Protein AF-A0A9E2W2B1-F1 (afdb_monomer_lite)

Structure (mmCIF, N/CA/C/O backbone):
data_AF-A0A9E2W2B1-F1
#
_entry.id   AF-A0A9E2W2B1-F1
#
loop_
_atom_site.group_PDB
_atom_site.id
_atom_site.type_symbol
_atom_site.label_atom_id
_atom_site.label_alt_id
_atom_site.label_comp_id
_atom_site.label_asym_id
_atom_site.label_entity_id
_atom_site.label_seq_id
_atom_site.pdbx_PDB_ins_code
_atom_site.Cartn_x
_atom_site.Cartn_y
_atom_site.Cartn_z
_atom_site.occupancy
_atom_site.B_iso_or_equiv
_atom_site.auth_seq_id
_atom_site.auth_comp_id
_atom_site.auth_asym_id
_atom_site.auth_atom_id
_atom_site.pdbx_PDB_model_num
ATOM 1 N N . MET A 1 1 ? -20.238 -26.672 33.230 1.00 35.75 1 MET A N 1
ATOM 2 C CA . MET A 1 1 ? -20.089 -25.219 33.442 1.00 35.75 1 MET A CA 1
ATOM 3 C C . MET A 1 1 ? -20.152 -24.580 32.075 1.00 35.75 1 MET A C 1
ATOM 5 O O . MET A 1 1 ? -19.245 -24.768 31.279 1.00 35.75 1 MET A O 1
ATOM 9 N N . SER A 1 2 ? -21.314 -24.024 31.767 1.00 28.23 2 SER A N 1
ATOM 10 C CA . SER A 1 2 ? -21.749 -23.564 30.452 1.00 28.23 2 SER A CA 1
ATOM 11 C C . SER A 1 2 ? -21.007 -22.297 30.030 1.00 28.23 2 SER A C 1
ATOM 13 O O . SER A 1 2 ? -21.083 -21.275 30.707 1.00 28.23 2 SER A O 1
ATOM 15 N N . GLU A 1 3 ? -20.291 -22.391 28.911 1.00 35.22 3 GLU A N 1
ATOM 16 C CA . GLU A 1 3 ? -19.751 -21.266 28.149 1.00 35.22 3 GLU A CA 1
ATOM 17 C C . GLU A 1 3 ? -20.912 -20.461 27.548 1.00 35.22 3 GLU A C 1
ATOM 19 O O . GLU A 1 3 ? -21.408 -20.770 26.466 1.00 35.22 3 GLU A O 1
ATOM 24 N N . GLU A 1 4 ? -21.373 -19.428 28.247 1.00 33.09 4 GLU A N 1
ATOM 25 C CA . GLU A 1 4 ? -22.260 -18.436 27.643 1.00 33.09 4 GLU A CA 1
ATOM 26 C C . GLU A 1 4 ? -21.419 -17.467 26.809 1.00 33.09 4 GLU A C 1
ATOM 28 O O . GLU A 1 4 ? -20.791 -16.528 27.303 1.00 33.09 4 GLU A O 1
ATOM 33 N N . ALA A 1 5 ? -21.359 -17.758 25.510 1.00 37.34 5 ALA A N 1
ATOM 34 C CA . ALA A 1 5 ? -20.878 -16.832 24.506 1.00 37.34 5 ALA A CA 1
ATOM 35 C C . ALA A 1 5 ? -21.736 -15.559 24.544 1.00 37.34 5 ALA A C 1
ATOM 37 O O . ALA A 1 5 ? -22.960 -15.631 24.450 1.00 37.34 5 ALA A O 1
ATOM 38 N N . VAL A 1 6 ? -21.091 -14.393 24.631 1.00 36.50 6 VAL A N 1
ATOM 39 C CA . VAL A 1 6 ? -21.743 -13.111 24.335 1.00 36.50 6 VAL A CA 1
ATOM 40 C C . VAL A 1 6 ? -22.386 -13.240 22.947 1.00 36.50 6 VAL A C 1
ATOM 42 O O . VAL A 1 6 ? -21.673 -13.593 21.999 1.00 36.50 6 VAL A O 1
ATOM 45 N N . PRO A 1 7 ? -23.707 -13.028 22.806 1.00 29.92 7 PRO A N 1
ATOM 46 C CA . PRO A 1 7 ? -24.401 -13.281 21.556 1.00 29.92 7 PRO A CA 1
ATOM 47 C C . PRO A 1 7 ? -23.921 -12.278 20.509 1.00 29.92 7 PRO A C 1
ATOM 49 O O . PRO A 1 7 ? -24.239 -11.093 20.551 1.00 29.92 7 PRO A O 1
ATOM 52 N N . LEU A 1 8 ? -23.126 -12.769 19.562 1.00 38.91 8 LEU A N 1
ATOM 53 C CA . LEU A 1 8 ? -22.884 -12.066 18.313 1.00 38.91 8 LEU A CA 1
ATOM 54 C C . LEU A 1 8 ? -24.197 -12.093 17.517 1.00 38.91 8 LEU A C 1
ATOM 56 O O . LEU A 1 8 ? -24.818 -13.159 17.434 1.00 38.91 8 LEU A O 1
ATOM 60 N N . PRO A 1 9 ? -24.637 -10.968 16.928 1.00 32.75 9 PRO A N 1
ATOM 61 C CA . PRO A 1 9 ? -25.801 -10.975 16.056 1.00 32.75 9 PRO A CA 1
ATOM 62 C C . PRO A 1 9 ? -25.586 -11.998 14.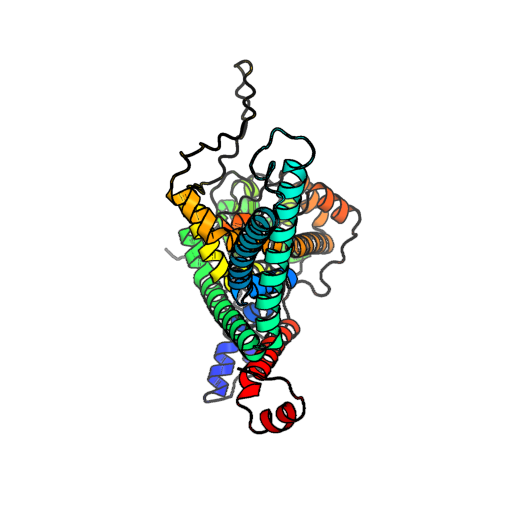927 1.00 32.75 9 PRO A C 1
ATOM 64 O O . PRO A 1 9 ? -24.454 -12.152 14.450 1.00 32.75 9 PRO A O 1
ATOM 67 N N . PRO A 1 10 ? -26.635 -12.736 14.515 1.00 35.75 10 PRO A N 1
ATOM 68 C CA . PRO A 1 10 ? -26.519 -13.754 13.480 1.00 35.75 10 PRO A CA 1
ATOM 69 C C . PRO A 1 10 ? -25.896 -13.136 12.229 1.00 35.75 10 PRO A C 1
ATOM 71 O O . PRO A 1 10 ? -26.332 -12.082 11.770 1.00 35.75 10 PRO A O 1
ATOM 74 N N . GLY A 1 11 ? -24.844 -13.781 11.714 1.00 41.69 11 GLY A N 1
ATOM 75 C CA . GLY A 1 11 ? -24.121 -13.326 10.533 1.00 41.69 11 GLY A CA 1
ATOM 76 C C . GLY A 1 11 ? -25.095 -13.094 9.387 1.00 41.69 11 GLY A C 1
ATOM 77 O O . GLY A 1 11 ? -25.670 -14.041 8.853 1.00 41.69 11 GLY A O 1
ATOM 78 N N . ASP A 1 12 ? -25.307 -11.824 9.052 1.00 43.00 12 ASP A N 1
ATOM 79 C CA . ASP A 1 12 ? -26.303 -11.429 8.072 1.00 43.00 12 ASP A CA 1
ATOM 80 C C . ASP A 1 12 ? -25.860 -11.951 6.699 1.00 43.00 12 ASP A C 1
ATOM 82 O O . ASP A 1 12 ? -24.862 -11.506 6.110 1.00 43.00 12 ASP A O 1
ATOM 86 N N . VAL A 1 13 ? -26.558 -12.986 6.228 1.00 42.00 13 VAL A N 1
ATOM 87 C CA . VAL A 1 13 ? -26.356 -13.552 4.897 1.00 42.00 13 VAL A CA 1
ATOM 88 C C . VAL A 1 13 ? -26.690 -12.438 3.915 1.00 42.00 13 VAL A C 1
ATOM 90 O O . VAL A 1 13 ? -27.790 -11.881 3.980 1.00 42.00 13 VAL A O 1
ATOM 93 N N . SER A 1 14 ? -25.747 -12.079 3.036 1.00 42.47 14 SER A N 1
ATOM 94 C CA . SER A 1 14 ? -25.924 -10.903 2.181 1.00 42.47 14 SER A CA 1
ATOM 95 C C . SER A 1 14 ? -27.257 -10.990 1.412 1.00 42.47 14 SER A C 1
ATOM 97 O O . SER A 1 14 ? -27.675 -12.091 1.033 1.00 42.47 14 SER A O 1
ATOM 99 N N . PRO A 1 15 ? -27.935 -9.862 1.131 1.00 42.53 15 PRO A N 1
ATOM 100 C CA . PRO A 1 15 ? -29.196 -9.848 0.378 1.00 42.53 15 PRO A CA 1
ATOM 101 C C . PRO A 1 15 ? -29.120 -10.594 -0.971 1.00 42.53 15 PRO A C 1
ATOM 103 O O . PRO A 1 15 ? -30.126 -11.065 -1.496 1.00 42.53 15 PRO A O 1
ATOM 106 N N . VAL A 1 16 ? -27.909 -10.756 -1.512 1.00 45.28 16 VAL A N 1
ATOM 107 C CA . VAL A 1 16 ? -27.595 -11.457 -2.765 1.00 45.28 16 VAL A CA 1
ATOM 108 C C . VAL A 1 16 ? -27.707 -12.977 -2.622 1.00 45.28 16 VAL A C 1
ATOM 110 O O . VAL A 1 16 ? -28.116 -13.652 -3.566 1.00 45.28 16 VAL A O 1
ATOM 113 N N . ALA A 1 17 ? -27.412 -13.530 -1.441 1.00 44.53 17 ALA A N 1
ATOM 114 C CA . ALA A 1 17 ? -27.594 -14.955 -1.175 1.00 44.53 17 ALA A CA 1
ATOM 115 C C . ALA A 1 17 ? -29.078 -15.359 -1.220 1.00 44.53 17 ALA A C 1
ATOM 117 O O . ALA A 1 17 ? -29.389 -16.492 -1.582 1.00 44.53 17 ALA A O 1
ATOM 118 N N . ARG A 1 18 ? -29.996 -14.426 -0.917 1.00 45.34 18 ARG A N 1
ATOM 119 C CA . ARG A 1 18 ? -31.445 -14.662 -1.007 1.00 45.34 18 ARG A CA 1
ATOM 120 C C . ARG A 1 18 ? -31.979 -14.587 -2.441 1.00 45.34 18 ARG A C 1
ATOM 122 O O . ARG A 1 18 ? -32.894 -15.333 -2.763 1.00 45.34 18 ARG A O 1
ATOM 129 N N . SER A 1 19 ? -31.413 -13.754 -3.322 1.00 47.94 19 SER A N 1
ATOM 130 C CA . SER A 1 19 ? -31.942 -13.562 -4.689 1.00 47.94 19 SER A CA 1
ATOM 131 C C . SER A 1 19 ? -31.425 -14.553 -5.742 1.00 47.94 19 SER A C 1
ATOM 133 O O . SER A 1 19 ? -31.954 -14.588 -6.852 1.00 47.94 19 SER A O 1
ATOM 135 N N . ARG A 1 20 ? -30.411 -15.372 -5.421 1.00 52.09 20 ARG A N 1
ATOM 136 C CA . ARG A 1 20 ? -29.806 -16.356 -6.348 1.00 52.09 20 ARG A CA 1
ATOM 137 C C . ARG A 1 20 ? -29.980 -17.821 -5.933 1.00 52.09 20 ARG A C 1
ATOM 139 O O . ARG A 1 20 ? -29.445 -18.720 -6.585 1.00 52.09 20 ARG A O 1
ATOM 146 N N . GLN A 1 21 ? -30.745 -18.081 -4.871 1.00 46.91 21 GLN A N 1
ATOM 147 C CA . GLN A 1 21 ? -31.128 -19.438 -4.478 1.00 46.91 21 GLN A CA 1
ATOM 148 C C . GLN A 1 21 ? -31.963 -20.089 -5.592 1.00 46.91 21 GLN A C 1
ATOM 150 O O . GLN A 1 21 ? -33.108 -19.718 -5.817 1.00 46.91 21 GLN A O 1
ATOM 155 N N . GLY A 1 22 ? -31.383 -21.060 -6.305 1.00 55.88 22 GLY A N 1
ATOM 156 C CA . GLY A 1 22 ? -32.126 -21.879 -7.273 1.00 55.88 22 GLY A CA 1
ATOM 157 C C . GLY A 1 22 ? -31.326 -22.410 -8.463 1.00 55.88 22 GLY A C 1
ATOM 158 O O . GLY A 1 22 ? -31.750 -23.379 -9.091 1.00 55.88 22 GLY A O 1
ATOM 159 N N . ARG A 1 23 ? -30.152 -21.844 -8.778 1.00 60.41 23 ARG A N 1
ATOM 160 C CA . ARG A 1 23 ? -29.320 -22.333 -9.894 1.00 60.41 23 ARG A CA 1
ATOM 161 C C . ARG A 1 23 ? -28.541 -23.594 -9.499 1.00 60.41 23 ARG A C 1
ATOM 163 O O . ARG A 1 23 ? -27.817 -23.607 -8.506 1.00 60.41 23 ARG A O 1
ATOM 170 N N . ARG A 1 24 ? -28.693 -24.675 -10.275 1.00 69.19 24 ARG A N 1
ATOM 171 C CA . ARG A 1 24 ? -27.954 -25.946 -10.117 1.00 69.19 24 ARG A CA 1
ATOM 172 C C . ARG A 1 24 ? -26.723 -25.981 -11.040 1.00 69.19 24 ARG A C 1
ATOM 174 O O . ARG A 1 24 ? -26.631 -25.210 -11.990 1.00 69.19 24 ARG A O 1
ATOM 181 N N . GLY A 1 25 ? -25.769 -26.870 -10.757 1.00 76.81 25 GLY A N 1
ATOM 182 C CA . GLY A 1 25 ? -24.554 -27.049 -11.567 1.00 76.81 25 GLY A CA 1
ATOM 183 C C . GLY A 1 25 ? -23.467 -25.990 -11.326 1.00 76.81 25 GLY A C 1
ATOM 184 O O . GLY A 1 25 ? -23.364 -25.436 -10.230 1.00 76.81 25 GLY A O 1
ATOM 185 N N . VAL A 1 26 ? -22.648 -25.719 -12.349 1.00 74.31 26 VAL A N 1
ATOM 186 C CA . VAL A 1 26 ? -21.478 -24.813 -12.290 1.00 74.31 26 VAL A CA 1
ATOM 187 C C . VAL A 1 26 ? -21.871 -23.386 -11.901 1.00 74.31 26 VAL A C 1
ATOM 189 O O . VAL A 1 26 ? -21.205 -22.770 -11.075 1.00 74.31 26 VAL A O 1
ATOM 192 N N . LEU A 1 27 ? -22.999 -22.889 -12.414 1.00 71.06 27 LEU A N 1
ATOM 193 C CA . LEU A 1 27 ? -23.531 -21.568 -12.061 1.00 71.06 27 LEU A CA 1
ATOM 194 C C . LEU A 1 27 ? -23.911 -21.483 -10.575 1.00 71.06 27 LEU A C 1
ATOM 196 O O . LEU A 1 27 ? -23.633 -20.482 -9.925 1.00 71.06 27 LEU A O 1
ATOM 200 N N . GLY A 1 28 ? -24.463 -22.561 -10.011 1.00 73.62 28 GLY A N 1
ATOM 201 C CA . GLY A 1 28 ? -24.752 -22.642 -8.578 1.00 73.62 28 GLY A CA 1
ATOM 202 C C . GLY A 1 28 ? -23.496 -22.721 -7.707 1.00 73.62 28 GLY A C 1
ATOM 203 O O . GLY A 1 28 ? -23.488 -22.207 -6.592 1.00 73.62 28 GLY A O 1
ATOM 204 N N . LEU A 1 29 ? -22.420 -23.350 -8.195 1.00 74.94 29 LEU A N 1
ATOM 205 C CA . LEU A 1 29 ? -21.121 -23.336 -7.513 1.00 74.94 29 LEU A CA 1
ATOM 206 C C . LEU A 1 29 ? -20.499 -21.935 -7.540 1.00 74.94 29 LEU A C 1
ATOM 208 O O . LEU A 1 29 ? -20.046 -21.464 -6.503 1.00 74.94 29 LEU A O 1
ATOM 212 N N . TYR A 1 30 ? -20.533 -21.264 -8.690 1.00 74.56 30 TYR A N 1
ATOM 213 C CA . TYR A 1 30 ? -20.069 -19.886 -8.850 1.00 74.56 30 TYR A CA 1
ATOM 214 C C . TYR A 1 30 ? -20.799 -18.922 -7.905 1.00 74.56 30 TYR A C 1
ATOM 216 O O . TYR A 1 30 ? -20.152 -18.167 -7.181 1.00 74.56 30 TYR A O 1
ATOM 224 N N . ASP A 1 31 ? -22.131 -19.011 -7.830 1.00 75.25 31 ASP A N 1
ATOM 225 C CA . ASP A 1 31 ? -22.925 -18.185 -6.916 1.00 75.25 31 ASP A CA 1
ATOM 226 C C . ASP A 1 31 ? -22.579 -18.460 -5.443 1.00 75.25 31 ASP A C 1
ATOM 228 O O . ASP A 1 31 ? -22.482 -17.523 -4.654 1.00 75.25 31 ASP A O 1
ATOM 232 N N . ARG A 1 32 ? -22.311 -19.719 -5.064 1.00 77.75 32 ARG A N 1
ATOM 233 C CA . ARG A 1 32 ? -21.840 -20.056 -3.706 1.00 77.75 32 ARG A CA 1
ATOM 234 C C . ARG A 1 32 ? -20.450 -19.499 -3.406 1.00 77.75 32 ARG A C 1
ATOM 236 O O . ARG A 1 32 ? -20.221 -19.038 -2.293 1.00 77.75 32 ARG A O 1
ATOM 243 N N . VAL A 1 33 ? -19.535 -19.543 -4.371 1.00 80.75 33 VAL A N 1
ATOM 244 C CA . VAL A 1 33 ? -18.164 -19.031 -4.221 1.00 80.75 33 VAL A CA 1
ATOM 245 C C . VAL A 1 33 ? -18.158 -17.507 -4.091 1.00 80.75 33 VAL A C 1
ATOM 247 O O . VAL A 1 33 ? -17.459 -16.976 -3.233 1.00 80.75 33 VAL A O 1
ATOM 250 N N . LEU A 1 34 ? -18.974 -16.801 -4.876 1.00 76.69 34 LEU A N 1
ATOM 251 C CA . LEU A 1 34 ? -19.137 -15.352 -4.735 1.00 76.69 34 LEU A CA 1
ATOM 252 C C . LEU A 1 34 ? -19.867 -14.959 -3.449 1.00 76.69 34 LEU A C 1
ATOM 254 O O . LEU A 1 34 ? -19.530 -13.946 -2.848 1.00 76.69 34 LEU A O 1
ATOM 258 N N . ALA A 1 35 ? -20.854 -15.746 -3.015 1.00 76.50 35 ALA A N 1
ATOM 259 C CA . ALA A 1 35 ? -21.586 -15.486 -1.776 1.00 76.50 35 ALA A CA 1
ATOM 260 C C . ALA A 1 35 ? -20.786 -15.846 -0.513 1.00 76.50 35 ALA A C 1
ATOM 262 O O . ALA A 1 35 ? -21.180 -15.461 0.590 1.00 76.50 35 ALA A O 1
ATOM 263 N N . TRP A 1 36 ? -19.682 -16.586 -0.649 1.00 87.19 36 TRP A N 1
ATOM 264 C CA . TRP A 1 36 ? -18.842 -16.953 0.481 1.00 87.19 36 TRP A CA 1
ATOM 265 C C . TRP A 1 36 ? -18.201 -15.714 1.107 1.00 87.19 36 TRP A C 1
ATOM 267 O O . TRP A 1 36 ? -17.579 -14.890 0.432 1.00 87.19 36 TRP A O 1
ATOM 277 N N . ARG A 1 37 ? -18.350 -15.595 2.428 1.00 86.38 37 ARG A N 1
ATOM 278 C CA . ARG A 1 37 ? -17.914 -14.437 3.202 1.00 86.38 37 ARG A CA 1
ATOM 279 C C . ARG A 1 37 ? -17.232 -14.887 4.483 1.00 86.38 37 ARG A C 1
ATOM 281 O O . ARG A 1 37 ? -17.755 -15.720 5.217 1.00 86.38 37 ARG A O 1
ATOM 288 N N . CYS A 1 38 ? -16.059 -14.327 4.748 1.00 86.75 38 CYS A N 1
ATOM 289 C CA . CYS A 1 38 ? -15.371 -14.501 6.017 1.00 86.75 38 CYS A CA 1
ATOM 290 C C . CYS A 1 38 ? -15.977 -13.591 7.092 1.00 86.75 38 CYS A C 1
ATOM 292 O O . CYS A 1 38 ? -16.236 -12.413 6.843 1.00 86.75 38 CYS A O 1
ATOM 294 N N . ASP A 1 39 ? -16.112 -14.110 8.312 1.00 85.56 39 ASP A N 1
ATOM 295 C CA . ASP A 1 39 ? -16.551 -13.320 9.464 1.00 85.56 39 ASP A CA 1
ATOM 296 C C . ASP A 1 39 ? -15.636 -12.117 9.717 1.00 85.56 39 ASP A C 1
ATOM 298 O O . ASP A 1 39 ? -14.403 -12.255 9.692 1.00 85.56 39 ASP A O 1
ATOM 302 N N . GLY A 1 40 ? -16.243 -10.985 10.075 1.00 84.12 40 GLY A N 1
ATOM 303 C CA . GLY A 1 40 ? -15.552 -9.733 10.396 1.00 84.12 40 GLY A CA 1
ATOM 304 C C . GLY A 1 40 ? -15.283 -8.832 9.189 1.00 84.12 40 GLY A C 1
ATOM 305 O O . GLY A 1 40 ? -14.736 -7.753 9.369 1.00 84.12 40 GLY A O 1
ATOM 306 N N . LEU A 1 41 ? -15.657 -9.238 7.970 1.00 87.69 41 LEU A N 1
ATOM 307 C CA . LEU A 1 41 ? -15.665 -8.339 6.808 1.00 87.69 41 LEU A CA 1
ATOM 308 C C . LEU A 1 41 ? -16.857 -7.369 6.869 1.00 87.69 41 LEU A C 1
ATOM 310 O O . LEU A 1 41 ? -17.911 -7.771 7.374 1.00 87.69 41 LEU A O 1
ATOM 314 N N . PRO A 1 42 ? -16.760 -6.157 6.294 1.00 84.81 42 PRO A N 1
ATOM 315 C CA . PRO A 1 42 ? -17.906 -5.262 6.137 1.00 84.81 42 PRO A CA 1
ATOM 316 C C . PRO A 1 42 ? -19.074 -5.917 5.375 1.00 84.81 42 PRO A C 1
ATOM 318 O O . PRO A 1 42 ? -18.869 -6.868 4.607 1.00 84.81 42 PRO A O 1
ATOM 321 N N . PRO A 1 43 ? -20.328 -5.497 5.624 1.00 80.88 43 PRO A N 1
ATOM 322 C CA . PRO A 1 43 ? -21.493 -6.019 4.914 1.00 80.88 43 PRO A CA 1
ATOM 323 C C . PRO A 1 43 ? -21.509 -5.570 3.447 1.00 80.88 43 PRO A C 1
ATOM 325 O O . PRO A 1 43 ? -20.985 -4.520 3.107 1.00 80.88 43 PRO A O 1
ATOM 328 N N . GLY A 1 44 ? -22.142 -6.361 2.576 1.00 79.06 44 GLY A N 1
ATOM 329 C CA . GLY A 1 44 ? -22.381 -6.005 1.169 1.00 79.06 44 GLY A CA 1
ATOM 330 C C . GLY A 1 44 ? -21.731 -6.951 0.159 1.00 79.06 44 GLY A C 1
ATOM 331 O O . GLY A 1 44 ? -22.438 -7.492 -0.692 1.00 79.06 44 GLY A O 1
ATOM 332 N N . LEU A 1 45 ? -20.424 -7.199 0.280 1.00 83.50 45 LEU A N 1
ATOM 333 C CA . LEU A 1 45 ? -19.639 -8.010 -0.665 1.00 83.50 45 LEU A CA 1
ATOM 334 C C . LEU A 1 45 ? -19.222 -9.372 -0.078 1.00 83.50 45 LEU A C 1
ATOM 336 O O . LEU A 1 45 ? -19.041 -9.518 1.134 1.00 83.50 45 LEU A O 1
ATOM 340 N N . GLY A 1 46 ? -19.052 -10.375 -0.946 1.00 87.25 46 GLY A N 1
ATOM 341 C CA . GLY A 1 46 ? -18.368 -11.628 -0.590 1.00 87.25 46 GLY A CA 1
ATOM 342 C C . GLY A 1 46 ? -16.854 -11.442 -0.422 1.00 87.25 46 GLY A C 1
ATOM 343 O O . GLY A 1 46 ? -16.308 -10.410 -0.801 1.00 87.25 46 GLY A O 1
ATOM 344 N N . THR A 1 47 ? -16.134 -12.441 0.101 1.00 89.94 47 THR A N 1
ATOM 345 C CA . THR A 1 47 ? -14.679 -12.335 0.362 1.00 89.94 47 THR A CA 1
ATOM 346 C C . THR A 1 47 ? -13.877 -12.032 -0.905 1.00 89.94 47 THR A C 1
ATOM 348 O O . THR A 1 47 ? -12.961 -11.212 -0.882 1.00 89.94 47 THR A O 1
ATOM 351 N N . ILE A 1 48 ? -14.213 -12.691 -2.018 1.00 91.12 48 ILE A N 1
ATOM 352 C CA . ILE A 1 48 ? -13.505 -12.505 -3.293 1.00 91.12 48 ILE A CA 1
ATOM 353 C C . ILE A 1 48 ? -13.819 -11.125 -3.869 1.00 91.12 48 ILE A C 1
ATOM 355 O O . ILE A 1 48 ? -12.907 -10.415 -4.279 1.00 91.12 48 ILE A O 1
ATOM 359 N N . GLU A 1 49 ? -15.093 -10.724 -3.860 1.00 90.06 49 GLU A N 1
ATOM 360 C CA . GLU A 1 49 ? -15.515 -9.387 -4.290 1.00 90.06 49 GLU A CA 1
ATOM 361 C C . GLU A 1 49 ? -14.838 -8.300 -3.451 1.00 90.06 49 GLU A C 1
ATOM 363 O O . GLU A 1 49 ? -14.351 -7.325 -4.007 1.00 90.06 49 GLU A O 1
ATOM 368 N N . TRP A 1 50 ? -14.717 -8.500 -2.138 1.00 89.25 50 TRP A N 1
ATOM 369 C CA . TRP A 1 50 ? -14.009 -7.587 -1.246 1.00 89.25 50 TRP A CA 1
ATOM 370 C C . TRP A 1 50 ? -12.530 -7.441 -1.613 1.00 89.25 50 TRP A C 1
ATOM 372 O O . TRP A 1 50 ? -12.021 -6.330 -1.734 1.00 89.25 50 TRP A O 1
ATOM 382 N N . CYS A 1 51 ? -11.843 -8.562 -1.854 1.00 91.88 51 CYS A N 1
ATOM 383 C CA . CYS A 1 51 ? -10.445 -8.559 -2.289 1.00 91.88 51 CYS A CA 1
ATOM 384 C C . CYS A 1 51 ? -10.271 -7.881 -3.654 1.00 91.88 51 CYS A C 1
ATOM 386 O O . CYS A 1 51 ? -9.340 -7.101 -3.837 1.00 91.88 51 CYS A O 1
ATOM 388 N N . MET A 1 52 ? -11.180 -8.143 -4.597 1.00 91.69 52 MET A N 1
ATOM 389 C CA . MET A 1 52 ? -11.168 -7.501 -5.910 1.00 91.69 52 MET A CA 1
ATOM 390 C C . MET A 1 52 ? -11.427 -6.002 -5.811 1.00 91.69 52 MET A C 1
ATOM 392 O O . MET A 1 52 ? -10.745 -5.235 -6.479 1.00 91.69 52 MET A O 1
ATOM 396 N N . ALA A 1 53 ? -12.372 -5.573 -4.978 1.00 90.06 53 ALA A N 1
ATOM 397 C CA . ALA A 1 53 ? -12.648 -4.158 -4.782 1.00 90.06 53 ALA A CA 1
ATOM 398 C C . ALA A 1 53 ? -11.459 -3.441 -4.117 1.00 90.06 53 ALA A C 1
ATOM 400 O O . ALA A 1 53 ? -11.085 -2.345 -4.527 1.00 90.06 53 ALA A O 1
ATOM 401 N N . GLY A 1 54 ? -10.817 -4.092 -3.143 1.00 89.75 54 GLY A N 1
ATOM 402 C CA . GLY A 1 54 ? -9.659 -3.556 -2.429 1.00 89.75 54 GLY A CA 1
ATOM 403 C C . GLY A 1 54 ? -8.372 -3.497 -3.253 1.00 89.75 54 GLY A C 1
ATOM 404 O O . GLY A 1 54 ? -7.481 -2.723 -2.917 1.00 89.75 54 GLY A O 1
ATOM 405 N N . ALA A 1 55 ? -8.270 -4.268 -4.342 1.00 91.31 55 ALA A N 1
ATOM 406 C CA . ALA A 1 55 ? -7.068 -4.372 -5.174 1.00 91.31 55 ALA A CA 1
ATOM 407 C C . ALA A 1 55 ? -6.536 -3.020 -5.673 1.00 91.31 55 ALA A C 1
ATOM 409 O O . ALA A 1 55 ? -5.327 -2.807 -5.688 1.00 91.31 55 ALA A O 1
ATOM 410 N N . PHE A 1 56 ? -7.434 -2.103 -6.041 1.00 89.12 56 PHE A N 1
ATOM 411 C CA . PHE A 1 56 ? -7.086 -0.785 -6.583 1.00 89.12 56 PHE A CA 1
ATOM 412 C C . PHE A 1 56 ? -7.634 0.379 -5.746 1.00 89.12 56 PHE A C 1
ATOM 414 O O . PHE A 1 56 ? -7.714 1.503 -6.232 1.00 89.12 56 PHE A O 1
ATOM 421 N N . ARG A 1 57 ? -7.969 0.133 -4.471 1.00 89.88 57 ARG A N 1
ATOM 422 C CA . ARG A 1 57 ? -8.356 1.177 -3.500 1.00 89.88 57 ARG A CA 1
ATOM 423 C C . ARG A 1 57 ? -7.264 2.241 -3.316 1.00 89.88 57 ARG A C 1
ATOM 425 O O . ARG A 1 57 ? -7.578 3.406 -3.085 1.00 89.88 57 ARG A O 1
ATOM 432 N N . MET A 1 58 ? -6.004 1.825 -3.438 1.00 90.56 58 MET A N 1
ATOM 433 C CA . MET A 1 58 ? -4.805 2.668 -3.460 1.00 90.56 58 MET A CA 1
ATOM 434 C C . MET A 1 58 ? -4.135 2.521 -4.838 1.00 90.56 58 MET A C 1
ATOM 436 O O . MET A 1 58 ? -3.236 1.689 -5.012 1.00 90.56 58 MET A O 1
ATOM 440 N N . PRO A 1 59 ? -4.643 3.222 -5.869 1.00 91.31 59 PRO A N 1
ATOM 441 C CA . PRO A 1 59 ? -4.296 2.943 -7.258 1.00 91.31 59 PRO A CA 1
ATOM 442 C C . PRO A 1 59 ? -2.847 3.304 -7.593 1.00 91.31 59 PRO A C 1
ATOM 444 O O . PRO A 1 59 ? -2.211 2.581 -8.363 1.00 91.31 59 PRO A O 1
ATOM 447 N N . GLY A 1 60 ? -2.295 4.376 -7.019 1.00 91.94 60 GLY A N 1
ATOM 448 C CA . GLY A 1 60 ? -0.907 4.772 -7.240 1.00 91.94 60 GLY A CA 1
ATOM 449 C C . GLY A 1 60 ? 0.055 3.715 -6.709 1.00 91.94 60 GLY A C 1
ATOM 450 O O . GLY A 1 60 ? 0.943 3.254 -7.430 1.00 91.94 60 GLY A O 1
ATOM 451 N N . ALA A 1 61 ? -0.171 3.270 -5.477 1.00 91.94 61 ALA A N 1
ATOM 452 C CA . ALA A 1 61 ? 0.626 2.245 -4.821 1.00 91.94 61 ALA A CA 1
ATOM 453 C C . ALA A 1 61 ? 0.501 0.872 -5.505 1.00 91.94 61 ALA A C 1
ATOM 455 O O . ALA A 1 61 ? 1.512 0.211 -5.750 1.00 91.94 61 ALA A O 1
ATOM 456 N N . ALA A 1 62 ? -0.719 0.460 -5.872 1.00 93.75 62 ALA A N 1
ATOM 457 C CA . ALA A 1 62 ? -0.962 -0.799 -6.579 1.00 93.75 62 ALA A CA 1
ATOM 458 C C . ALA A 1 62 ? -0.286 -0.813 -7.960 1.00 93.75 62 ALA A C 1
ATOM 460 O O . ALA A 1 62 ? 0.386 -1.784 -8.314 1.00 93.75 62 ALA A O 1
ATOM 461 N N . THR A 1 63 ? -0.395 0.285 -8.714 1.00 94.19 63 THR A N 1
ATOM 462 C CA . THR A 1 63 ? 0.254 0.421 -10.027 1.00 94.19 63 THR A CA 1
ATOM 463 C C . THR A 1 63 ? 1.774 0.421 -9.881 1.00 94.19 63 THR A C 1
ATOM 465 O O . THR A 1 63 ? 2.452 -0.288 -10.620 1.00 94.19 63 THR A O 1
ATOM 468 N N . ALA A 1 64 ? 2.326 1.150 -8.905 1.00 94.06 64 ALA A N 1
ATOM 469 C CA . ALA A 1 64 ? 3.763 1.167 -8.633 1.00 94.06 64 ALA A CA 1
ATOM 470 C C . ALA A 1 64 ? 4.304 -0.224 -8.268 1.00 94.06 64 ALA A C 1
ATOM 472 O O . ALA A 1 64 ? 5.366 -0.616 -8.758 1.00 94.06 64 ALA A O 1
ATOM 473 N N . ALA A 1 65 ? 3.569 -0.985 -7.452 1.00 94.50 65 ALA A N 1
ATOM 474 C CA . ALA A 1 65 ? 3.921 -2.354 -7.091 1.00 94.50 65 ALA A CA 1
ATOM 475 C C . ALA A 1 65 ? 3.904 -3.286 -8.311 1.00 94.50 65 ALA A C 1
ATOM 477 O O . ALA A 1 65 ? 4.889 -3.980 -8.562 1.00 94.50 65 ALA A O 1
ATOM 478 N N . LEU A 1 66 ? 2.831 -3.251 -9.110 1.00 95.00 66 LEU A N 1
ATOM 479 C CA . LEU A 1 66 ? 2.702 -4.065 -10.320 1.00 95.00 66 LEU A CA 1
ATOM 480 C C . LEU A 1 66 ? 3.768 -3.719 -11.364 1.00 95.00 66 LEU A C 1
ATOM 482 O O . LEU A 1 66 ? 4.435 -4.612 -11.883 1.00 95.00 66 LEU A O 1
ATOM 486 N N . ALA A 1 67 ? 3.971 -2.428 -11.632 1.00 92.75 67 ALA A N 1
ATOM 487 C CA . ALA A 1 67 ? 4.968 -1.951 -12.583 1.00 92.75 67 ALA A CA 1
ATOM 488 C C . ALA A 1 67 ? 6.388 -2.339 -12.150 1.00 92.75 67 ALA A C 1
ATOM 490 O O . ALA A 1 67 ? 7.183 -2.778 -12.977 1.00 92.75 67 ALA A O 1
ATOM 491 N N . SER A 1 68 ? 6.699 -2.236 -10.856 1.00 93.19 68 SER A N 1
ATOM 492 C CA . SER A 1 68 ? 8.020 -2.603 -10.335 1.00 93.19 68 SER A CA 1
ATOM 493 C C . SER A 1 68 ? 8.277 -4.108 -10.406 1.00 93.19 68 SER A C 1
ATOM 495 O O . SER A 1 68 ? 9.395 -4.523 -10.705 1.00 93.19 68 SER A O 1
ATOM 497 N N . ALA A 1 69 ? 7.258 -4.924 -10.122 1.00 93.88 69 ALA A N 1
ATOM 498 C CA . ALA A 1 69 ? 7.413 -6.366 -9.949 1.00 93.88 69 ALA A CA 1
ATOM 499 C C . ALA A 1 69 ? 7.180 -7.215 -11.201 1.00 93.88 69 ALA A C 1
ATOM 501 O O . ALA A 1 69 ? 7.774 -8.285 -11.313 1.00 93.88 69 ALA A O 1
ATOM 502 N N . TRP A 1 70 ? 6.325 -6.765 -12.119 1.00 93.75 70 TRP A N 1
ATOM 503 C CA . TRP A 1 70 ? 5.829 -7.585 -13.233 1.00 93.75 70 TRP A CA 1
ATOM 504 C C . TRP A 1 70 ? 6.149 -6.998 -14.606 1.00 93.75 70 TRP A C 1
ATOM 506 O O . TRP A 1 70 ? 5.603 -7.439 -15.614 1.00 93.75 70 TRP A O 1
ATOM 516 N N . THR A 1 71 ? 7.048 -6.015 -14.665 1.00 90.94 71 THR A N 1
ATOM 517 C CA . THR A 1 71 ? 7.578 -5.485 -15.926 1.00 90.94 71 THR A CA 1
ATOM 518 C C . THR A 1 71 ? 9.079 -5.722 -16.022 1.00 90.94 71 THR A C 1
ATOM 520 O O . THR A 1 71 ? 9.746 -6.092 -15.055 1.00 90.94 71 THR A O 1
ATOM 523 N N . ALA A 1 72 ? 9.642 -5.451 -17.198 1.00 87.56 72 ALA A N 1
ATOM 524 C CA . ALA A 1 72 ? 11.072 -5.574 -17.440 1.00 87.56 72 ALA A CA 1
ATOM 525 C C . ALA A 1 72 ? 11.926 -4.516 -16.711 1.00 87.56 72 ALA A C 1
ATOM 527 O O . ALA A 1 72 ? 13.131 -4.478 -16.933 1.00 87.56 72 ALA A O 1
ATOM 528 N N . VAL A 1 73 ? 11.365 -3.657 -15.848 1.00 90.44 73 VAL A N 1
ATOM 529 C CA . VAL A 1 73 ? 12.097 -2.531 -15.238 1.00 90.44 73 VAL A CA 1
ATOM 530 C C . VAL A 1 73 ? 13.342 -2.963 -14.452 1.00 90.44 73 VAL A C 1
ATOM 532 O O . VAL A 1 73 ? 14.384 -2.323 -14.565 1.00 90.44 73 VAL A O 1
ATOM 535 N N . VAL A 1 74 ? 13.286 -4.079 -13.715 1.00 89.44 74 VAL A N 1
ATOM 536 C CA . VAL A 1 74 ? 14.452 -4.612 -12.982 1.00 89.44 74 VAL A CA 1
ATOM 537 C C . VAL A 1 74 ? 15.569 -5.005 -13.951 1.00 89.44 74 VAL A C 1
ATOM 539 O O . VAL A 1 74 ? 16.735 -4.691 -13.716 1.00 89.44 74 VAL A O 1
ATOM 542 N N . VAL A 1 75 ? 15.212 -5.660 -15.058 1.00 88.31 75 VAL A N 1
ATOM 543 C CA . VAL A 1 75 ? 16.159 -6.059 -16.108 1.00 88.31 75 VAL A CA 1
ATOM 544 C C . VAL A 1 75 ? 16.691 -4.829 -16.841 1.00 88.31 75 VAL A C 1
ATOM 546 O O . VAL A 1 75 ? 17.891 -4.724 -17.063 1.00 88.31 75 VAL A O 1
ATOM 549 N N . ALA A 1 76 ? 15.831 -3.859 -17.149 1.00 90.38 76 ALA A N 1
ATOM 550 C CA . ALA A 1 76 ? 16.213 -2.615 -17.803 1.00 90.38 76 ALA A CA 1
ATOM 551 C C . ALA A 1 76 ? 17.217 -1.812 -16.966 1.00 90.38 76 ALA A C 1
ATOM 553 O O . ALA A 1 76 ? 18.164 -1.274 -17.526 1.00 90.38 76 ALA A O 1
ATOM 554 N N . LEU A 1 77 ? 17.069 -1.778 -15.636 1.00 92.56 77 LEU A N 1
ATOM 555 C CA . LEU A 1 77 ? 18.045 -1.151 -14.737 1.00 92.56 77 LEU A CA 1
ATOM 556 C C . LEU A 1 77 ? 19.409 -1.856 -14.782 1.00 92.56 77 LEU A C 1
ATOM 558 O O . LEU A 1 77 ? 20.446 -1.195 -14.775 1.00 92.56 77 LEU A O 1
ATOM 562 N N . TRP A 1 78 ? 19.424 -3.185 -14.890 1.00 92.31 78 TRP A N 1
ATOM 563 C CA . TRP A 1 78 ? 20.659 -3.946 -15.068 1.00 92.31 78 TRP A CA 1
ATOM 564 C C . TRP A 1 78 ? 21.332 -3.697 -16.413 1.00 92.31 78 TRP A C 1
ATOM 566 O O . TRP A 1 78 ? 22.536 -3.439 -16.453 1.00 92.31 78 TRP A O 1
ATOM 576 N N . VAL A 1 79 ? 20.563 -3.727 -17.502 1.00 91.19 79 VAL A N 1
ATOM 577 C CA . VAL A 1 79 ? 21.084 -3.417 -18.838 1.00 91.19 79 VAL A CA 1
ATOM 578 C C . VAL A 1 79 ? 21.612 -1.986 -18.874 1.00 91.19 79 VAL A C 1
ATOM 580 O O . VAL A 1 79 ? 22.716 -1.767 -19.357 1.00 91.19 79 VAL A O 1
ATOM 583 N N . ALA A 1 80 ? 20.899 -1.032 -18.272 1.00 92.56 80 ALA A N 1
ATOM 584 C CA . ALA A 1 80 ? 21.340 0.352 -18.149 1.00 92.56 80 ALA A CA 1
ATOM 585 C C . ALA A 1 80 ? 22.699 0.476 -17.448 1.00 92.56 80 ALA A C 1
ATOM 587 O O . ALA A 1 80 ? 23.568 1.205 -17.920 1.00 92.56 80 ALA A O 1
ATOM 588 N N . LEU A 1 81 ? 22.924 -0.264 -16.358 1.00 93.19 81 LEU A N 1
ATOM 589 C CA . LEU A 1 81 ? 24.220 -0.275 -15.677 1.00 93.19 81 LEU A CA 1
ATOM 590 C C . LEU A 1 81 ? 25.336 -0.826 -16.577 1.00 93.19 81 LEU A C 1
ATOM 592 O O . LEU A 1 81 ? 26.408 -0.227 -16.658 1.00 93.19 81 LEU A O 1
ATOM 596 N N . VAL A 1 82 ? 25.091 -1.937 -17.277 1.00 93.12 82 VAL A N 1
ATOM 597 C CA . VAL A 1 82 ? 26.071 -2.524 -18.207 1.00 93.12 82 VAL A CA 1
ATOM 598 C C . VAL A 1 82 ? 26.372 -1.561 -19.358 1.00 93.12 82 VAL A C 1
ATOM 600 O O . VAL A 1 82 ? 27.539 -1.346 -19.686 1.00 93.12 82 VAL A O 1
ATOM 603 N N . SER A 1 83 ? 25.345 -0.929 -19.927 1.00 92.56 83 SER A N 1
ATOM 604 C CA . SER A 1 83 ? 25.489 0.088 -20.970 1.00 92.56 83 SER A CA 1
ATOM 605 C C . SER A 1 83 ? 26.273 1.302 -20.476 1.00 92.56 83 SER A C 1
ATOM 607 O O . SER A 1 83 ? 27.159 1.766 -21.184 1.00 92.56 83 SER A O 1
ATOM 609 N N . ALA A 1 84 ? 26.029 1.775 -19.251 1.00 93.19 84 ALA A N 1
ATOM 610 C CA . ALA A 1 84 ? 26.785 2.869 -18.646 1.00 93.19 84 ALA A CA 1
ATOM 611 C C . ALA A 1 84 ? 28.281 2.540 -18.539 1.00 93.19 84 ALA A C 1
ATOM 613 O O . ALA A 1 84 ? 29.122 3.331 -18.965 1.00 93.19 84 ALA A O 1
ATOM 614 N N . ILE A 1 85 ? 28.615 1.352 -18.022 1.00 92.12 85 ILE A N 1
ATOM 615 C CA . ILE A 1 85 ? 30.004 0.888 -17.898 1.00 92.12 85 ILE A CA 1
ATOM 616 C C . ILE A 1 85 ? 30.652 0.766 -19.284 1.00 92.12 85 ILE A C 1
ATOM 618 O O . ILE A 1 85 ? 31.763 1.254 -19.488 1.00 92.12 85 ILE A O 1
ATOM 622 N N . GLY A 1 86 ? 29.950 0.168 -20.250 1.00 91.00 86 GLY A N 1
ATOM 623 C CA . GLY A 1 86 ? 30.425 0.043 -21.628 1.00 91.00 86 GLY A CA 1
ATOM 624 C C . GLY A 1 86 ? 30.699 1.399 -22.282 1.00 91.00 86 GLY A C 1
ATOM 625 O O . GLY A 1 86 ? 31.759 1.587 -22.878 1.00 91.00 86 GLY A O 1
ATOM 626 N N . SER A 1 87 ? 29.797 2.370 -22.115 1.00 90.25 87 SER A N 1
ATOM 627 C CA . SER A 1 87 ? 29.971 3.730 -22.636 1.00 90.25 87 SER A CA 1
ATOM 628 C C . SER A 1 87 ? 31.189 4.431 -22.036 1.00 90.25 87 SER A C 1
ATOM 630 O O . SER A 1 87 ? 31.957 5.026 -22.788 1.00 90.25 87 SER A O 1
ATOM 632 N N . VAL A 1 88 ? 31.433 4.295 -20.727 1.00 90.38 88 VAL A N 1
ATOM 633 C CA . VAL A 1 88 ? 32.646 4.832 -20.081 1.00 90.38 88 VAL A CA 1
ATOM 634 C C . VAL A 1 88 ? 33.908 4.228 -20.691 1.00 90.38 88 VAL A C 1
ATOM 636 O O . VAL A 1 88 ? 34.831 4.961 -21.046 1.00 90.38 88 VAL A O 1
ATOM 639 N N . VAL A 1 89 ? 33.952 2.900 -20.842 1.00 89.56 89 VAL A N 1
ATOM 640 C CA . VAL A 1 89 ? 35.116 2.196 -21.405 1.00 89.56 89 VAL A CA 1
ATOM 641 C C . VAL A 1 89 ? 35.392 2.660 -22.835 1.00 89.56 89 VAL A C 1
ATOM 643 O O . VAL A 1 89 ? 36.532 2.994 -23.156 1.00 89.56 89 VAL A O 1
ATOM 646 N N . VAL A 1 90 ? 34.356 2.746 -23.675 1.00 88.12 90 VAL A N 1
ATOM 647 C CA . VAL A 1 90 ? 34.476 3.218 -25.064 1.00 88.12 90 VAL A CA 1
ATOM 648 C C . VAL A 1 90 ? 34.959 4.668 -25.119 1.00 88.12 90 VAL A C 1
ATOM 650 O O . VAL A 1 90 ? 35.857 4.981 -25.900 1.00 88.12 90 VAL A O 1
ATOM 653 N N . THR A 1 91 ? 34.422 5.554 -24.277 1.00 86.38 91 THR A N 1
ATOM 654 C CA . THR A 1 91 ? 34.836 6.962 -24.233 1.00 86.38 91 THR A CA 1
ATOM 655 C C . THR A 1 91 ? 36.287 7.119 -23.773 1.00 86.38 91 THR A C 1
ATOM 657 O O . THR A 1 91 ? 37.054 7.826 -24.425 1.00 86.38 91 THR A O 1
ATOM 660 N N . LEU A 1 92 ? 36.707 6.427 -22.710 1.00 83.00 92 LEU A N 1
ATOM 661 C CA . LEU A 1 92 ? 38.093 6.473 -22.222 1.00 83.00 92 LEU A CA 1
ATOM 662 C C . LEU A 1 92 ? 39.086 5.886 -23.232 1.00 83.00 92 LEU A C 1
ATOM 664 O O . LEU A 1 92 ? 40.170 6.442 -23.431 1.00 83.00 92 LEU A O 1
ATOM 668 N N . PHE A 1 93 ? 38.712 4.799 -23.906 1.00 83.44 93 PHE A N 1
ATOM 669 C CA . PHE A 1 93 ? 39.498 4.232 -24.998 1.00 83.44 93 PHE A CA 1
ATOM 670 C C . PHE A 1 93 ? 39.619 5.228 -26.160 1.00 83.44 93 PHE A C 1
ATOM 672 O O . PHE A 1 93 ? 40.727 5.528 -26.597 1.00 83.44 93 PHE A O 1
ATOM 679 N N . GLY A 1 94 ? 38.511 5.829 -26.602 1.00 81.94 94 GLY A N 1
ATOM 680 C CA . GLY A 1 94 ? 38.507 6.837 -27.667 1.00 81.94 94 GLY A CA 1
ATOM 681 C C . GLY A 1 94 ? 39.375 8.066 -27.357 1.00 81.94 94 GLY A C 1
ATOM 682 O O . GLY A 1 94 ? 40.133 8.525 -28.212 1.00 81.94 94 GLY A O 1
ATOM 683 N N . ILE A 1 95 ? 39.340 8.569 -26.120 1.00 76.50 95 ILE A N 1
ATOM 684 C CA . ILE A 1 95 ? 40.201 9.677 -25.660 1.00 76.50 95 ILE A CA 1
ATOM 685 C C . ILE A 1 95 ? 41.683 9.274 -25.687 1.00 76.50 95 ILE A C 1
ATOM 687 O O . ILE A 1 95 ? 42.539 10.053 -26.102 1.00 76.50 95 ILE A O 1
ATOM 691 N N . THR A 1 96 ? 41.988 8.040 -25.285 1.00 73.62 96 THR A N 1
ATOM 692 C CA . THR A 1 96 ? 43.361 7.521 -25.256 1.00 73.62 96 THR A CA 1
ATOM 693 C C . THR A 1 96 ? 43.925 7.346 -26.671 1.00 73.62 96 THR A C 1
ATOM 695 O O . THR A 1 96 ? 45.064 7.725 -26.934 1.00 73.62 96 THR A O 1
ATOM 698 N N . PHE A 1 97 ? 43.127 6.821 -27.604 1.00 75.44 97 PHE A N 1
ATOM 699 C CA . PHE A 1 97 ? 43.547 6.576 -28.989 1.00 75.44 97 PHE A CA 1
ATOM 700 C C . PHE A 1 97 ? 43.558 7.837 -29.862 1.00 75.44 97 PHE A C 1
ATOM 702 O O . PHE A 1 97 ? 44.322 7.904 -30.820 1.00 75.44 97 PHE A O 1
ATOM 709 N N . SER A 1 98 ? 42.777 8.865 -29.520 1.00 71.06 98 SER A N 1
ATOM 710 C CA . SER A 1 98 ? 42.765 10.150 -30.238 1.00 71.06 98 SER A CA 1
ATOM 711 C C . SER A 1 98 ? 43.982 11.048 -29.949 1.00 71.06 98 SER A C 1
ATOM 713 O O . SER A 1 98 ? 43.976 12.219 -30.319 1.00 71.06 98 SER A O 1
ATOM 715 N N . GLY A 1 99 ? 45.029 10.536 -29.291 1.00 59.28 99 GLY A N 1
ATOM 716 C CA . GLY A 1 99 ? 46.294 11.254 -29.087 1.00 59.28 99 GLY A CA 1
ATOM 717 C C . GLY A 1 99 ? 46.268 12.330 -27.996 1.00 59.28 99 GLY A C 1
ATOM 718 O O . GLY A 1 99 ? 47.279 12.987 -27.771 1.00 59.28 99 GLY A O 1
ATOM 719 N N . HIS A 1 100 ? 45.164 12.480 -27.257 1.00 58.25 100 HIS A N 1
ATOM 720 C CA . HIS A 1 100 ? 45.038 13.410 -26.124 1.00 58.25 100 HIS A CA 1
ATOM 721 C C . HIS A 1 100 ? 45.628 12.819 -24.819 1.00 58.25 100 HIS A C 1
ATOM 723 O O . HIS A 1 100 ? 45.131 13.052 -23.719 1.00 58.25 100 HIS A O 1
ATOM 729 N N . THR A 1 101 ? 46.691 12.014 -24.933 1.00 52.12 101 THR A N 1
ATOM 730 C CA . THR A 1 101 ? 47.234 11.124 -23.887 1.00 52.12 101 THR A CA 1
ATOM 731 C C . THR A 1 101 ? 47.935 11.834 -22.727 1.00 52.12 101 THR A C 1
ATOM 733 O O . THR A 1 101 ? 48.197 11.214 -21.694 1.00 52.12 101 THR A O 1
ATOM 736 N N . ALA A 1 102 ? 48.207 13.134 -22.834 1.00 48.16 102 ALA A N 1
ATOM 737 C CA . ALA A 1 102 ? 48.832 13.908 -21.768 1.00 48.16 102 ALA A CA 1
ATOM 738 C C . ALA A 1 102 ? 47.817 14.268 -20.663 1.00 48.16 102 ALA A C 1
ATOM 740 O O . ALA A 1 102 ? 47.356 15.402 -20.564 1.00 48.16 102 ALA A O 1
ATOM 741 N N . GLY A 1 103 ? 47.474 13.299 -19.808 1.00 51.69 103 GLY A N 1
ATOM 742 C CA . GLY A 1 103 ? 46.751 13.568 -18.556 1.00 51.69 103 GLY A CA 1
ATOM 743 C C . GLY A 1 103 ? 45.512 12.724 -18.271 1.00 51.69 103 GLY A C 1
ATOM 744 O O . GLY A 1 103 ? 44.843 12.998 -17.281 1.00 51.69 103 GLY A O 1
ATOM 745 N N . VAL A 1 104 ? 45.226 11.678 -19.055 1.00 51.19 104 VAL A N 1
ATOM 746 C CA . VAL A 1 104 ? 44.046 10.800 -18.860 1.00 51.19 104 VAL A CA 1
ATOM 747 C C . VAL A 1 104 ? 43.988 10.178 -17.451 1.00 51.19 104 VAL A C 1
ATOM 749 O O . VAL A 1 104 ? 42.902 9.918 -16.945 1.00 51.19 104 VAL A O 1
ATOM 752 N N . LEU A 1 105 ? 45.141 10.010 -16.791 1.00 49.28 105 LEU A N 1
ATOM 753 C CA . LEU A 1 105 ? 45.270 9.516 -15.411 1.00 49.28 105 LEU A CA 1
ATOM 754 C C . LEU A 1 105 ? 45.918 10.533 -14.450 1.00 49.28 105 LEU A C 1
ATOM 756 O O . LEU A 1 105 ? 46.221 10.197 -13.307 1.00 49.28 105 LEU A O 1
ATOM 760 N N . ASN A 1 106 ? 46.164 11.768 -14.900 1.00 50.12 106 ASN A N 1
ATOM 761 C CA . ASN A 1 106 ? 46.815 12.793 -14.088 1.00 50.12 106 ASN A CA 1
ATOM 762 C C . ASN A 1 106 ? 45.752 13.694 -13.443 1.00 50.12 106 ASN A C 1
ATOM 764 O O . ASN A 1 106 ? 45.395 14.738 -13.983 1.00 50.12 106 ASN A O 1
ATOM 768 N N . PHE A 1 107 ? 45.265 13.299 -12.264 1.00 52.19 107 PHE A N 1
ATOM 769 C CA . PHE A 1 107 ? 44.313 14.081 -11.455 1.00 52.19 107 PHE A CA 1
ATOM 770 C C . PHE A 1 107 ? 44.882 15.424 -10.947 1.00 52.19 107 PHE A C 1
ATOM 772 O O . PHE A 1 107 ? 44.174 16.191 -10.300 1.00 52.19 107 PHE A O 1
ATOM 779 N N . SER A 1 108 ? 46.153 15.711 -11.242 1.00 48.84 108 SER A N 1
ATOM 780 C CA . SER A 1 108 ? 46.900 16.889 -10.788 1.00 48.84 108 SER A CA 1
ATOM 781 C C . SER A 1 108 ? 46.912 18.050 -11.794 1.00 48.84 108 SER A C 1
ATOM 783 O O . SER A 1 108 ? 47.334 19.146 -11.433 1.00 48.84 108 SER A O 1
ATOM 785 N N . SER A 1 109 ? 46.489 17.852 -13.053 1.00 51.59 109 SER A N 1
ATOM 786 C CA . SER A 1 109 ? 46.412 18.933 -14.049 1.00 51.59 109 SER A CA 1
ATOM 787 C C . SER A 1 109 ? 44.985 19.486 -14.145 1.00 51.59 109 SER A C 1
ATOM 789 O O . SER A 1 109 ? 44.049 18.801 -14.551 1.00 51.59 109 SER A O 1
ATOM 791 N N . HIS A 1 110 ? 44.817 20.758 -13.775 1.00 52.56 110 HIS A N 1
ATOM 792 C CA . HIS A 1 110 ? 43.520 21.420 -13.563 1.00 52.56 110 HIS A CA 1
ATOM 793 C C . HIS A 1 110 ? 42.581 21.516 -14.789 1.00 52.56 110 HIS A C 1
ATOM 795 O O . HIS A 1 110 ? 41.455 21.978 -14.638 1.00 52.56 110 HIS A O 1
ATOM 801 N N . THR A 1 111 ? 42.989 21.086 -15.989 1.00 57.91 111 THR A N 1
ATOM 802 C CA . THR A 1 111 ? 42.193 21.237 -17.225 1.00 57.91 111 THR A CA 1
ATOM 803 C C . THR A 1 111 ? 41.980 19.941 -18.015 1.00 57.91 111 THR A C 1
ATOM 805 O O . THR A 1 111 ? 40.871 19.713 -18.491 1.00 57.91 111 THR A O 1
ATOM 808 N N . ALA A 1 112 ? 42.977 19.054 -18.127 1.00 59.84 112 ALA A N 1
ATOM 809 C CA . ALA A 1 112 ? 42.859 17.828 -18.931 1.00 59.84 112 ALA A CA 1
ATOM 810 C C . ALA A 1 112 ? 42.175 16.672 -18.176 1.00 59.84 112 ALA A C 1
ATOM 812 O O . ALA A 1 112 ? 41.254 16.056 -18.710 1.00 59.84 112 ALA A O 1
ATOM 813 N N . GLY A 1 113 ? 42.559 16.415 -16.918 1.00 63.25 113 GLY A N 1
ATOM 814 C CA . GLY A 1 113 ? 41.959 15.347 -16.102 1.00 63.25 113 GLY A CA 1
ATOM 815 C C . GLY A 1 113 ? 40.508 15.634 -15.693 1.00 63.25 113 GLY A C 1
ATOM 816 O O . GLY A 1 113 ? 39.690 14.724 -15.576 1.00 63.25 113 GLY A O 1
ATOM 817 N N . GLY A 1 114 ? 40.154 16.914 -15.539 1.00 69.12 114 GLY A N 1
ATOM 818 C CA . GLY A 1 114 ? 38.771 17.329 -15.291 1.00 69.12 114 GLY A CA 1
ATOM 819 C C . GLY A 1 114 ? 37.855 17.043 -16.483 1.00 69.12 114 GLY A C 1
ATOM 820 O O . GLY A 1 114 ? 36.744 16.547 -16.302 1.00 69.12 114 GLY A O 1
ATOM 821 N N . LEU A 1 115 ? 38.330 17.287 -17.709 1.00 71.44 115 LEU A N 1
ATOM 822 C CA . LEU A 1 115 ? 37.544 17.054 -18.920 1.00 71.44 115 LEU A CA 1
ATOM 823 C C . LEU A 1 115 ? 37.324 15.557 -19.187 1.00 71.44 115 LEU A C 1
ATOM 825 O O . LEU A 1 115 ? 36.215 15.168 -19.547 1.00 71.44 115 LEU A O 1
ATOM 829 N N . THR A 1 116 ? 38.334 14.707 -18.966 1.00 74.38 116 THR A N 1
ATOM 830 C CA . THR A 1 116 ? 38.187 13.246 -19.111 1.00 74.38 116 THR A CA 1
ATOM 831 C C . THR A 1 116 ? 37.239 12.663 -18.068 1.00 74.38 116 THR A C 1
ATOM 833 O O . THR A 1 116 ? 36.413 11.813 -18.401 1.00 74.38 116 THR A O 1
ATOM 836 N N . PHE A 1 117 ? 37.295 13.159 -16.831 1.00 76.44 117 PHE A N 1
ATOM 837 C CA . PHE A 1 117 ? 36.367 12.776 -15.772 1.00 76.44 117 PHE A CA 1
ATOM 838 C C . PHE A 1 117 ? 34.921 13.177 -16.097 1.00 76.44 117 PHE A C 1
ATOM 840 O O . PHE A 1 117 ? 34.013 12.350 -16.004 1.00 76.44 117 PHE A O 1
ATOM 847 N N . ILE A 1 118 ? 34.700 14.415 -16.553 1.00 83.81 118 ILE A N 1
ATOM 848 C CA . ILE A 1 118 ? 33.371 14.887 -16.973 1.00 83.81 118 ILE A CA 1
ATOM 849 C C . ILE A 1 118 ? 32.861 14.080 -18.175 1.00 83.81 118 ILE A C 1
ATOM 851 O O . ILE A 1 118 ? 31.701 13.675 -18.182 1.00 83.81 118 ILE A O 1
ATOM 855 N N . ALA A 1 119 ? 33.713 13.788 -19.162 1.00 84.31 119 ALA A N 1
ATOM 856 C CA . ALA A 1 119 ? 33.349 12.969 -20.319 1.00 84.31 119 ALA A CA 1
ATOM 857 C C . ALA A 1 119 ? 32.989 11.524 -19.925 1.00 84.31 119 ALA A C 1
ATOM 859 O O . ALA A 1 119 ? 32.035 10.953 -20.460 1.00 84.31 119 ALA A O 1
ATOM 860 N N . ALA A 1 120 ? 33.699 10.936 -18.957 1.00 85.81 120 ALA A N 1
ATOM 861 C CA . ALA A 1 120 ? 33.365 9.627 -18.403 1.00 85.81 120 ALA A CA 1
ATOM 862 C C . ALA A 1 120 ? 32.001 9.648 -17.691 1.00 85.81 120 ALA A C 1
ATOM 864 O O . ALA A 1 120 ? 31.162 8.791 -17.946 1.00 85.81 120 ALA A O 1
ATOM 865 N N . ILE A 1 121 ? 31.717 10.658 -16.865 1.00 87.25 121 ILE A N 1
ATOM 866 C CA . ILE A 1 121 ? 30.398 10.782 -16.222 1.00 87.25 121 ILE A CA 1
ATOM 867 C C . ILE A 1 121 ? 29.293 10.986 -17.266 1.00 87.25 121 ILE A C 1
ATOM 869 O O . ILE A 1 121 ? 28.266 10.312 -17.210 1.00 87.25 121 ILE A O 1
ATOM 873 N N . ALA A 1 122 ? 29.495 11.882 -18.233 1.00 89.19 122 ALA A N 1
ATOM 874 C CA . ALA A 1 122 ? 28.509 12.161 -19.272 1.00 89.19 122 ALA A CA 1
ATOM 875 C C . ALA A 1 122 ? 28.206 10.911 -20.114 1.00 89.19 122 ALA A C 1
ATOM 877 O O . ALA A 1 122 ? 27.041 10.588 -20.339 1.00 89.19 122 ALA A O 1
ATOM 878 N N . SER A 1 123 ? 29.238 10.165 -20.520 1.00 88.44 123 SER A N 1
ATOM 879 C CA . SER A 1 123 ? 29.069 8.899 -21.244 1.00 88.44 123 SER A CA 1
ATOM 880 C C . SER A 1 123 ? 28.396 7.822 -20.393 1.00 88.44 123 SER A C 1
ATOM 882 O O . SER A 1 123 ? 27.542 7.113 -20.918 1.00 88.44 123 SER A O 1
ATOM 884 N N . ALA A 1 124 ? 28.681 7.739 -19.089 1.00 90.44 124 ALA A N 1
ATOM 885 C CA . ALA A 1 124 ? 27.966 6.846 -18.176 1.00 90.44 124 ALA A CA 1
ATOM 886 C C . ALA A 1 124 ? 26.469 7.178 -18.116 1.00 90.44 124 ALA A C 1
ATOM 888 O O . ALA A 1 124 ? 25.639 6.282 -18.229 1.00 90.44 124 ALA A O 1
ATOM 889 N N . VAL A 1 125 ? 26.113 8.460 -17.971 1.00 92.31 125 VAL A N 1
ATOM 890 C CA . VAL A 1 125 ? 24.714 8.917 -17.911 1.00 92.31 125 VAL A CA 1
ATOM 891 C C . VAL A 1 125 ? 23.988 8.647 -19.229 1.00 92.31 125 VAL A C 1
ATOM 893 O O . VAL A 1 125 ? 22.871 8.132 -19.216 1.00 92.31 125 VAL A O 1
ATOM 896 N N . ILE A 1 126 ? 24.623 8.942 -20.368 1.00 91.50 126 ILE A N 1
ATOM 897 C CA . ILE A 1 126 ? 24.058 8.670 -21.699 1.00 91.50 126 ILE A CA 1
ATOM 898 C C . ILE A 1 126 ? 23.909 7.162 -21.922 1.00 91.50 126 ILE A C 1
ATOM 900 O O . ILE A 1 126 ? 22.856 6.711 -22.372 1.00 91.50 126 ILE A O 1
ATOM 904 N N . GLY A 1 127 ? 24.928 6.371 -21.585 1.00 90.44 127 GLY A N 1
ATOM 905 C CA . GLY A 1 127 ? 24.903 4.911 -21.674 1.00 90.44 127 GLY A CA 1
ATOM 906 C C . GLY A 1 127 ? 23.814 4.300 -20.799 1.00 90.44 127 GLY A C 1
ATOM 907 O O . GLY A 1 127 ? 23.053 3.454 -21.260 1.00 90.44 127 GLY A O 1
ATOM 908 N N . PHE A 1 128 ? 23.665 4.796 -19.570 1.00 93.88 128 PHE A N 1
ATOM 909 C CA . PHE A 1 128 ? 22.586 4.400 -18.673 1.00 93.88 128 PHE A CA 1
ATOM 910 C C . PHE A 1 128 ? 21.216 4.722 -19.270 1.00 93.88 128 PHE A C 1
ATOM 912 O O . PHE A 1 128 ? 20.375 3.837 -19.408 1.00 93.88 128 PHE A O 1
ATOM 919 N N . GLY A 1 129 ? 20.994 5.983 -19.650 1.00 90.56 129 GLY A N 1
ATOM 920 C CA . GLY A 1 129 ? 19.712 6.448 -20.173 1.00 90.56 129 GLY A CA 1
ATOM 921 C C . GLY A 1 129 ? 19.313 5.732 -21.461 1.00 90.56 129 GLY A C 1
ATOM 922 O O . GLY A 1 129 ? 18.176 5.285 -21.583 1.00 90.56 129 GLY A O 1
ATOM 923 N N . SER A 1 130 ? 20.252 5.565 -22.395 1.00 89.50 130 SER A N 1
ATOM 924 C CA . SER A 1 130 ? 20.020 4.864 -23.663 1.00 89.50 130 SER A CA 1
ATOM 925 C C . SER A 1 130 ? 19.807 3.363 -23.475 1.00 89.50 130 SER A C 1
ATOM 927 O O . SER A 1 130 ? 18.861 2.828 -24.045 1.00 89.50 130 SER A O 1
ATOM 929 N N . GLY A 1 131 ? 20.608 2.690 -22.644 1.00 88.94 131 GLY A N 1
ATOM 930 C CA . GLY A 1 131 ? 20.437 1.267 -22.334 1.00 88.94 131 GLY A CA 1
ATOM 931 C C . GLY A 1 131 ? 19.112 0.980 -21.626 1.00 88.94 131 GLY A C 1
ATOM 932 O O . GLY A 1 131 ? 18.390 0.052 -22.005 1.00 88.94 131 GLY A O 1
ATOM 933 N N . PHE A 1 132 ? 18.746 1.826 -20.655 1.00 90.56 132 PHE A N 1
ATOM 934 C CA . PHE A 1 132 ? 17.441 1.771 -19.997 1.00 90.56 132 PHE A CA 1
ATOM 935 C C . PHE A 1 132 ? 16.315 1.976 -21.010 1.00 90.56 132 PHE A C 1
ATOM 937 O O . PHE A 1 132 ? 15.433 1.128 -21.123 1.00 90.56 132 PHE A O 1
ATOM 944 N N . ALA A 1 133 ? 16.352 3.077 -21.768 1.00 87.81 133 ALA A N 1
ATOM 945 C CA . ALA A 1 133 ? 15.300 3.435 -22.711 1.00 87.81 133 ALA A CA 1
ATOM 946 C C . ALA A 1 133 ? 15.151 2.388 -23.818 1.00 87.81 133 ALA A C 1
ATOM 948 O O . ALA A 1 133 ? 14.031 1.992 -24.108 1.00 87.81 133 ALA A O 1
ATOM 949 N N . ALA A 1 134 ? 16.243 1.878 -24.388 1.00 85.94 134 ALA A N 1
ATOM 950 C CA . ALA A 1 134 ? 16.199 0.849 -25.421 1.00 85.94 134 ALA A CA 1
ATOM 951 C C . ALA A 1 134 ? 15.587 -0.455 -24.897 1.00 85.94 134 ALA A C 1
ATOM 953 O O . ALA A 1 134 ? 14.724 -1.031 -25.553 1.00 85.94 134 ALA A O 1
ATOM 954 N N . THR A 1 135 ? 15.960 -0.894 -23.693 1.00 84.25 135 THR A N 1
ATOM 955 C CA . THR A 1 135 ? 15.423 -2.131 -23.097 1.00 84.25 135 THR A CA 1
ATOM 956 C C . THR A 1 135 ? 13.964 -1.963 -22.687 1.00 84.25 135 THR A C 1
ATOM 958 O O . THR A 1 135 ? 13.116 -2.811 -22.967 1.00 84.25 135 THR A O 1
ATOM 961 N N . TYR A 1 136 ? 13.645 -0.847 -22.039 1.00 82.00 136 TYR A N 1
ATOM 962 C CA . TYR A 1 136 ? 12.307 -0.588 -21.532 1.00 82.00 136 TYR A CA 1
ATOM 963 C C . TYR A 1 136 ? 11.328 -0.281 -22.672 1.00 82.00 136 TYR A C 1
ATOM 965 O O . TYR A 1 136 ? 10.255 -0.876 -22.736 1.00 82.00 136 TYR A O 1
ATOM 973 N N . ALA A 1 137 ? 11.711 0.562 -23.634 1.00 80.38 137 ALA A N 1
ATOM 974 C CA . ALA A 1 137 ? 10.889 0.859 -24.803 1.00 80.38 137 ALA A CA 1
ATOM 975 C C . ALA A 1 137 ? 10.746 -0.352 -25.728 1.00 80.38 137 ALA A C 1
ATOM 977 O O . ALA A 1 137 ? 9.651 -0.565 -26.227 1.00 80.38 137 ALA A O 1
ATOM 978 N N . SER A 1 138 ? 11.775 -1.186 -25.922 1.00 75.75 138 SER A N 1
ATOM 979 C CA . SER A 1 138 ? 11.615 -2.428 -26.703 1.00 75.75 138 SER A CA 1
ATOM 980 C C . SER A 1 138 ? 10.678 -3.422 -26.013 1.00 75.75 138 SER A C 1
ATOM 982 O O . SER A 1 138 ? 9.856 -4.044 -26.681 1.00 75.75 138 SER A O 1
ATOM 984 N N . SER A 1 139 ? 10.697 -3.487 -24.677 1.00 73.19 139 SER A N 1
ATOM 985 C CA . SER A 1 139 ? 9.734 -4.284 -23.905 1.00 73.19 139 SER A CA 1
ATOM 986 C C . SER A 1 139 ? 8.294 -3.776 -24.072 1.00 73.19 139 SER A C 1
ATOM 988 O O . SER A 1 139 ? 7.370 -4.576 -24.198 1.00 73.19 139 SER A O 1
ATOM 990 N N . TYR A 1 140 ? 8.089 -2.455 -24.117 1.00 66.69 140 TYR A N 1
ATOM 991 C CA . TYR A 1 140 ? 6.758 -1.857 -24.282 1.00 66.69 140 TYR A CA 1
ATOM 992 C C . TYR A 1 140 ? 6.288 -1.739 -25.732 1.00 66.69 140 TYR A C 1
ATOM 994 O O . TYR A 1 140 ? 5.094 -1.787 -25.953 1.00 66.69 140 TYR A O 1
ATOM 1002 N N . LEU A 1 141 ? 7.160 -1.570 -26.722 1.00 63.66 141 LEU A N 1
ATOM 1003 C CA . LEU A 1 141 ? 6.769 -1.381 -28.127 1.00 63.66 141 LEU A CA 1
ATOM 1004 C C . LEU A 1 141 ? 6.832 -2.691 -28.921 1.00 63.66 141 LEU A C 1
ATOM 1006 O O . LEU A 1 141 ? 6.034 -2.886 -29.831 1.00 63.66 141 LEU A O 1
ATOM 1010 N N . GLY A 1 142 ? 7.736 -3.605 -28.552 1.00 62.94 142 GLY A N 1
ATOM 1011 C CA . GLY A 1 142 ? 7.901 -4.916 -29.186 1.00 62.94 142 GLY A CA 1
ATOM 1012 C C . GLY A 1 142 ? 7.262 -6.085 -28.423 1.00 62.94 142 GLY A C 1
ATOM 1013 O O . GLY A 1 142 ? 7.175 -7.192 -28.940 1.00 62.94 142 GLY A O 1
ATOM 1014 N N . ALA A 1 143 ? 6.795 -5.895 -27.188 1.00 78.31 143 ALA A N 1
ATOM 1015 C CA . ALA A 1 143 ? 6.260 -7.008 -26.401 1.00 78.31 143 ALA A CA 1
ATOM 1016 C C . ALA A 1 143 ? 5.038 -6.633 -25.550 1.00 78.31 143 ALA A C 1
ATOM 1018 O O . ALA A 1 143 ? 4.838 -7.206 -24.478 1.00 78.31 143 ALA A O 1
ATOM 1019 N N . LEU A 1 144 ? 4.172 -5.729 -26.042 1.00 85.25 144 LEU A N 1
ATOM 1020 C CA . LEU A 1 144 ? 2.904 -5.377 -25.373 1.00 85.25 144 LEU A CA 1
ATOM 1021 C C . LEU A 1 144 ? 2.104 -6.601 -24.893 1.00 85.25 144 LEU A C 1
ATOM 1023 O O . LEU A 1 144 ? 1.690 -6.594 -23.732 1.00 85.25 144 LEU A O 1
ATOM 1027 N N . PRO A 1 145 ? 1.915 -7.669 -25.700 1.00 89.25 145 PRO A N 1
ATOM 1028 C CA . PRO A 1 145 ? 1.190 -8.854 -25.243 1.00 89.25 145 PRO A CA 1
ATOM 1029 C C . PRO A 1 145 ? 1.880 -9.564 -24.072 1.00 89.25 145 PRO A C 1
ATOM 1031 O O . PRO A 1 145 ? 1.209 -10.049 -23.166 1.00 89.25 145 PRO A O 1
ATOM 1034 N N . VAL A 1 146 ? 3.216 -9.586 -24.046 1.00 88.44 146 VAL A N 1
ATOM 1035 C CA . VAL A 1 146 ? 3.998 -10.216 -22.970 1.00 88.44 146 VAL A CA 1
ATOM 1036 C C . VAL A 1 146 ? 3.894 -9.405 -21.682 1.00 88.44 146 VAL A C 1
ATOM 1038 O O . VAL A 1 146 ? 3.662 -9.977 -20.620 1.00 88.44 146 VAL A O 1
ATOM 1041 N N . VAL A 1 147 ? 4.008 -8.075 -21.766 1.00 89.56 147 VAL A N 1
ATOM 1042 C CA . VAL A 1 147 ? 3.830 -7.187 -20.605 1.00 89.56 147 VAL A CA 1
ATOM 1043 C C . VAL A 1 147 ? 2.403 -7.298 -20.065 1.00 89.56 147 VAL A C 1
ATOM 1045 O O . VAL A 1 147 ? 2.211 -7.433 -18.858 1.00 89.56 147 VAL A O 1
ATOM 1048 N N . ALA A 1 148 ? 1.398 -7.313 -20.945 1.00 91.94 148 ALA A N 1
ATOM 1049 C CA . ALA A 1 148 ? 0.006 -7.500 -20.550 1.00 91.94 148 ALA A CA 1
ATOM 1050 C C . ALA A 1 148 ? -0.226 -8.862 -19.876 1.00 91.94 148 ALA A C 1
ATOM 1052 O O . ALA A 1 148 ? -0.890 -8.924 -18.841 1.00 91.94 148 ALA A O 1
ATOM 1053 N N . ALA A 1 149 ? 0.374 -9.936 -20.402 1.00 92.94 149 ALA A N 1
ATOM 1054 C CA . ALA A 1 149 ? 0.319 -11.264 -19.796 1.00 92.94 149 ALA A CA 1
ATOM 1055 C C . ALA A 1 149 ? 0.986 -11.291 -18.412 1.00 92.94 149 ALA A C 1
ATOM 1057 O O . ALA A 1 149 ? 0.413 -11.833 -17.467 1.00 92.94 149 ALA A O 1
ATOM 1058 N N . ALA A 1 150 ? 2.162 -10.675 -18.266 1.00 93.25 150 ALA A N 1
ATOM 1059 C CA . ALA A 1 150 ? 2.880 -10.603 -16.996 1.00 93.25 150 ALA A CA 1
ATOM 1060 C C . ALA A 1 150 ? 2.088 -9.826 -15.933 1.00 93.25 150 ALA A C 1
ATOM 1062 O O . ALA A 1 150 ? 1.957 -10.298 -14.804 1.00 93.25 150 ALA A O 1
ATOM 1063 N N . LEU A 1 151 ? 1.492 -8.685 -16.297 1.00 95.06 151 LEU A N 1
ATOM 1064 C CA . LEU A 1 151 ? 0.615 -7.915 -15.410 1.00 95.06 151 LEU A CA 1
ATOM 1065 C C . LEU A 1 151 ? -0.663 -8.684 -15.056 1.00 95.06 151 LEU A C 1
ATOM 1067 O O . LEU A 1 151 ? -1.063 -8.686 -13.894 1.00 95.06 151 LEU A O 1
ATOM 1071 N N . PHE A 1 152 ? -1.284 -9.374 -16.020 1.00 96.06 152 PHE A N 1
ATOM 1072 C CA . PHE A 1 152 ? -2.450 -10.225 -15.768 1.00 96.06 152 PHE A CA 1
ATOM 1073 C C . PHE A 1 152 ? -2.122 -11.317 -14.746 1.00 96.06 152 PHE A C 1
ATOM 1075 O O . PHE A 1 152 ? -2.816 -11.456 -13.738 1.00 96.06 152 PHE A O 1
ATOM 1082 N N . VAL A 1 153 ? -1.027 -12.051 -14.968 1.00 96.12 153 VAL A N 1
ATOM 1083 C CA . VAL A 1 153 ? -0.538 -13.081 -14.042 1.00 96.12 153 VAL A CA 1
ATOM 1084 C C . VAL A 1 153 ? -0.225 -12.473 -12.677 1.00 96.12 153 VAL A C 1
ATOM 1086 O O . VAL A 1 153 ? -0.628 -13.037 -11.661 1.00 96.12 153 VAL A O 1
ATOM 1089 N N . GLY A 1 154 ? 0.425 -11.309 -12.639 1.00 95.81 154 GLY A N 1
ATOM 1090 C CA . GLY A 1 154 ? 0.749 -10.607 -11.402 1.00 95.81 154 GLY A CA 1
ATOM 1091 C C . GLY A 1 154 ? -0.475 -10.214 -10.582 1.00 95.81 154 GLY A C 1
ATOM 1092 O O . GLY A 1 154 ? -0.508 -10.458 -9.375 1.00 95.81 154 GLY A O 1
ATOM 1093 N N . ILE A 1 155 ? -1.518 -9.685 -11.229 1.00 96.50 155 ILE A N 1
ATOM 1094 C CA . ILE A 1 155 ? -2.782 -9.350 -10.563 1.00 96.50 155 ILE A CA 1
ATOM 1095 C C . ILE A 1 155 ? -3.479 -10.621 -10.071 1.00 96.50 155 ILE A C 1
ATOM 1097 O O . ILE A 1 155 ? -3.913 -10.666 -8.922 1.00 96.50 155 ILE A O 1
ATOM 1101 N N . VAL A 1 156 ? -3.570 -11.671 -10.894 1.00 96.62 156 VAL A N 1
ATOM 1102 C CA . VAL A 1 156 ? -4.222 -12.933 -10.503 1.00 96.62 156 VAL A CA 1
ATOM 1103 C C . VAL A 1 156 ? -3.505 -13.581 -9.318 1.00 96.62 156 VAL A C 1
ATOM 1105 O O . VAL A 1 156 ? -4.151 -13.940 -8.333 1.00 96.62 156 VAL A O 1
ATOM 1108 N N . LEU A 1 157 ? -2.176 -13.695 -9.368 1.00 96.38 157 LEU A N 1
ATOM 1109 C CA . LEU A 1 157 ? -1.388 -14.241 -8.263 1.00 96.38 157 LEU A CA 1
ATOM 1110 C C . LEU A 1 157 ? -1.493 -13.367 -7.013 1.00 96.38 157 LEU A C 1
ATOM 1112 O O . LEU A 1 157 ? -1.684 -13.899 -5.920 1.00 96.38 157 LEU A O 1
ATOM 1116 N N . GLY A 1 158 ? -1.437 -12.043 -7.161 1.00 95.25 158 GLY A N 1
ATOM 1117 C CA . GLY A 1 158 ? -1.617 -11.113 -6.051 1.00 95.25 158 GLY A CA 1
ATOM 1118 C C . GLY A 1 158 ? -2.993 -11.230 -5.396 1.00 95.25 158 GLY A C 1
ATOM 1119 O O . GLY A 1 158 ? -3.080 -11.287 -4.172 1.00 95.25 158 GLY A O 1
ATOM 1120 N N . LEU A 1 159 ? -4.062 -11.377 -6.184 1.00 95.31 159 LEU A N 1
ATOM 1121 C CA . LEU A 1 159 ? -5.411 -11.631 -5.672 1.00 95.31 159 LEU A CA 1
ATOM 1122 C C . LEU A 1 159 ? -5.480 -12.956 -4.909 1.00 95.31 159 LEU A C 1
ATOM 1124 O O . LEU A 1 159 ? -6.042 -12.996 -3.816 1.00 95.31 159 LEU A O 1
ATOM 1128 N N . VAL A 1 160 ? -4.886 -14.030 -5.438 1.00 95.56 160 VAL A N 1
ATOM 1129 C CA . VAL A 1 160 ? -4.832 -15.329 -4.748 1.00 95.56 160 VAL A CA 1
ATOM 1130 C C . VAL A 1 160 ? -4.092 -15.202 -3.414 1.00 95.56 160 VAL A C 1
ATOM 1132 O O . VAL A 1 160 ? -4.626 -15.613 -2.383 1.00 95.56 160 VAL A O 1
ATOM 1135 N N . ILE A 1 161 ? -2.908 -14.584 -3.406 1.00 93.62 161 ILE A N 1
ATOM 1136 C CA . ILE A 1 161 ? -2.120 -14.343 -2.188 1.00 93.62 161 ILE A CA 1
ATOM 1137 C C . ILE A 1 161 ? -2.917 -13.492 -1.190 1.00 93.62 161 ILE A C 1
ATOM 1139 O O . ILE A 1 161 ? -2.993 -13.840 -0.012 1.00 93.62 161 ILE A O 1
ATOM 1143 N N . GLY A 1 162 ? -3.556 -12.415 -1.647 1.00 92.06 162 GLY A N 1
ATOM 1144 C CA . GLY A 1 162 ? -4.352 -11.517 -0.812 1.00 92.06 162 GLY A CA 1
ATOM 1145 C C . GLY A 1 162 ? -5.596 -12.184 -0.217 1.00 92.06 162 GLY A C 1
ATOM 1146 O O . GLY A 1 162 ? -5.893 -11.990 0.966 1.00 92.06 162 GLY A O 1
ATOM 1147 N N . ILE A 1 163 ? -6.288 -13.033 -0.986 1.00 93.44 163 ILE A N 1
ATOM 1148 C CA . ILE A 1 163 ? -7.410 -13.847 -0.495 1.00 93.44 163 ILE A CA 1
ATOM 1149 C C . ILE A 1 163 ? -6.911 -14.818 0.575 1.00 93.44 163 ILE A C 1
ATOM 1151 O O . ILE A 1 163 ? -7.459 -14.845 1.677 1.00 93.44 163 ILE A O 1
ATOM 1155 N N . VAL A 1 164 ? -5.845 -15.574 0.295 1.00 93.75 164 VAL A N 1
ATOM 1156 C CA . VAL A 1 164 ? -5.260 -16.517 1.262 1.00 93.75 164 VAL A CA 1
ATOM 1157 C C . VAL A 1 164 ? -4.844 -15.790 2.543 1.00 93.75 164 VAL A C 1
ATOM 1159 O O . VAL A 1 164 ? -5.192 -16.239 3.635 1.00 93.75 164 VAL A O 1
ATOM 1162 N N . ALA A 1 165 ? -4.186 -14.635 2.437 1.00 90.50 165 ALA A N 1
ATOM 1163 C CA . ALA A 1 165 ? -3.797 -13.817 3.584 1.00 90.50 165 ALA A CA 1
ATOM 1164 C C . ALA A 1 165 ? -5.012 -13.331 4.394 1.00 90.50 165 ALA A C 1
ATOM 1166 O O . ALA A 1 165 ? -4.994 -13.381 5.624 1.00 90.50 165 ALA A O 1
ATOM 1167 N N . THR A 1 166 ? -6.096 -12.925 3.728 1.00 91.38 166 THR A N 1
ATOM 1168 C CA . THR A 1 166 ? -7.348 -12.499 4.381 1.00 91.38 166 THR A CA 1
ATOM 1169 C C . THR A 1 166 ? -8.010 -13.650 5.137 1.00 91.38 166 THR A C 1
ATOM 1171 O O . THR A 1 166 ? -8.496 -13.481 6.262 1.00 91.38 166 THR A O 1
ATOM 1174 N N . VAL A 1 167 ? -7.997 -14.851 4.561 1.00 92.44 167 VAL A N 1
ATOM 1175 C CA . VAL A 1 167 ? -8.525 -16.069 5.193 1.00 92.44 167 VAL A CA 1
ATOM 1176 C C . VAL A 1 167 ? -7.674 -16.473 6.394 1.00 92.44 167 VAL A C 1
ATOM 1178 O O . VAL A 1 167 ? -8.217 -16.770 7.459 1.00 92.44 167 VAL A O 1
ATOM 1181 N N . MET A 1 168 ? -6.351 -16.418 6.250 1.00 93.06 168 MET A N 1
ATOM 1182 C CA . MET A 1 168 ? -5.382 -16.781 7.287 1.00 93.06 168 MET A CA 1
ATOM 1183 C C . MET A 1 168 ? -5.203 -15.719 8.374 1.00 93.06 168 MET A C 1
ATOM 1185 O O . MET A 1 168 ? -4.617 -16.021 9.411 1.00 93.06 168 MET A O 1
ATOM 1189 N N . GLU A 1 169 ? -5.738 -14.510 8.196 1.00 92.88 169 GLU A N 1
ATOM 1190 C CA . GLU A 1 169 ? -5.546 -13.380 9.112 1.00 92.88 169 GLU A CA 1
ATOM 1191 C C . GLU A 1 169 ? -5.729 -13.723 10.612 1.00 92.88 169 GLU A C 1
ATOM 1193 O O . GLU A 1 169 ? -4.807 -13.455 11.373 1.00 92.88 169 GLU A O 1
ATOM 1198 N N . PRO A 1 170 ? -6.813 -14.368 11.088 1.00 90.56 170 PRO A N 1
ATOM 1199 C CA . PRO A 1 170 ? -6.999 -14.681 12.502 1.00 90.56 170 PRO A CA 1
ATOM 1200 C C . PRO A 1 170 ? -5.930 -15.628 13.037 1.00 90.56 170 PRO A C 1
ATOM 1202 O O . PRO A 1 170 ? -5.535 -15.515 14.193 1.00 90.56 170 PRO A O 1
ATOM 1205 N N . THR A 1 171 ? -5.459 -16.558 12.207 1.00 91.31 171 THR A N 1
ATOM 1206 C CA . THR A 1 171 ? -4.372 -17.474 12.559 1.00 91.31 171 THR A CA 1
ATOM 1207 C C . THR A 1 171 ? -3.055 -16.711 12.659 1.00 91.31 171 THR A C 1
ATOM 1209 O O . THR A 1 171 ? -2.363 -16.824 13.667 1.00 91.31 171 THR A O 1
ATOM 1212 N N . LEU A 1 172 ? -2.757 -15.861 11.672 1.00 88.62 172 LEU A N 1
ATOM 1213 C CA . LEU A 1 172 ? -1.560 -15.016 11.664 1.00 88.62 172 LEU A CA 1
ATOM 1214 C C . LEU A 1 172 ? -1.530 -14.059 12.865 1.00 88.62 172 LEU A C 1
ATOM 1216 O O . LEU A 1 172 ? -0.484 -13.875 13.480 1.00 88.62 172 LEU A O 1
ATOM 1220 N N . LEU A 1 173 ? -2.672 -13.480 13.240 1.00 89.69 173 LEU A N 1
ATOM 1221 C CA . LEU A 1 173 ? -2.778 -12.584 14.395 1.00 89.69 173 LEU A CA 1
ATOM 1222 C C . LEU A 1 173 ? -2.614 -13.323 15.726 1.00 89.69 173 LEU A C 1
ATOM 1224 O O . LEU A 1 173 ? -1.977 -12.797 16.637 1.00 89.69 173 LEU A O 1
ATOM 1228 N N . ARG A 1 174 ? -3.102 -14.563 15.827 1.00 89.31 174 ARG A N 1
ATOM 1229 C CA . ARG A 1 174 ? -2.838 -15.420 16.994 1.00 89.31 174 ARG A CA 1
ATOM 1230 C C . ARG A 1 174 ? -1.365 -15.794 17.105 1.00 89.31 174 ARG A C 1
ATOM 1232 O O . ARG A 1 174 ? -0.827 -15.770 18.204 1.00 89.31 174 ARG A O 1
ATOM 1239 N N . TRP A 1 175 ? -0.696 -16.094 15.990 1.00 89.50 175 TRP A N 1
ATOM 1240 C CA . TRP A 1 175 ? 0.750 -16.355 15.984 1.00 89.50 175 TRP A CA 1
ATOM 1241 C C . TRP A 1 175 ? 1.573 -15.135 16.399 1.00 89.50 175 TRP A C 1
ATOM 1243 O O . TRP A 1 175 ? 2.627 -15.292 17.004 1.00 89.50 175 TRP A O 1
ATOM 1253 N N . LYS A 1 176 ? 1.067 -13.923 16.144 1.00 81.94 176 LYS A N 1
ATOM 1254 C CA . LYS A 1 176 ? 1.648 -12.672 16.656 1.00 81.94 176 LYS A CA 1
ATOM 1255 C C . LYS A 1 176 ? 1.395 -12.442 18.155 1.00 81.94 176 LYS A C 1
ATOM 1257 O O . LYS A 1 176 ? 1.883 -11.456 18.696 1.00 81.94 176 LYS A O 1
ATOM 1262 N N . GLY A 1 177 ? 0.650 -13.324 18.824 1.00 88.62 177 GLY A N 1
ATOM 1263 C CA . GLY A 1 177 ? 0.339 -13.224 20.250 1.00 88.62 177 GLY A CA 1
ATOM 1264 C C . GLY A 1 177 ? -0.839 -12.306 20.577 1.00 88.62 177 GLY A C 1
ATOM 1265 O O . GLY A 1 177 ? -1.039 -11.980 21.743 1.00 88.62 177 GLY A O 1
ATOM 1266 N N . TYR A 1 178 ? -1.634 -11.882 19.587 1.00 91.88 178 TYR A N 1
ATOM 1267 C CA . TYR A 1 178 ? -2.815 -11.060 19.859 1.00 91.88 178 TYR A CA 1
ATOM 1268 C C . TYR A 1 178 ? -3.943 -11.906 20.425 1.00 91.88 178 TYR A C 1
ATOM 1270 O O . TYR A 1 178 ? -4.275 -12.982 19.914 1.00 91.88 178 TYR A O 1
ATOM 1278 N N . ARG A 1 179 ? -4.555 -11.388 21.486 1.00 93.44 179 ARG A N 1
ATOM 1279 C CA . ARG A 1 179 ? -5.590 -12.074 22.256 1.00 93.44 179 ARG A CA 1
ATOM 1280 C C . ARG A 1 179 ? -6.914 -11.337 22.168 1.00 93.44 179 ARG A C 1
ATOM 1282 O O . ARG A 1 179 ? -6.986 -10.197 21.728 1.00 93.44 179 ARG A O 1
ATOM 1289 N N . ARG A 1 180 ? -7.988 -11.990 22.600 1.00 93.94 180 ARG A N 1
ATOM 1290 C CA . ARG A 1 180 ? -9.274 -11.311 22.792 1.00 93.94 180 ARG A CA 1
ATOM 1291 C C . ARG A 1 180 ? -9.198 -10.382 24.016 1.00 93.94 180 ARG A C 1
ATOM 1293 O O . ARG A 1 180 ? -8.441 -10.693 24.945 1.00 93.94 180 ARG A O 1
ATOM 1300 N N . PRO A 1 181 ? -9.962 -9.276 24.036 1.00 92.81 181 PRO A N 1
ATOM 1301 C CA . PRO A 1 181 ? -10.102 -8.465 25.239 1.00 92.81 181 PRO A CA 1
ATOM 1302 C C . PRO A 1 181 ? -10.673 -9.315 26.376 1.00 92.81 181 PRO A C 1
ATOM 1304 O O . PRO A 1 181 ? -11.550 -10.158 26.161 1.00 92.81 181 PRO A O 1
ATOM 1307 N N . SER A 1 182 ? -10.154 -9.119 27.584 1.00 93.88 182 SER A N 1
ATOM 1308 C CA . SER A 1 182 ? -10.750 -9.709 28.780 1.00 93.88 182 SER A CA 1
ATOM 1309 C C . SER A 1 182 ? -12.079 -9.022 29.096 1.00 93.88 182 SER A C 1
ATOM 1311 O O . SER A 1 182 ? -12.310 -7.878 28.705 1.00 93.88 182 SER A O 1
ATOM 1313 N N . ARG A 1 183 ? -12.948 -9.698 29.853 1.00 93.44 183 ARG A N 1
ATOM 1314 C CA . ARG A 1 183 ? -14.232 -9.125 30.283 1.00 93.44 183 ARG A CA 1
ATOM 1315 C C . ARG A 1 183 ? -14.050 -7.803 31.038 1.00 93.44 183 ARG A C 1
ATOM 1317 O O . ARG A 1 183 ? -14.772 -6.854 30.777 1.00 93.44 183 ARG A O 1
ATOM 1324 N N . ARG A 1 184 ? -13.034 -7.725 31.903 1.00 92.06 184 ARG A N 1
ATOM 1325 C CA . ARG A 1 184 ? -12.705 -6.512 32.659 1.00 92.06 184 ARG A CA 1
ATOM 1326 C C . ARG A 1 184 ? -12.259 -5.364 31.751 1.00 92.06 184 ARG A C 1
ATOM 1328 O O . ARG A 1 184 ? -12.725 -4.251 31.934 1.00 92.06 184 ARG A O 1
ATOM 1335 N N . GLU A 1 185 ? -11.375 -5.622 30.787 1.00 92.06 185 GLU A N 1
ATOM 1336 C CA . GLU A 1 185 ? -10.940 -4.593 29.824 1.00 92.06 185 GLU A CA 1
ATOM 1337 C C . GLU A 1 185 ? -12.106 -4.111 28.957 1.00 92.06 185 GLU A C 1
ATOM 1339 O O . GLU A 1 185 ? -12.219 -2.922 28.669 1.00 92.06 185 GLU A O 1
ATOM 1344 N N . TRP A 1 186 ? -12.994 -5.032 28.575 1.00 93.44 186 TRP A N 1
ATOM 1345 C CA . TRP A 1 186 ? -14.196 -4.700 27.825 1.00 93.44 186 TRP A CA 1
ATOM 1346 C C . TRP A 1 186 ? -15.124 -3.779 28.616 1.00 93.44 186 TRP A C 1
ATOM 1348 O O . TRP A 1 186 ? -15.517 -2.727 28.122 1.00 93.44 186 TRP A O 1
ATOM 1358 N N . GLU A 1 187 ? -15.449 -4.165 29.849 1.00 92.50 187 GLU A N 1
ATOM 1359 C CA . GLU A 1 187 ? -16.358 -3.416 30.715 1.00 92.50 187 GLU A CA 1
ATOM 1360 C C . GLU A 1 187 ? -15.781 -2.046 31.098 1.00 92.50 187 GLU A C 1
ATOM 1362 O O . GLU A 1 187 ? -16.502 -1.059 31.011 1.00 92.50 187 GLU A O 1
ATOM 1367 N N . LEU A 1 188 ? -14.493 -1.969 31.457 1.00 90.44 188 LEU A N 1
ATOM 1368 C CA . LEU A 1 188 ? -13.873 -0.731 31.945 1.00 90.44 188 LEU A CA 1
ATOM 1369 C C . LEU A 1 188 ? -13.504 0.272 30.848 1.00 90.44 188 LEU A C 1
ATOM 1371 O O . LEU A 1 188 ? -13.585 1.469 31.100 1.00 90.44 188 LEU A O 1
ATOM 1375 N N . HIS A 1 189 ? -13.055 -0.195 29.679 1.00 92.00 189 HIS A N 1
ATOM 1376 C CA . HIS A 1 189 ? -12.446 0.688 28.675 1.00 92.00 189 HIS A CA 1
ATOM 1377 C C . HIS A 1 189 ? -13.191 0.697 27.339 1.00 92.00 189 HIS A C 1
ATOM 1379 O O . HIS A 1 189 ? -13.322 1.747 26.723 1.00 92.00 189 HIS A O 1
ATOM 1385 N N . LEU A 1 190 ? -13.669 -0.455 26.857 1.00 93.56 190 LEU A N 1
ATOM 1386 C CA . LEU A 1 190 ? -14.142 -0.568 25.468 1.00 93.56 190 LEU A CA 1
ATOM 1387 C C . LEU A 1 190 ? -15.649 -0.392 25.297 1.00 93.56 190 LEU A C 1
ATOM 1389 O O . LEU A 1 190 ? -16.074 -0.014 24.211 1.00 93.56 190 LEU A O 1
ATOM 1393 N N . SER A 1 191 ? -16.450 -0.721 26.311 1.00 93.38 191 SER A N 1
ATOM 1394 C CA . SER A 1 191 ? -17.909 -0.811 26.183 1.00 93.38 191 SER A CA 1
ATOM 1395 C C . SER A 1 191 ? -18.542 0.516 25.748 1.00 93.38 191 SER A C 1
ATOM 1397 O O . SER A 1 191 ? -19.198 0.562 24.709 1.00 93.38 191 SER A O 1
ATOM 1399 N N 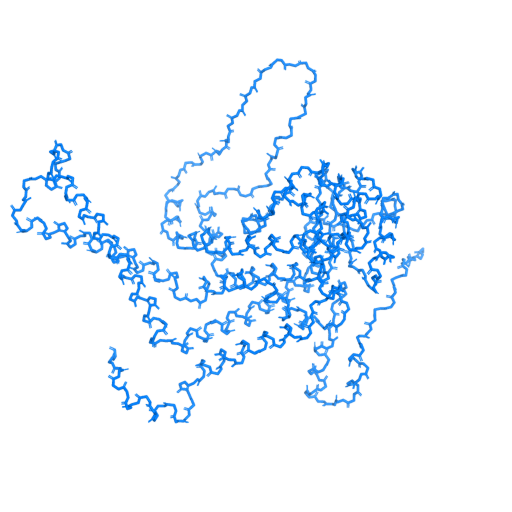. ASP A 1 192 ? -18.273 1.588 26.491 1.00 94.44 192 ASP A N 1
ATOM 1400 C CA . ASP A 1 192 ? -18.801 2.933 26.245 1.00 94.44 192 ASP A CA 1
ATOM 1401 C C . ASP A 1 192 ? -18.275 3.535 24.932 1.00 94.44 192 ASP A C 1
ATOM 1403 O O . ASP A 1 192 ? -19.047 3.993 24.087 1.00 94.44 192 ASP A O 1
ATOM 1407 N N . ALA A 1 193 ? -16.963 3.430 24.699 1.00 94.56 193 ALA A N 1
ATOM 1408 C CA . ALA A 1 193 ? -16.337 3.917 23.475 1.00 94.56 193 ALA A CA 1
ATOM 1409 C C . ALA A 1 193 ? -16.878 3.196 22.227 1.00 94.56 193 ALA A C 1
ATOM 1411 O O . ALA A 1 193 ? -17.251 3.837 21.247 1.00 94.56 193 ALA A O 1
ATOM 1412 N N . MET A 1 194 ? -16.982 1.862 22.256 1.00 94.56 194 MET A N 1
ATOM 1413 C CA . MET A 1 194 ? -17.516 1.086 21.132 1.00 94.56 194 MET A CA 1
ATOM 1414 C C . MET A 1 194 ? -18.997 1.388 20.891 1.00 94.56 194 MET A C 1
ATOM 1416 O O . MET A 1 194 ? -19.400 1.521 19.737 1.00 94.56 194 MET A O 1
ATOM 1420 N N . GLN A 1 195 ? -19.803 1.514 21.948 1.00 94.38 195 GLN A N 1
ATOM 1421 C CA . GLN A 1 195 ? -21.215 1.867 21.810 1.00 94.38 195 GLN A CA 1
ATOM 1422 C C . GLN A 1 195 ? -21.376 3.251 21.174 1.00 94.38 195 GLN A C 1
ATOM 1424 O O . GLN A 1 195 ? -22.103 3.395 20.193 1.00 94.38 195 GLN A O 1
ATOM 1429 N N . THR A 1 196 ? -20.592 4.225 21.639 1.00 95.00 196 THR A N 1
ATOM 1430 C CA . THR A 1 196 ? -20.532 5.572 21.062 1.00 95.00 196 THR A CA 1
ATOM 1431 C C . THR A 1 196 ? -20.206 5.530 19.567 1.00 95.00 196 THR A C 1
ATOM 1433 O O . THR A 1 196 ? -20.881 6.187 18.774 1.00 95.00 196 THR A O 1
ATOM 1436 N N . VAL A 1 197 ? -19.216 4.737 19.148 1.00 94.44 197 VAL A N 1
ATOM 1437 C CA . VAL A 1 197 ? -18.862 4.594 17.724 1.00 94.44 197 VAL A CA 1
ATOM 1438 C C . VAL A 1 197 ? -19.987 3.942 16.921 1.00 94.44 197 VAL A C 1
ATOM 1440 O O . VAL A 1 197 ? -20.342 4.440 15.853 1.00 94.44 197 VAL A O 1
ATOM 1443 N N . VAL A 1 198 ? -20.560 2.842 17.415 1.00 93.06 198 VAL A N 1
ATOM 1444 C CA . VAL A 1 198 ? -21.636 2.111 16.723 1.00 93.06 198 VAL A CA 1
ATOM 1445 C C . VAL A 1 198 ? -22.852 3.003 16.493 1.00 93.06 198 VAL A C 1
ATOM 1447 O O . VAL A 1 198 ? -23.386 3.012 15.379 1.00 93.06 198 VAL A O 1
ATOM 1450 N N . ASP A 1 199 ? -23.246 3.774 17.504 1.00 93.06 199 ASP A N 1
ATOM 1451 C CA . ASP A 1 199 ? -24.425 4.636 17.456 1.00 93.06 199 ASP A CA 1
ATOM 1452 C C . ASP A 1 199 ? -24.207 5.836 16.523 1.00 93.06 199 ASP A C 1
ATOM 1454 O O . ASP A 1 199 ? -25.036 6.106 15.647 1.00 93.06 199 ASP A O 1
ATOM 1458 N N . ASN A 1 200 ? -23.060 6.512 16.638 1.00 92.94 200 ASN A N 1
ATOM 1459 C CA . ASN A 1 200 ? -22.747 7.688 15.822 1.00 92.94 200 ASN A CA 1
ATOM 1460 C C . ASN A 1 200 ? -22.492 7.343 14.347 1.00 92.94 200 ASN A C 1
ATOM 1462 O O . ASN A 1 200 ? -22.995 8.021 13.450 1.00 92.94 200 ASN A O 1
ATOM 1466 N N . MET A 1 201 ? -21.761 6.258 14.076 1.00 90.25 201 MET A N 1
ATOM 1467 C CA . MET A 1 201 ? -21.472 5.810 12.708 1.00 90.25 201 MET A CA 1
ATOM 1468 C C . MET A 1 201 ? -22.582 4.932 12.108 1.00 90.25 201 MET A C 1
ATOM 1470 O O . MET A 1 201 ? -22.494 4.551 10.939 1.00 90.25 201 MET A O 1
ATOM 1474 N N . LYS A 1 202 ? -23.629 4.600 12.881 1.00 88.88 202 LYS A N 1
ATOM 1475 C CA . LYS A 1 202 ? -24.774 3.762 12.466 1.00 88.88 202 LYS A CA 1
ATOM 1476 C C . LYS A 1 202 ? -24.333 2.421 11.869 1.00 88.88 202 LYS A C 1
ATOM 1478 O O . LYS A 1 202 ? -24.825 1.980 10.822 1.00 88.88 202 LYS A O 1
ATOM 1483 N N . LEU A 1 203 ? -23.371 1.774 12.525 1.00 85.12 203 LEU A N 1
ATOM 1484 C CA . LEU A 1 203 ? -22.738 0.557 12.020 1.00 85.12 203 LEU A CA 1
ATOM 1485 C C . LEU A 1 203 ? -23.708 -0.626 12.048 1.00 85.12 203 LEU A C 1
ATOM 1487 O O . LEU A 1 203 ? -24.280 -0.963 13.079 1.00 85.12 203 LEU A O 1
ATOM 1491 N N . ARG A 1 204 ? -23.837 -1.323 10.914 1.00 81.44 204 ARG A N 1
ATOM 1492 C CA . ARG A 1 204 ? -24.623 -2.571 10.825 1.00 81.44 204 ARG A CA 1
ATOM 1493 C C . ARG A 1 204 ? -23.855 -3.804 11.295 1.00 81.44 204 ARG A C 1
ATOM 1495 O O . ARG A 1 204 ? -24.452 -4.832 11.591 1.00 81.44 204 ARG A O 1
ATOM 1502 N N . ALA A 1 205 ? -22.531 -3.726 11.287 1.00 83.62 205 ALA A N 1
ATOM 1503 C CA . ALA A 1 205 ? -21.637 -4.793 11.700 1.00 83.62 205 ALA A CA 1
ATOM 1504 C C . ALA A 1 205 ? -20.337 -4.182 12.215 1.00 83.62 205 ALA A C 1
ATOM 1506 O O . ALA A 1 205 ? -19.938 -3.111 11.757 1.00 83.62 205 ALA A O 1
ATOM 1507 N N . THR A 1 206 ? -19.671 -4.893 13.119 1.00 87.81 206 THR A N 1
ATOM 1508 C CA . THR A 1 206 ? -18.381 -4.496 13.682 1.00 87.81 206 THR A CA 1
ATOM 1509 C C . THR A 1 206 ? -17.306 -5.548 13.382 1.00 87.81 206 THR A C 1
ATOM 1511 O O . THR A 1 206 ? -17.609 -6.745 13.278 1.00 87.81 206 THR A O 1
ATOM 1514 N N . PRO A 1 207 ? -16.038 -5.131 13.217 1.00 90.62 207 PRO A N 1
ATOM 1515 C CA . PRO A 1 207 ? -14.916 -6.049 13.092 1.00 90.62 207 PRO A CA 1
ATOM 1516 C C . PRO A 1 207 ? -14.645 -6.775 14.411 1.00 90.62 207 PRO A C 1
ATOM 1518 O O . PRO A 1 207 ? -15.068 -6.362 15.492 1.00 90.62 207 PRO A O 1
ATOM 1521 N N . LYS A 1 208 ? -13.869 -7.860 14.338 1.00 91.69 208 LYS A N 1
ATOM 1522 C CA . LYS A 1 208 ? -13.365 -8.517 15.551 1.00 91.69 208 LYS A CA 1
ATOM 1523 C C . LYS A 1 208 ? -12.364 -7.590 16.242 1.00 91.69 208 LYS A C 1
ATOM 1525 O O . LYS A 1 208 ? -11.473 -7.064 15.586 1.00 91.69 208 LYS A O 1
ATOM 1530 N N . LEU A 1 209 ? -12.465 -7.438 17.559 1.00 93.75 209 LEU A N 1
ATOM 1531 C CA . LEU A 1 209 ? -11.461 -6.719 18.341 1.00 93.75 209 LEU A CA 1
ATOM 1532 C C . LEU A 1 209 ? -10.455 -7.684 18.965 1.00 93.75 209 LEU A C 1
ATOM 1534 O O . LEU A 1 209 ? -10.838 -8.697 19.560 1.00 93.75 209 LEU A O 1
ATOM 1538 N N . LEU A 1 210 ? -9.172 -7.351 18.847 1.00 94.44 210 LEU A N 1
ATOM 1539 C CA . LEU A 1 210 ? -8.079 -8.017 19.549 1.00 94.44 210 LEU A CA 1
ATOM 1540 C C . LEU A 1 210 ? -7.249 -7.000 20.332 1.00 94.44 210 LEU A C 1
ATOM 1542 O O . LEU A 1 210 ? -7.160 -5.835 19.960 1.00 94.44 210 LEU A O 1
ATOM 1546 N N . ILE A 1 211 ? -6.611 -7.476 21.394 1.00 93.12 211 ILE A N 1
ATOM 1547 C CA . ILE A 1 211 ? -5.684 -6.721 22.226 1.00 93.12 211 ILE A CA 1
ATOM 1548 C C . ILE A 1 211 ? -4.271 -7.249 22.011 1.00 93.12 211 ILE A C 1
ATOM 1550 O O . ILE A 1 211 ? -4.052 -8.466 21.940 1.00 93.12 211 ILE A O 1
ATOM 1554 N N . MET A 1 212 ? -3.310 -6.331 21.939 1.00 91.44 212 MET A N 1
ATOM 1555 C CA . MET A 1 212 ? -1.897 -6.651 22.082 1.00 91.44 212 MET A CA 1
ATOM 1556 C C . MET A 1 212 ? -1.349 -6.101 23.400 1.00 91.44 212 MET A C 1
ATOM 1558 O O . MET A 1 212 ? -1.539 -4.932 23.748 1.00 91.44 212 MET A O 1
ATOM 1562 N N . ASP A 1 213 ? -0.621 -6.951 24.114 1.00 90.00 213 ASP A N 1
ATOM 1563 C CA . ASP A 1 213 ? -0.069 -6.648 25.431 1.00 90.00 213 ASP A CA 1
ATOM 1564 C C . ASP A 1 213 ? 1.240 -5.849 25.314 1.00 90.00 213 ASP A C 1
ATOM 1566 O O . ASP A 1 213 ? 2.322 -6.326 25.644 1.00 90.00 213 ASP A O 1
ATOM 1570 N N . THR A 1 214 ? 1.142 -4.618 24.807 1.00 86.06 214 THR A N 1
ATOM 1571 C CA . THR A 1 214 ? 2.243 -3.645 24.782 1.00 86.06 214 THR A CA 1
ATOM 1572 C C . THR A 1 214 ? 1.815 -2.343 25.463 1.00 86.06 214 THR A C 1
ATOM 1574 O O . THR A 1 214 ? 0.688 -1.887 25.236 1.00 86.06 214 THR A O 1
ATOM 1577 N N . PRO A 1 215 ? 2.689 -1.723 26.279 1.00 85.12 215 PRO A N 1
ATOM 1578 C CA . PRO A 1 215 ? 2.417 -0.421 26.885 1.00 85.12 215 PRO A CA 1
ATOM 1579 C C . PRO A 1 215 ? 2.491 0.727 25.869 1.00 85.12 215 PRO A C 1
ATOM 1581 O O . PRO A 1 215 ? 2.117 1.847 26.191 1.00 85.12 215 PRO A O 1
ATOM 1584 N N . VAL A 1 216 ? 2.979 0.477 24.650 1.00 82.25 216 VAL A N 1
ATOM 1585 C CA . VAL A 1 216 ? 3.083 1.506 23.609 1.00 82.25 216 VAL A CA 1
ATOM 1586 C C . VAL A 1 216 ? 1.703 1.717 22.960 1.00 82.25 216 VAL A C 1
ATOM 1588 O O . VAL A 1 216 ? 1.182 0.764 22.369 1.00 82.25 216 VAL A O 1
ATOM 1591 N N . PRO A 1 217 ? 1.091 2.914 23.054 1.00 82.94 217 PRO A N 1
ATOM 1592 C CA . PRO A 1 217 ? -0.250 3.189 22.530 1.00 82.94 217 PRO A CA 1
ATOM 1593 C C . PRO A 1 217 ? -0.273 3.101 20.999 1.00 82.94 217 PRO A C 1
ATOM 1595 O O . PRO A 1 217 ? 0.380 3.894 20.332 1.00 82.94 217 PRO A O 1
ATOM 1598 N N . GLN A 1 218 ? -0.976 2.104 20.454 1.00 82.75 218 GLN A N 1
ATOM 1599 C CA . GLN A 1 218 ? -1.069 1.812 19.021 1.00 82.75 218 GLN A CA 1
ATOM 1600 C C . GLN A 1 218 ? -2.417 1.145 18.712 1.00 82.75 218 GLN A C 1
ATOM 1602 O O . GLN A 1 218 ? -2.873 0.279 19.468 1.00 82.75 218 GLN A O 1
ATOM 1607 N N . ALA A 1 219 ? -3.016 1.499 17.580 1.00 86.69 219 ALA A N 1
ATOM 1608 C CA . ALA A 1 219 ? -4.161 0.816 16.990 1.00 86.69 219 ALA A CA 1
ATOM 1609 C C . ALA A 1 219 ? -3.802 0.386 15.566 1.00 86.69 219 ALA A C 1
ATOM 1611 O O . ALA A 1 219 ? -2.984 1.024 14.915 1.00 86.69 219 ALA A O 1
ATOM 1612 N N . TRP A 1 220 ? -4.360 -0.736 15.113 1.00 84.69 220 TRP A N 1
ATOM 1613 C CA . TRP A 1 220 ? -4.209 -1.165 13.728 1.00 84.69 220 TRP A CA 1
ATOM 1614 C C . TRP A 1 220 ? -5.445 -1.862 13.202 1.00 84.69 220 TRP A C 1
ATOM 1616 O O . TRP A 1 220 ? -5.842 -2.929 13.693 1.00 84.69 220 TRP A O 1
ATOM 1626 N N . THR A 1 221 ? -5.922 -1.367 12.074 1.00 89.81 221 THR A N 1
ATOM 1627 C CA . THR A 1 221 ? -6.923 -2.048 11.270 1.00 89.81 221 THR A CA 1
ATOM 1628 C C . THR A 1 221 ? -6.314 -3.125 10.372 1.00 89.81 221 THR A C 1
ATOM 1630 O O . THR A 1 221 ? -5.372 -2.929 9.606 1.00 89.81 221 THR A O 1
ATOM 1633 N N . HIS A 1 222 ? -6.871 -4.327 10.473 1.00 90.31 222 HIS A N 1
ATOM 1634 C CA . HIS A 1 222 ? -6.682 -5.442 9.550 1.00 90.31 222 HIS A CA 1
ATOM 1635 C C . HIS A 1 222 ? -7.973 -5.658 8.744 1.00 90.31 222 HIS A C 1
ATOM 1637 O O . HIS A 1 222 ? -8.983 -4.997 8.964 1.00 90.31 222 HIS A O 1
ATOM 1643 N N . SER A 1 223 ? -7.973 -6.585 7.784 1.00 88.25 223 SER A N 1
ATOM 1644 C CA . SER A 1 223 ? -9.113 -6.749 6.867 1.00 88.25 223 SER A CA 1
ATOM 1645 C C . SER A 1 223 ? -10.402 -7.168 7.580 1.00 88.25 223 SER A C 1
ATOM 1647 O O . SER A 1 223 ? -11.488 -6.869 7.094 1.00 88.25 223 SER A O 1
ATOM 1649 N N . ARG A 1 224 ? -10.304 -7.895 8.702 1.00 90.12 224 ARG A N 1
ATOM 1650 C CA . ARG A 1 224 ? -11.462 -8.433 9.447 1.00 90.12 224 ARG A CA 1
ATOM 1651 C C . ARG A 1 224 ? -11.450 -8.095 10.933 1.00 90.12 224 ARG A C 1
ATOM 1653 O O . ARG A 1 224 ? -12.337 -8.522 11.679 1.00 90.12 224 ARG A O 1
ATOM 1660 N N . THR A 1 225 ? -10.398 -7.414 11.370 1.00 92.56 225 THR A N 1
ATOM 1661 C CA . THR A 1 225 ? -10.024 -7.317 12.775 1.00 92.56 225 THR A CA 1
ATOM 1662 C C . THR A 1 225 ? -9.403 -5.956 13.045 1.00 92.56 225 THR A C 1
ATOM 1664 O O . THR A 1 225 ? -8.564 -5.524 12.266 1.00 92.56 225 THR A O 1
ATOM 1667 N N . ILE A 1 226 ? -9.740 -5.318 14.157 1.00 93.81 226 ILE A N 1
ATOM 1668 C CA . ILE A 1 226 ? -9.003 -4.160 14.675 1.00 93.81 226 ILE A CA 1
ATOM 1669 C C . ILE A 1 226 ? -8.221 -4.629 15.903 1.00 93.81 226 ILE A C 1
ATOM 1671 O O . ILE A 1 226 ? -8.752 -5.346 16.757 1.00 93.81 226 ILE A O 1
ATOM 1675 N N . VAL A 1 227 ? -6.938 -4.280 15.962 1.00 92.12 227 VAL A N 1
ATOM 1676 C CA . VAL A 1 227 ? -6.043 -4.638 17.065 1.00 92.12 227 VAL A CA 1
ATOM 1677 C C . VAL A 1 227 ? -5.681 -3.378 17.837 1.00 92.12 227 VAL A C 1
ATOM 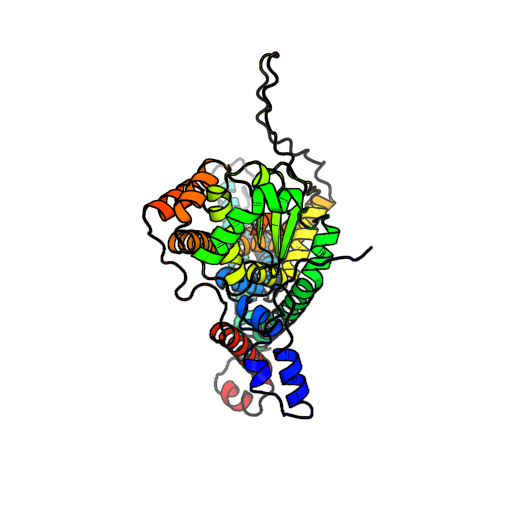1679 O O . VAL A 1 227 ? -5.117 -2.454 17.263 1.00 92.12 227 VAL A O 1
ATOM 1682 N N . LEU A 1 228 ? -5.956 -3.366 19.136 1.00 92.94 228 LEU A N 1
ATOM 1683 C CA . LEU A 1 228 ? -5.666 -2.247 20.031 1.00 92.94 228 LEU A CA 1
ATOM 1684 C C . LEU A 1 228 ? -4.549 -2.639 20.994 1.00 92.94 228 LEU A C 1
ATOM 1686 O O . LEU A 1 228 ? -4.476 -3.789 21.434 1.00 92.94 228 LEU A O 1
ATOM 1690 N N . SER A 1 229 ? -3.666 -1.711 21.340 1.00 91.56 229 SER A N 1
ATOM 1691 C CA . SER A 1 229 ? -2.682 -1.959 22.387 1.00 91.56 229 SER A CA 1
ATOM 1692 C C . SER A 1 229 ? -3.231 -1.687 23.777 1.00 91.56 229 SER A C 1
ATOM 1694 O O . SER A 1 229 ? -4.119 -0.858 23.975 1.00 91.56 229 SER A O 1
ATOM 1696 N N . LYS A 1 230 ? -2.649 -2.368 24.764 1.00 91.69 230 LYS A N 1
ATOM 1697 C CA . LYS A 1 230 ? -2.961 -2.136 26.171 1.00 91.69 230 LYS A CA 1
ATOM 1698 C C . LYS A 1 230 ? -2.684 -0.684 26.591 1.00 91.69 230 LYS A C 1
ATOM 1700 O O . LYS A 1 230 ? -3.519 -0.069 27.241 1.00 91.69 230 LYS A O 1
ATOM 1705 N N . GLY A 1 231 ? -1.565 -0.111 26.138 1.00 88.25 231 GLY A N 1
ATOM 1706 C CA . GLY A 1 231 ? -1.236 1.296 26.387 1.00 88.25 231 GLY A CA 1
ATOM 1707 C C . GLY A 1 231 ? -2.247 2.294 25.814 1.00 88.25 231 GLY A C 1
ATOM 1708 O O . GLY A 1 231 ? -2.416 3.369 26.375 1.00 88.25 231 GLY A O 1
ATOM 1709 N N . LEU A 1 232 ? -2.939 1.939 24.726 1.00 90.75 232 LEU A N 1
ATOM 1710 C CA . LEU A 1 232 ? -3.973 2.784 24.129 1.00 90.75 232 LEU A CA 1
ATOM 1711 C C . LEU A 1 232 ? -5.261 2.758 24.962 1.00 90.75 232 LEU A C 1
ATOM 1713 O O . LEU A 1 232 ? -5.769 3.808 25.339 1.00 90.75 232 LEU A O 1
ATOM 1717 N N . ILE A 1 233 ? -5.767 1.560 25.276 1.00 93.00 233 ILE A N 1
ATOM 1718 C CA . ILE A 1 233 ? -7.055 1.401 25.973 1.00 93.00 233 ILE A CA 1
ATOM 1719 C C . ILE A 1 233 ? -7.001 1.869 27.434 1.00 93.00 233 ILE A C 1
ATOM 1721 O O . ILE A 1 233 ? -8.011 2.312 27.966 1.00 93.00 233 ILE A O 1
ATOM 1725 N N . GLU A 1 234 ? -5.838 1.766 28.086 1.00 91.12 234 GLU A N 1
ATOM 1726 C CA . GLU A 1 234 ? -5.635 2.246 29.460 1.00 91.12 234 GLU A CA 1
ATOM 1727 C C . GLU A 1 234 ? -5.208 3.721 29.500 1.00 91.12 234 GLU A C 1
ATOM 1729 O O . GLU A 1 234 ? -5.344 4.375 30.532 1.00 91.12 234 GLU A O 1
ATOM 1734 N N . GLY A 1 235 ? -4.661 4.233 28.393 1.00 89.00 235 GLY A N 1
ATOM 1735 C CA . GLY A 1 235 ? -4.121 5.584 28.302 1.00 89.00 235 GLY A CA 1
ATOM 1736 C C . GLY A 1 235 ? -5.169 6.642 27.976 1.00 89.00 235 GLY A C 1
ATOM 1737 O O . GLY A 1 235 ? -5.096 7.732 28.536 1.00 89.00 235 GLY A O 1
ATOM 1738 N N . LEU A 1 236 ? -6.121 6.340 27.095 1.00 92.12 236 LEU A N 1
ATOM 1739 C CA . LEU A 1 236 ? -7.098 7.303 26.582 1.00 92.12 236 LEU A CA 1
ATOM 1740 C C . LEU A 1 236 ? -8.390 7.353 27.404 1.00 92.12 236 LEU A C 1
ATOM 1742 O O . LEU A 1 236 ? -8.801 6.354 27.997 1.00 92.12 236 LEU A O 1
ATOM 1746 N N . ASP A 1 237 ? -9.048 8.514 27.405 1.00 93.19 237 ASP A N 1
ATOM 1747 C CA . ASP A 1 237 ? -10.428 8.623 27.892 1.00 93.19 237 ASP A CA 1
ATOM 1748 C C . ASP A 1 237 ? -11.438 7.989 26.911 1.00 93.19 237 ASP A C 1
ATOM 1750 O O . ASP A 1 237 ? -11.101 7.667 25.772 1.00 93.19 237 ASP A O 1
ATOM 1754 N N . SER A 1 238 ? -12.688 7.782 27.342 1.00 93.19 238 SER A N 1
ATOM 1755 C CA . SER A 1 238 ? -13.710 7.119 26.511 1.00 93.19 238 SER A CA 1
ATOM 1756 C C . SER A 1 238 ? -14.000 7.868 25.202 1.00 93.19 238 SER A C 1
ATOM 1758 O O . SER A 1 238 ? -14.166 7.246 24.154 1.00 93.19 238 SER A O 1
ATOM 1760 N N . GLY A 1 239 ? -14.003 9.205 25.227 1.00 94.44 239 GLY A N 1
ATOM 1761 C CA . GLY A 1 239 ? -14.220 10.037 24.044 1.00 94.44 239 GLY A CA 1
ATOM 1762 C C . GLY A 1 239 ? -13.012 10.057 23.106 1.00 94.44 239 GLY A C 1
ATOM 1763 O O . GLY A 1 239 ? -13.183 9.978 21.890 1.00 94.44 239 GLY A O 1
ATOM 1764 N N . GLU A 1 240 ? -11.797 10.116 23.655 1.00 94.75 240 GLU A N 1
ATOM 1765 C CA . GLU A 1 240 ? -10.544 9.946 22.903 1.00 94.75 240 GLU A CA 1
ATOM 1766 C C . GLU A 1 240 ? -10.497 8.574 22.215 1.00 94.75 240 GLU A C 1
ATOM 1768 O O . GLU A 1 240 ? -10.262 8.473 21.008 1.00 94.75 240 GLU A O 1
ATOM 1773 N N . LEU A 1 241 ? -10.790 7.510 22.966 1.00 95.31 241 LEU A N 1
ATOM 1774 C CA . LEU A 1 241 ? -10.814 6.141 22.464 1.00 95.31 241 LEU A CA 1
ATOM 1775 C C . LEU A 1 241 ? -11.920 5.934 21.424 1.00 95.31 241 LEU A C 1
ATOM 1777 O O . LEU A 1 241 ? -11.681 5.253 20.429 1.00 95.31 241 LEU A O 1
ATOM 1781 N N . ALA A 1 242 ? -13.099 6.535 21.606 1.00 96.19 242 ALA A N 1
ATOM 1782 C CA . ALA A 1 242 ? -14.165 6.523 20.606 1.00 96.19 242 ALA A CA 1
ATOM 1783 C C . ALA A 1 242 ? -13.730 7.223 19.310 1.00 96.19 242 ALA A C 1
ATOM 1785 O O . ALA A 1 242 ? -13.998 6.711 18.226 1.00 96.19 242 ALA A O 1
ATOM 1786 N N . GLY A 1 243 ? -13.007 8.343 19.405 1.00 94.75 243 GLY A N 1
ATOM 1787 C CA . GLY A 1 243 ? -12.419 9.028 18.252 1.00 94.75 243 GLY A CA 1
ATOM 1788 C C . GLY A 1 243 ? -11.442 8.143 17.473 1.00 94.75 243 GLY A C 1
ATOM 1789 O O . GLY A 1 243 ? -11.584 7.986 16.259 1.00 94.75 243 GLY A O 1
ATOM 1790 N N . VAL A 1 244 ? -10.503 7.496 18.172 1.00 94.62 244 VAL A N 1
ATOM 1791 C CA . VAL A 1 244 ? -9.541 6.561 17.555 1.00 94.62 244 VAL A CA 1
ATOM 1792 C C . VAL A 1 244 ? -10.251 5.342 16.961 1.00 94.62 244 VAL A C 1
ATOM 1794 O O . VAL A 1 244 ? -9.974 4.950 15.832 1.00 94.62 244 VAL A O 1
ATOM 1797 N N . LEU A 1 245 ? -11.210 4.752 17.676 1.00 95.19 245 LEU A N 1
ATOM 1798 C CA . LEU A 1 245 ? -11.988 3.620 17.169 1.00 95.19 245 LEU A CA 1
ATOM 1799 C C . LEU A 1 245 ? -12.815 3.989 15.935 1.00 95.19 245 LEU A C 1
ATOM 1801 O O . LEU A 1 245 ? -12.934 3.160 15.035 1.00 95.19 245 LEU A O 1
ATOM 1805 N N . ALA A 1 246 ? -13.369 5.200 15.874 1.00 94.75 246 ALA A N 1
ATOM 1806 C CA . ALA A 1 246 ? -14.089 5.682 14.702 1.00 94.75 246 ALA A CA 1
ATOM 1807 C C . ALA A 1 246 ? -13.161 5.811 13.490 1.00 94.75 246 ALA A C 1
ATOM 1809 O O . ALA A 1 246 ? -13.503 5.322 12.417 1.00 94.75 246 ALA A O 1
ATOM 1810 N N . HIS A 1 247 ? -11.968 6.380 13.676 1.00 93.81 247 HIS A N 1
ATOM 1811 C CA . HIS A 1 247 ? -10.936 6.459 12.641 1.00 93.81 247 HIS A CA 1
ATOM 1812 C C . HIS A 1 247 ? -10.571 5.065 12.091 1.00 93.81 247 HIS A C 1
ATOM 1814 O O . HIS A 1 247 ? -10.674 4.810 10.890 1.00 93.81 247 HIS A O 1
ATOM 1820 N N . GLU A 1 248 ? -10.268 4.108 12.973 1.00 93.56 248 GLU A N 1
ATOM 1821 C CA . GLU A 1 248 ? -9.980 2.718 12.582 1.00 93.56 248 GLU A CA 1
ATOM 1822 C C . GLU A 1 248 ? -11.182 2.030 11.909 1.00 93.56 248 GLU A C 1
ATOM 1824 O O . GLU A 1 248 ? -11.037 1.235 10.976 1.00 93.56 248 GLU A O 1
ATOM 1829 N N . MET A 1 249 ? -12.404 2.350 12.339 1.00 92.50 249 MET A N 1
ATOM 1830 C CA . MET A 1 249 ? -13.613 1.820 11.716 1.00 92.50 249 MET A CA 1
ATOM 1831 C C . MET A 1 249 ? -13.755 2.291 10.270 1.00 92.50 249 MET A C 1
ATOM 1833 O O . MET A 1 249 ? -14.154 1.491 9.420 1.00 92.50 249 MET A O 1
ATOM 1837 N N . VAL A 1 250 ? -13.398 3.547 9.976 1.00 91.81 250 VAL A N 1
ATOM 1838 C CA . VAL A 1 250 ? -13.396 4.067 8.603 1.00 91.81 250 VAL A CA 1
ATOM 1839 C C . VAL A 1 250 ? -12.384 3.304 7.749 1.00 91.81 250 VAL A C 1
ATOM 1841 O O . VAL A 1 250 ? -12.746 2.853 6.661 1.00 91.81 250 VAL A O 1
ATOM 1844 N N . HIS A 1 251 ? -11.173 3.044 8.249 1.00 91.12 251 HIS A N 1
ATOM 1845 C CA . HIS A 1 251 ? -10.197 2.206 7.540 1.00 91.12 251 HIS A CA 1
ATOM 1846 C C . HIS A 1 251 ? -10.717 0.790 7.260 1.00 91.12 251 HIS A C 1
ATOM 1848 O O . HIS A 1 251 ? -10.505 0.234 6.173 1.00 91.12 251 HIS A O 1
ATOM 1854 N N . TRP A 1 252 ? -11.419 0.188 8.225 1.00 91.62 252 TRP A N 1
ATOM 1855 C CA . TRP A 1 252 ? -11.985 -1.156 8.079 1.00 91.62 252 TRP A CA 1
ATOM 1856 C C . TRP A 1 252 ? -13.079 -1.175 7.012 1.00 91.62 252 TRP A C 1
ATOM 1858 O O . TRP A 1 252 ? -13.092 -2.034 6.126 1.00 91.62 252 TRP A O 1
ATOM 1868 N N . GLN A 1 253 ? -13.960 -0.186 7.072 1.00 88.81 253 GLN A N 1
ATOM 1869 C CA . GLN A 1 253 ? -15.055 0.037 6.146 1.00 88.81 253 GLN A CA 1
ATOM 1870 C C . GLN A 1 253 ? -14.593 0.347 4.711 1.00 88.81 253 GLN A C 1
ATOM 1872 O O . GLN A 1 253 ? -15.177 -0.148 3.747 1.00 88.81 253 GLN A O 1
ATOM 1877 N N . GLN A 1 254 ? -13.537 1.142 4.546 1.00 87.56 254 GLN A N 1
ATOM 1878 C CA . GLN A 1 254 ? -12.974 1.486 3.235 1.00 87.56 254 GLN A CA 1
ATOM 1879 C C . GLN A 1 254 ? -12.050 0.401 2.671 1.00 87.56 254 GLN A C 1
ATOM 1881 O O . GLN A 1 254 ? -11.700 0.430 1.491 1.00 87.56 254 GLN A O 1
ATOM 1886 N N . GLY A 1 255 ? -11.674 -0.584 3.487 1.00 89.25 255 GLY A N 1
ATOM 1887 C CA . GLY A 1 255 ? -10.809 -1.675 3.060 1.00 89.25 255 GLY A CA 1
ATOM 1888 C C . GLY A 1 255 ? -9.352 -1.256 2.862 1.00 89.25 255 GLY A C 1
ATOM 1889 O O . GLY A 1 255 ? -8.635 -1.874 2.075 1.00 89.25 255 GLY A O 1
ATOM 1890 N N . ASP A 1 256 ? -8.864 -0.262 3.595 1.00 89.19 256 ASP A N 1
ATOM 1891 C CA . ASP A 1 256 ? -7.478 0.204 3.444 1.00 89.19 256 ASP A CA 1
ATOM 1892 C C . ASP A 1 256 ? -6.479 -0.892 3.842 1.00 89.19 256 ASP A C 1
ATOM 1894 O O . ASP A 1 256 ? -5.457 -1.117 3.190 1.00 89.19 256 ASP A O 1
ATOM 1898 N N . ALA A 1 257 ? -6.847 -1.704 4.835 1.00 88.69 257 ALA A N 1
ATOM 1899 C CA . ALA A 1 257 ? -6.078 -2.871 5.239 1.00 88.69 257 ALA A CA 1
ATOM 1900 C C . ALA A 1 257 ? -5.994 -3.965 4.157 1.00 88.69 257 ALA A C 1
ATOM 1902 O O . ALA A 1 257 ? -4.981 -4.673 4.087 1.00 88.69 257 ALA A O 1
ATOM 1903 N N . ILE A 1 258 ? -7.034 -4.139 3.327 1.00 90.12 258 ILE A N 1
ATOM 1904 C CA . ILE A 1 258 ? -6.971 -5.073 2.192 1.00 90.12 258 ILE A CA 1
ATOM 1905 C C . ILE A 1 258 ? -6.184 -4.454 1.035 1.00 90.12 258 ILE A C 1
ATOM 1907 O O . ILE A 1 258 ? -5.390 -5.160 0.422 1.00 90.12 258 ILE A O 1
ATOM 1911 N N . ALA A 1 259 ? -6.299 -3.144 0.807 1.00 90.69 259 ALA A N 1
ATOM 1912 C CA . ALA A 1 259 ? -5.504 -2.422 -0.184 1.00 90.69 259 ALA A CA 1
ATOM 1913 C C . ALA A 1 259 ? -4.000 -2.566 0.085 1.00 90.69 259 ALA A C 1
ATOM 1915 O O . ALA A 1 259 ? -3.250 -2.996 -0.790 1.00 90.69 259 ALA A O 1
ATOM 1916 N N . ASN A 1 260 ? -3.570 -2.330 1.328 1.00 88.12 260 ASN A N 1
ATOM 1917 C CA . ASN A 1 260 ? -2.173 -2.493 1.732 1.00 88.12 260 ASN A CA 1
ATOM 1918 C C . ASN A 1 260 ? -1.677 -3.940 1.549 1.00 88.12 260 ASN A C 1
ATOM 1920 O O . ASN A 1 260 ? -0.575 -4.185 1.055 1.00 88.12 260 ASN A O 1
ATOM 1924 N N . ARG A 1 261 ? -2.526 -4.932 1.856 1.00 89.19 261 ARG A N 1
ATOM 1925 C CA . ARG A 1 261 ? -2.224 -6.346 1.569 1.00 89.19 261 ARG A CA 1
ATOM 1926 C C . ARG A 1 261 ? -2.083 -6.622 0.077 1.00 89.19 261 ARG A C 1
ATOM 1928 O O . ARG A 1 261 ? -1.205 -7.390 -0.299 1.00 89.19 261 ARG A O 1
ATOM 1935 N N . MET A 1 262 ? -2.924 -6.024 -0.761 1.00 90.94 262 MET A N 1
ATOM 1936 C CA . MET A 1 262 ? -2.856 -6.193 -2.214 1.00 90.94 262 MET A CA 1
ATOM 1937 C C . MET A 1 262 ? -1.602 -5.540 -2.790 1.00 90.94 262 MET A C 1
ATOM 1939 O O . MET A 1 262 ? -0.955 -6.149 -3.631 1.00 90.94 262 MET A O 1
ATOM 1943 N N . ILE A 1 263 ? -1.178 -4.381 -2.281 1.00 91.81 263 ILE A N 1
ATOM 1944 C CA . ILE A 1 263 ? 0.100 -3.752 -2.655 1.00 91.81 263 ILE A CA 1
ATOM 1945 C C . ILE A 1 263 ? 1.274 -4.692 -2.349 1.00 91.81 263 ILE A C 1
ATOM 1947 O O . ILE A 1 263 ? 2.117 -4.928 -3.217 1.00 91.81 263 ILE A O 1
ATOM 1951 N N . LEU A 1 264 ? 1.302 -5.284 -1.149 1.00 88.50 264 LEU A N 1
ATOM 1952 C CA . LEU A 1 264 ? 2.303 -6.293 -0.779 1.00 88.50 264 LEU A CA 1
ATOM 1953 C C . LEU A 1 264 ? 2.233 -7.528 -1.687 1.00 88.50 264 LEU A C 1
ATOM 1955 O O . LEU A 1 264 ? 3.264 -8.024 -2.141 1.00 88.50 264 LEU A O 1
ATOM 1959 N N . ALA A 1 265 ? 1.025 -8.014 -1.972 1.00 92.62 265 ALA A N 1
ATOM 1960 C CA . ALA A 1 265 ? 0.805 -9.184 -2.809 1.00 92.62 265 ALA A CA 1
ATOM 1961 C C . ALA A 1 265 ? 1.153 -8.931 -4.283 1.00 92.62 265 ALA A C 1
ATOM 1963 O O . ALA A 1 265 ? 1.649 -9.831 -4.941 1.00 92.62 265 ALA A O 1
ATOM 1964 N N . PHE A 1 266 ? 0.956 -7.727 -4.815 1.00 94.94 266 PHE A N 1
ATOM 1965 C CA . PHE A 1 266 ? 1.380 -7.361 -6.167 1.00 94.94 266 PHE A CA 1
ATOM 1966 C C . PHE A 1 266 ? 2.885 -7.138 -6.245 1.00 94.94 266 PHE A C 1
ATOM 1968 O O . PHE A 1 266 ? 3.521 -7.560 -7.207 1.00 94.94 266 PHE A O 1
ATOM 1975 N N . GLY A 1 267 ? 3.472 -6.521 -5.222 1.00 93.12 267 GLY A N 1
ATOM 1976 C CA . GLY A 1 267 ? 4.899 -6.229 -5.163 1.00 93.12 267 GLY A CA 1
ATOM 1977 C C . GLY A 1 267 ? 5.776 -7.412 -4.754 1.00 93.12 267 GLY A C 1
ATOM 1978 O O . GLY A 1 267 ? 6.991 -7.240 -4.707 1.00 93.12 267 GLY A O 1
ATOM 1979 N N . TRP A 1 268 ? 5.211 -8.590 -4.451 1.00 91.06 268 TRP A N 1
ATOM 1980 C CA . TRP A 1 268 ? 5.922 -9.681 -3.767 1.00 91.06 268 TRP A CA 1
ATOM 1981 C C . TRP A 1 268 ? 7.275 -10.099 -4.385 1.00 91.06 268 TRP A C 1
ATOM 1983 O O . TRP A 1 268 ? 8.188 -10.373 -3.605 1.00 91.06 268 TRP A O 1
ATOM 1993 N N . PRO A 1 269 ? 7.482 -10.130 -5.722 1.00 92.75 269 PRO A N 1
ATOM 1994 C CA . PRO A 1 269 ? 8.778 -10.493 -6.301 1.00 92.75 269 PRO A CA 1
ATOM 1995 C C . PRO A 1 269 ? 9.871 -9.483 -5.939 1.00 92.75 269 PRO A C 1
ATOM 1997 O O . PRO A 1 269 ? 10.924 -9.852 -5.419 1.00 92.75 269 PRO A O 1
ATOM 2000 N N . VAL A 1 270 ? 9.595 -8.189 -6.132 1.00 91.19 270 VAL A N 1
ATOM 2001 C CA . VAL A 1 270 ? 10.491 -7.103 -5.695 1.00 91.19 270 VAL A CA 1
ATOM 2002 C C . VAL A 1 270 ? 10.582 -7.081 -4.173 1.00 91.19 270 VAL A C 1
ATOM 2004 O O . VAL A 1 270 ? 11.660 -6.821 -3.633 1.00 91.19 270 VAL A O 1
ATOM 2007 N N . ALA A 1 271 ? 9.492 -7.454 -3.490 1.00 87.19 271 ALA A N 1
ATOM 2008 C CA . ALA A 1 271 ? 9.455 -7.591 -2.047 1.00 87.19 271 ALA A CA 1
ATOM 2009 C C . ALA A 1 271 ? 10.518 -8.584 -1.544 1.00 87.19 271 ALA A C 1
ATOM 2011 O O . ALA A 1 271 ? 11.383 -8.294 -0.714 1.00 87.19 271 ALA A O 1
ATOM 2012 N N . ALA A 1 272 ? 10.497 -9.784 -2.112 1.00 88.94 272 ALA A N 1
ATOM 2013 C CA . ALA A 1 272 ? 11.442 -10.840 -1.795 1.00 88.94 272 ALA A CA 1
ATOM 2014 C C . ALA A 1 272 ? 12.889 -10.412 -2.085 1.00 88.94 272 ALA A C 1
ATOM 2016 O O . ALA A 1 272 ? 13.764 -10.613 -1.241 1.00 88.94 272 ALA A O 1
ATOM 2017 N N . LEU A 1 273 ? 13.133 -9.763 -3.228 1.00 89.56 273 LEU A N 1
ATOM 2018 C CA . LEU A 1 273 ? 14.469 -9.314 -3.622 1.00 89.56 273 LEU A CA 1
ATOM 2019 C C . LEU A 1 273 ? 15.029 -8.228 -2.697 1.00 89.56 273 LEU A C 1
ATOM 2021 O O . LEU A 1 273 ? 16.176 -8.343 -2.264 1.00 89.56 273 LEU A O 1
ATOM 2025 N N . TYR A 1 274 ? 14.252 -7.205 -2.327 1.00 85.94 274 TYR A N 1
ATOM 2026 C CA . TYR A 1 274 ? 14.764 -6.217 -1.372 1.00 85.94 274 TYR A CA 1
ATOM 2027 C C . TYR A 1 274 ? 14.853 -6.764 0.057 1.00 85.94 274 TYR A C 1
ATOM 2029 O O . TYR A 1 274 ? 15.830 -6.455 0.736 1.00 85.94 274 TYR A O 1
ATOM 2037 N N . SER A 1 275 ? 13.952 -7.655 0.496 1.00 83.62 275 SER A N 1
ATOM 2038 C CA . SER A 1 275 ? 14.127 -8.387 1.769 1.00 83.62 275 SER A CA 1
ATOM 2039 C C . SER A 1 275 ? 15.459 -9.126 1.810 1.00 83.62 275 SER A C 1
ATOM 2041 O O . SER A 1 275 ? 16.196 -9.026 2.792 1.00 83.62 275 SER A O 1
ATOM 2043 N N . LEU A 1 276 ? 15.775 -9.851 0.735 1.00 84.56 276 LEU A N 1
ATOM 2044 C CA . LEU A 1 276 ? 17.024 -10.587 0.601 1.00 84.56 276 LEU A CA 1
ATOM 2045 C C . LEU A 1 276 ? 18.227 -9.638 0.629 1.00 84.56 276 LEU A C 1
ATOM 2047 O O . LEU A 1 276 ? 19.202 -9.911 1.322 1.00 84.56 276 LEU A O 1
ATOM 2051 N N . GLY A 1 277 ? 18.146 -8.496 -0.057 1.00 82.44 277 GLY A N 1
ATOM 2052 C CA . GLY A 1 277 ? 19.217 -7.497 -0.077 1.00 82.44 277 GLY A CA 1
ATOM 2053 C C . GLY A 1 277 ? 19.468 -6.889 1.293 1.00 82.44 277 GLY A C 1
ATOM 2054 O O . GLY A 1 277 ? 20.615 -6.791 1.730 1.00 82.44 277 GLY A O 1
ATOM 2055 N N . MET A 1 278 ? 18.400 -6.567 2.018 1.00 79.50 278 MET A N 1
ATOM 2056 C CA . MET A 1 278 ? 18.506 -6.074 3.385 1.00 79.50 278 MET A CA 1
ATOM 2057 C C . MET A 1 278 ? 19.089 -7.135 4.326 1.00 79.50 278 MET A C 1
ATOM 2059 O O . MET A 1 278 ? 20.004 -6.825 5.090 1.00 79.50 278 MET A O 1
ATOM 2063 N N . PHE A 1 279 ? 18.641 -8.388 4.221 1.00 81.62 279 PHE A N 1
ATOM 2064 C CA . PHE A 1 279 ? 19.197 -9.506 4.986 1.00 81.62 279 PHE A CA 1
ATOM 2065 C C . PHE A 1 279 ? 20.702 -9.691 4.727 1.00 81.62 279 PHE A C 1
ATOM 2067 O O . PHE A 1 279 ? 21.488 -9.732 5.674 1.00 81.62 279 PHE A O 1
ATOM 2074 N N . LEU A 1 280 ? 21.120 -9.723 3.456 1.00 81.38 280 LEU A N 1
ATOM 2075 C CA . LEU A 1 280 ? 22.528 -9.866 3.065 1.00 81.38 280 LEU A CA 1
ATOM 2076 C C . LEU A 1 280 ? 23.386 -8.673 3.502 1.00 81.38 280 LEU A C 1
ATOM 2078 O O . LEU A 1 280 ? 24.550 -8.856 3.854 1.00 81.38 280 LEU A O 1
ATOM 2082 N N . SER A 1 281 ? 22.815 -7.464 3.549 1.00 72.06 281 SER A N 1
ATOM 2083 C CA . SER A 1 281 ? 23.506 -6.269 4.051 1.00 72.06 281 SER A CA 1
ATOM 2084 C C . SER A 1 281 ? 23.759 -6.277 5.567 1.00 72.06 281 SER A C 1
ATOM 2086 O O . SER A 1 281 ? 24.430 -5.386 6.085 1.00 72.06 281 SER A O 1
ATOM 2088 N N . GLY A 1 282 ? 23.248 -7.280 6.290 1.00 69.00 282 GLY A N 1
ATOM 2089 C CA . GLY A 1 282 ? 23.355 -7.367 7.744 1.00 69.00 282 GLY A CA 1
ATOM 2090 C C . GLY A 1 282 ? 22.374 -6.456 8.482 1.00 69.00 282 GLY A C 1
ATOM 2091 O O . GLY A 1 282 ? 22.531 -6.249 9.688 1.00 69.00 282 GLY A O 1
ATOM 2092 N N . ALA A 1 283 ? 21.357 -5.922 7.794 1.00 63.19 283 ALA A N 1
ATOM 2093 C CA . ALA A 1 283 ? 20.296 -5.165 8.438 1.00 63.19 283 ALA A CA 1
ATOM 2094 C C . ALA A 1 283 ? 19.525 -6.087 9.395 1.00 63.19 283 ALA A C 1
ATOM 2096 O O . ALA A 1 283 ? 18.801 -6.993 8.980 1.00 63.19 283 ALA A O 1
ATOM 2097 N N . ARG A 1 284 ? 19.699 -5.870 10.702 1.00 55.03 284 ARG A N 1
ATOM 2098 C CA . ARG A 1 284 ? 18.916 -6.552 11.735 1.00 55.03 284 ARG A CA 1
ATOM 2099 C C . ARG A 1 284 ? 17.615 -5.787 11.939 1.00 55.03 284 ARG A C 1
ATOM 2101 O O . ARG A 1 284 ? 17.617 -4.706 12.520 1.00 55.03 284 ARG A O 1
ATOM 2108 N N . PHE A 1 285 ? 16.508 -6.355 11.477 1.00 50.72 285 PHE A N 1
ATOM 2109 C CA . PHE A 1 285 ? 15.172 -5.861 11.795 1.00 50.72 285 PHE A CA 1
ATOM 2110 C C . PHE A 1 285 ? 14.748 -6.433 13.149 1.00 50.72 285 PHE A C 1
ATOM 2112 O O . PHE A 1 285 ? 14.259 -7.555 13.239 1.00 50.72 285 PHE A O 1
ATOM 2119 N N . GLY A 1 286 ? 15.015 -5.679 14.213 1.00 37.28 286 GLY A N 1
ATOM 2120 C CA . GLY A 1 286 ? 14.405 -5.883 15.525 1.00 37.28 286 GLY A CA 1
ATOM 2121 C C . GLY A 1 286 ? 13.343 -4.812 15.782 1.00 37.28 286 GLY A C 1
ATOM 2122 O O . GLY A 1 286 ? 13.311 -3.815 15.053 1.00 37.28 286 GLY A O 1
ATOM 2123 N N . PRO A 1 287 ? 12.494 -4.970 16.815 1.00 34.75 287 PRO A N 1
ATOM 2124 C CA . PRO A 1 287 ? 11.687 -3.863 17.312 1.00 34.75 287 PRO A CA 1
ATOM 2125 C C . PRO A 1 287 ? 12.610 -2.660 17.501 1.00 34.75 287 PRO A C 1
ATOM 2127 O O . PRO A 1 287 ? 13.675 -2.804 18.109 1.00 34.75 287 PRO A O 1
ATOM 2130 N N . LYS A 1 288 ? 12.247 -1.492 16.955 1.00 37.47 288 LYS A N 1
ATOM 2131 C CA . LYS A 1 288 ? 12.951 -0.253 17.290 1.00 37.47 288 LYS A CA 1
ATOM 2132 C C . LYS A 1 288 ? 12.927 -0.157 18.815 1.00 37.47 288 LYS A C 1
ATOM 2134 O O . LYS A 1 288 ? 11.861 0.023 19.395 1.00 37.47 288 LYS A O 1
ATOM 2139 N N . ALA A 1 289 ? 14.078 -0.329 19.464 1.00 31.59 289 ALA A N 1
ATOM 2140 C CA . ALA A 1 289 ? 14.234 0.045 20.857 1.00 31.59 289 ALA A CA 1
ATOM 2141 C C . ALA A 1 289 ? 14.102 1.566 20.882 1.00 31.59 289 ALA A C 1
ATOM 2143 O O . ALA A 1 289 ? 15.063 2.295 20.641 1.00 31.59 289 ALA A O 1
ATOM 2144 N N . GLN A 1 290 ? 12.873 2.043 21.046 1.00 35.56 290 GLN A N 1
ATOM 2145 C CA . GLN A 1 290 ? 12.630 3.448 21.263 1.00 35.56 290 GLN A CA 1
ATOM 2146 C C . GLN A 1 290 ? 13.245 3.772 22.615 1.00 35.56 290 GLN A C 1
ATOM 2148 O O . GLN A 1 290 ? 12.833 3.228 23.639 1.00 35.56 290 GLN A O 1
ATOM 2153 N N . GLN A 1 291 ? 14.280 4.606 22.599 1.00 27.34 291 GLN A N 1
ATOM 2154 C CA . GLN A 1 291 ? 14.806 5.250 23.792 1.00 27.34 291 GLN A CA 1
ATOM 2155 C C . GLN A 1 291 ? 13.682 6.092 24.405 1.00 27.34 291 GLN A C 1
ATOM 2157 O O . GLN A 1 291 ? 13.511 7.263 24.084 1.00 27.34 291 GLN A O 1
ATOM 2162 N N . GLY A 1 292 ? 12.886 5.470 25.270 1.00 28.59 292 GLY A N 1
ATOM 2163 C CA . GLY A 1 292 ? 12.093 6.170 26.261 1.00 28.59 292 GLY A CA 1
ATOM 2164 C C . GLY A 1 292 ? 13.044 6.621 27.356 1.00 28.59 292 GLY A C 1
ATOM 2165 O O . GLY A 1 292 ? 13.469 5.816 28.183 1.00 28.59 292 GLY A O 1
ATOM 2166 N N . VAL A 1 293 ? 13.417 7.897 27.335 1.00 28.72 293 VAL A N 1
ATOM 2167 C CA . VAL A 1 293 ? 14.013 8.554 28.497 1.00 28.72 293 VAL A CA 1
ATOM 2168 C C . VAL A 1 293 ? 12.944 8.562 29.585 1.00 28.72 293 VAL A C 1
ATOM 2170 O O . VAL A 1 293 ? 12.006 9.350 29.536 1.00 28.72 293 VAL A O 1
ATOM 2173 N N . VAL A 1 294 ? 13.070 7.669 30.562 1.00 31.16 294 VAL A N 1
ATOM 2174 C CA . VAL A 1 294 ? 12.431 7.848 31.866 1.00 31.16 294 VAL A CA 1
ATOM 2175 C C . VAL A 1 294 ? 13.429 8.672 32.679 1.00 31.16 294 VAL A C 1
ATOM 2177 O O . VAL A 1 294 ? 14.537 8.179 32.909 1.00 31.16 294 VAL A O 1
ATOM 2180 N N . PRO A 1 295 ? 13.136 9.920 33.085 1.00 28.48 295 PRO A N 1
ATOM 2181 C CA . PRO A 1 295 ? 14.018 10.620 34.000 1.00 28.48 295 PRO A CA 1
ATOM 2182 C C . PRO A 1 295 ? 13.894 9.941 35.366 1.00 28.48 295 PRO A C 1
ATOM 2184 O O . PRO A 1 295 ? 12.978 10.213 36.138 1.00 28.48 295 PRO A O 1
ATOM 2187 N N . ALA A 1 296 ? 14.816 9.028 35.669 1.00 29.34 296 ALA A N 1
ATOM 2188 C CA . ALA A 1 296 ? 15.093 8.678 37.050 1.00 29.34 296 ALA A CA 1
ATOM 2189 C C . ALA A 1 296 ? 15.727 9.917 37.693 1.00 29.34 296 ALA A C 1
ATOM 2191 O O . ALA A 1 296 ? 16.801 10.364 37.288 1.00 29.34 296 ALA A O 1
ATOM 2192 N N . ALA A 1 297 ? 15.023 10.514 38.652 1.00 33.12 297 ALA A N 1
ATOM 2193 C CA . ALA A 1 297 ? 15.556 11.599 39.455 1.00 33.12 297 ALA A CA 1
ATOM 2194 C C . ALA A 1 297 ? 16.879 11.148 40.101 1.00 33.12 297 ALA A C 1
ATOM 2196 O O . ALA A 1 297 ? 16.887 10.213 40.898 1.00 33.12 297 ALA A O 1
ATOM 2197 N N . GLY A 1 298 ? 17.987 11.815 39.756 1.00 33.53 298 GLY A N 1
ATOM 2198 C CA . GLY A 1 298 ? 19.227 11.729 40.533 1.00 33.53 298 GLY A CA 1
ATOM 2199 C C . GLY A 1 298 ? 20.487 11.214 39.834 1.00 33.53 298 GLY A C 1
ATOM 2200 O O . GLY A 1 298 ? 21.293 10.560 40.491 1.00 33.53 298 GLY A O 1
ATOM 2201 N N . THR A 1 299 ? 20.744 11.510 38.555 1.00 29.62 299 THR A N 1
ATOM 2202 C CA . THR A 1 299 ? 22.134 11.455 38.051 1.00 29.62 299 THR A CA 1
ATOM 2203 C C . THR A 1 299 ? 22.367 12.441 36.911 1.00 29.62 299 THR A C 1
ATOM 2205 O O . THR A 1 299 ? 21.590 12.530 35.965 1.00 29.62 299 THR A O 1
ATOM 2208 N N . ALA A 1 300 ? 23.427 13.233 37.045 1.00 29.19 300 ALA A N 1
ATOM 2209 C CA . ALA A 1 300 ? 23.798 14.290 36.123 1.00 29.19 300 ALA A CA 1
ATOM 2210 C C . ALA A 1 300 ? 24.195 13.746 34.738 1.00 29.19 300 ALA A C 1
ATOM 2212 O O . ALA A 1 300 ? 25.006 12.833 34.635 1.00 29.19 300 ALA A O 1
ATOM 2213 N N . GLY A 1 301 ? 23.634 14.373 33.700 1.00 30.31 301 GLY A N 1
ATOM 2214 C CA . GLY A 1 301 ? 24.218 14.604 32.376 1.00 30.31 301 GLY A CA 1
ATOM 2215 C C . GLY A 1 301 ? 24.975 13.466 31.685 1.00 30.31 301 GLY A C 1
ATOM 2216 O O . GLY A 1 301 ? 26.164 13.263 31.908 1.00 30.31 301 GLY A O 1
ATOM 2217 N N . THR A 1 302 ? 24.349 12.861 30.675 1.00 25.39 302 THR A N 1
ATOM 2218 C CA . THR A 1 302 ? 25.067 12.450 29.454 1.00 25.39 302 THR A CA 1
ATOM 2219 C C . THR A 1 302 ? 24.094 12.405 28.276 1.00 25.39 302 THR A C 1
ATOM 2221 O O . THR A 1 302 ? 23.307 11.477 28.118 1.00 25.39 302 THR A O 1
ATOM 2224 N N . HIS A 1 303 ? 24.131 13.443 27.440 1.00 27.03 303 HIS A N 1
ATOM 2225 C CA . HIS A 1 303 ? 23.474 13.438 26.136 1.00 27.03 303 HIS A CA 1
ATOM 2226 C C . HIS A 1 303 ? 24.244 12.491 25.209 1.00 27.03 303 HIS A C 1
ATOM 2228 O O . HIS A 1 303 ? 25.329 12.835 24.747 1.00 27.03 303 HIS A O 1
ATOM 2234 N N . VAL A 1 304 ? 23.691 11.317 24.905 1.00 28.42 304 VAL A N 1
ATOM 2235 C CA . VAL A 1 304 ? 24.170 10.486 23.790 1.00 28.42 304 VAL A CA 1
ATOM 2236 C C . VAL A 1 304 ? 23.155 10.587 22.658 1.00 28.42 304 VAL A C 1
ATOM 2238 O O . VAL A 1 304 ? 22.290 9.738 22.471 1.00 28.42 304 VAL A O 1
ATOM 2241 N N . SER A 1 305 ? 23.266 11.684 21.911 1.00 30.83 305 SER A N 1
ATOM 2242 C CA . SER A 1 305 ? 22.764 11.776 20.543 1.00 30.83 305 SER A CA 1
ATOM 2243 C C . SER A 1 305 ? 23.688 10.944 19.659 1.00 30.83 305 SER A C 1
ATOM 2245 O O . SER A 1 305 ? 24.823 11.338 19.394 1.00 30.83 305 SER A O 1
ATOM 2247 N N . GLY A 1 306 ? 23.212 9.795 19.197 1.00 27.58 306 GLY A N 1
ATOM 2248 C CA . GLY A 1 306 ? 23.932 8.995 18.221 1.00 27.58 306 GLY A CA 1
ATOM 2249 C C . GLY A 1 306 ? 23.183 7.715 17.920 1.00 27.58 306 GLY A C 1
ATOM 2250 O O . GLY A 1 306 ? 23.072 6.842 18.774 1.00 27.58 306 GLY A O 1
ATOM 2251 N N . GLN A 1 307 ? 22.690 7.593 16.689 1.00 29.81 307 GLN A N 1
ATOM 2252 C CA . GLN A 1 307 ? 22.331 6.302 16.121 1.00 29.81 307 GLN A CA 1
ATOM 2253 C C . GLN A 1 307 ? 23.540 5.367 16.244 1.00 29.81 307 GLN A C 1
ATOM 2255 O O . GLN A 1 307 ? 24.461 5.423 15.430 1.00 29.81 307 GLN A O 1
ATOM 2260 N N . THR A 1 308 ? 23.546 4.464 17.219 1.00 28.97 308 THR A N 1
ATOM 2261 C CA . THR A 1 308 ? 24.405 3.282 17.168 1.00 28.97 308 THR A CA 1
ATOM 2262 C C . THR A 1 308 ? 23.762 2.286 16.214 1.00 28.97 308 THR A C 1
ATOM 2264 O O . THR A 1 308 ? 23.253 1.233 16.589 1.00 28.97 308 THR A O 1
ATOM 2267 N N . VAL A 1 309 ? 23.827 2.613 14.919 1.00 35.91 309 VAL A N 1
ATOM 2268 C CA . VAL A 1 309 ? 24.018 1.568 13.920 1.00 35.91 309 VAL A CA 1
ATOM 2269 C C . VAL A 1 309 ? 25.311 0.896 14.352 1.00 35.91 309 VAL A C 1
ATOM 2271 O O . VAL A 1 309 ? 26.392 1.460 14.186 1.00 35.91 309 VAL A O 1
ATOM 2274 N N . VAL A 1 310 ? 25.219 -0.279 14.974 1.00 39.38 310 VAL A N 1
ATOM 2275 C CA . VAL A 1 310 ? 26.372 -1.170 15.022 1.00 39.38 310 VAL A CA 1
ATOM 2276 C C . VAL A 1 310 ? 26.697 -1.399 13.552 1.00 39.38 310 VAL A C 1
ATOM 2278 O O . VAL A 1 310 ? 25.980 -2.133 12.873 1.00 39.38 310 VAL A O 1
ATOM 2281 N N . LYS A 1 311 ? 27.697 -0.677 13.026 1.00 41.75 311 LYS A N 1
ATOM 2282 C CA . LYS A 1 311 ? 28.313 -0.965 11.734 1.00 41.75 311 LYS A CA 1
ATOM 2283 C C . LYS A 1 311 ? 28.854 -2.377 11.891 1.00 41.75 311 LYS A C 1
ATOM 2285 O O . LYS A 1 311 ? 29.980 -2.571 12.339 1.00 41.75 311 LYS A O 1
ATOM 2290 N N . GLY A 1 312 ? 28.017 -3.370 11.597 1.00 48.41 312 GLY A N 1
ATOM 2291 C CA . GLY A 1 312 ? 28.507 -4.691 11.271 1.00 48.41 312 GLY A CA 1
ATOM 2292 C C . GLY A 1 312 ? 29.570 -4.467 10.211 1.00 48.41 312 GLY A C 1
ATOM 2293 O O . GLY A 1 312 ? 29.351 -3.686 9.281 1.00 48.41 312 GLY A O 1
ATOM 2294 N N . THR A 1 313 ? 30.745 -5.053 10.410 1.00 50.94 313 THR A N 1
ATOM 2295 C CA . THR A 1 313 ? 31.812 -5.076 9.413 1.00 50.94 313 THR A CA 1
ATOM 2296 C C . THR A 1 313 ? 31.151 -5.347 8.068 1.00 50.94 313 THR A C 1
ATOM 2298 O O . THR A 1 313 ? 30.455 -6.356 7.948 1.00 50.94 313 THR A O 1
ATOM 2301 N N . THR A 1 314 ? 31.257 -4.423 7.105 1.00 59.28 314 THR A N 1
ATOM 2302 C CA . THR A 1 314 ? 30.662 -4.600 5.774 1.00 59.28 314 THR A CA 1
ATOM 2303 C C . THR A 1 314 ? 31.236 -5.881 5.198 1.00 59.28 314 THR A C 1
ATOM 2305 O O . THR A 1 314 ? 32.388 -5.916 4.767 1.00 59.28 314 THR A O 1
ATOM 2308 N N . SER A 1 315 ? 30.468 -6.963 5.291 1.00 71.56 315 SER A N 1
ATOM 2309 C CA . SER A 1 315 ? 30.904 -8.265 4.827 1.00 71.56 315 SER A CA 1
ATOM 2310 C C . SER A 1 315 ? 30.952 -8.226 3.304 1.00 71.56 315 SER A C 1
ATOM 2312 O O . SER A 1 315 ? 30.219 -7.468 2.664 1.00 71.56 315 SER A O 1
ATOM 2314 N N . VAL A 1 316 ? 31.787 -9.066 2.694 1.00 77.00 316 VAL A N 1
ATOM 2315 C CA . VAL A 1 316 ? 31.780 -9.238 1.231 1.00 77.00 316 VAL A CA 1
ATOM 2316 C C . VAL A 1 316 ? 30.362 -9.567 0.740 1.00 77.00 316 VAL A C 1
ATOM 2318 O O . VAL A 1 316 ? 29.933 -9.063 -0.291 1.00 77.00 316 VAL A O 1
ATOM 2321 N N . MET A 1 317 ? 29.586 -10.314 1.534 1.00 73.56 317 MET A N 1
ATOM 2322 C CA . MET A 1 317 ? 28.179 -10.620 1.256 1.00 73.56 317 MET A CA 1
ATOM 2323 C C . MET A 1 317 ? 27.268 -9.387 1.279 1.00 73.56 317 MET A C 1
ATOM 2325 O O . MET A 1 317 ? 26.353 -9.310 0.466 1.00 73.56 317 MET A O 1
ATOM 2329 N N . ALA A 1 318 ? 27.530 -8.405 2.144 1.00 76.25 318 ALA A N 1
ATOM 2330 C CA . ALA A 1 318 ? 26.789 -7.147 2.162 1.00 76.25 318 ALA A CA 1
ATOM 2331 C C . ALA A 1 318 ? 27.042 -6.325 0.893 1.00 76.25 318 ALA A C 1
ATOM 2333 O O . ALA A 1 318 ? 26.102 -5.786 0.309 1.00 76.25 318 ALA A O 1
ATOM 2334 N N . VAL A 1 319 ? 28.296 -6.279 0.433 1.00 78.31 319 VAL A N 1
ATOM 2335 C CA . VAL A 1 319 ? 28.665 -5.597 -0.816 1.00 78.31 319 VAL A CA 1
ATOM 2336 C C . VAL A 1 319 ? 28.040 -6.306 -2.016 1.00 78.31 319 VAL A C 1
ATOM 2338 O O . VAL A 1 319 ? 27.378 -5.659 -2.820 1.00 78.31 319 VAL A O 1
ATOM 2341 N N . LEU A 1 320 ? 28.171 -7.633 -2.107 1.00 78.69 320 LEU A N 1
ATOM 2342 C CA . LEU A 1 320 ? 27.585 -8.425 -3.193 1.00 78.69 320 LEU A CA 1
ATOM 2343 C C . LEU A 1 320 ? 26.054 -8.359 -3.202 1.00 78.69 320 LEU A C 1
ATOM 2345 O O . LEU A 1 320 ? 25.455 -8.209 -4.263 1.00 78.69 320 LEU A O 1
ATOM 2349 N N . GLY A 1 321 ? 25.416 -8.423 -2.032 1.00 80.38 321 GLY A N 1
ATOM 2350 C CA . GLY A 1 321 ? 23.968 -8.295 -1.894 1.00 80.38 321 GLY A CA 1
ATOM 2351 C C . GLY A 1 321 ? 23.473 -6.931 -2.365 1.00 80.38 321 GLY A C 1
ATOM 2352 O O . GLY A 1 321 ? 22.509 -6.858 -3.122 1.00 80.38 321 GLY A O 1
ATOM 2353 N N . TRP A 1 322 ? 24.166 -5.853 -1.990 1.00 78.81 322 TRP A N 1
ATOM 2354 C CA . TRP A 1 322 ? 23.832 -4.513 -2.465 1.00 78.81 322 TRP A CA 1
ATOM 2355 C C . TRP A 1 322 ? 24.071 -4.367 -3.971 1.00 78.81 322 TRP A C 1
ATOM 2357 O O . TRP A 1 322 ? 23.189 -3.889 -4.680 1.00 78.81 322 TRP A O 1
ATOM 2367 N N . MET A 1 323 ? 25.206 -4.859 -4.477 1.00 80.12 323 MET A N 1
ATOM 2368 C CA . MET A 1 323 ? 25.516 -4.856 -5.908 1.00 80.12 323 MET A CA 1
ATOM 2369 C C . MET A 1 323 ? 24.500 -5.648 -6.726 1.00 80.12 323 MET A C 1
ATOM 2371 O O . MET A 1 323 ? 24.214 -5.235 -7.836 1.00 80.12 323 MET A O 1
ATOM 2375 N N . LEU A 1 324 ? 23.945 -6.751 -6.216 1.00 84.50 324 LEU A N 1
ATOM 2376 C CA . LEU A 1 324 ? 22.988 -7.582 -6.954 1.00 84.50 324 LEU A CA 1
ATOM 2377 C C . LEU A 1 324 ? 21.526 -7.101 -6.821 1.00 84.50 324 LEU A C 1
ATOM 2379 O O . LEU A 1 324 ? 20.689 -7.354 -7.686 1.00 84.50 324 LEU A O 1
ATOM 2383 N N . LEU A 1 325 ? 21.178 -6.432 -5.724 1.00 89.50 325 LEU A N 1
ATOM 2384 C CA . LEU A 1 325 ? 19.776 -6.147 -5.382 1.00 89.50 325 LEU A CA 1
ATOM 2385 C C . LEU A 1 325 ? 19.459 -4.644 -5.377 1.00 89.50 325 LEU A C 1
ATOM 2387 O O . LEU A 1 325 ? 18.344 -4.244 -5.027 1.00 89.50 325 LEU A O 1
ATOM 2391 N N . TRP A 1 326 ? 20.395 -3.811 -5.849 1.00 90.69 326 TRP A N 1
ATOM 2392 C CA . TRP A 1 326 ? 20.209 -2.366 -5.997 1.00 90.69 326 TRP A CA 1
ATOM 2393 C C . TRP A 1 326 ? 18.966 -1.961 -6.810 1.00 90.69 326 TRP A C 1
ATOM 2395 O O . TRP A 1 326 ? 18.324 -0.999 -6.384 1.00 90.69 326 TRP A O 1
ATOM 2405 N N . PRO A 1 327 ? 18.529 -2.652 -7.895 1.00 92.69 327 PRO A N 1
ATOM 2406 C CA . PRO A 1 327 ? 17.348 -2.209 -8.633 1.00 92.69 327 PRO A CA 1
ATOM 2407 C C . PRO A 1 327 ? 16.091 -2.353 -7.779 1.00 92.69 327 PRO A C 1
ATOM 2409 O O . PRO A 1 327 ? 15.259 -1.454 -7.739 1.00 92.69 327 PRO A O 1
ATOM 2412 N N . SER A 1 328 ? 15.990 -3.452 -7.024 1.00 90.75 328 SER A N 1
ATOM 2413 C CA . SER A 1 328 ? 14.876 -3.674 -6.098 1.00 90.75 328 SER A CA 1
ATOM 2414 C C . SER A 1 328 ? 14.875 -2.628 -4.985 1.00 90.75 328 SER A C 1
ATOM 2416 O O . SER A 1 328 ? 13.818 -2.113 -4.632 1.00 90.75 328 SER A O 1
ATOM 2418 N N . TYR A 1 329 ? 16.053 -2.237 -4.486 1.00 88.56 329 TYR A N 1
ATOM 2419 C CA . TYR A 1 329 ? 16.183 -1.127 -3.542 1.00 88.56 329 TYR A CA 1
ATOM 2420 C C . TYR A 1 329 ? 15.715 0.209 -4.112 1.00 88.56 329 TYR A C 1
ATOM 2422 O O . TYR A 1 329 ? 14.936 0.902 -3.453 1.00 88.56 329 TYR A O 1
ATOM 2430 N N . LEU A 1 330 ? 16.136 0.565 -5.327 1.00 91.62 330 LEU A N 1
ATOM 2431 C CA . LEU A 1 330 ? 15.721 1.818 -5.948 1.00 91.62 330 LEU A CA 1
ATOM 2432 C C . LEU A 1 330 ? 14.220 1.849 -6.232 1.00 91.62 330 LEU A C 1
ATOM 2434 O O . LEU A 1 330 ? 13.565 2.824 -5.878 1.00 91.62 330 LEU A O 1
ATOM 2438 N N . LEU A 1 331 ? 13.670 0.783 -6.815 1.00 92.19 331 LEU A N 1
ATOM 2439 C CA . LEU A 1 331 ? 12.238 0.685 -7.105 1.00 92.19 331 LEU A CA 1
ATOM 2440 C C . LEU A 1 331 ? 11.412 0.784 -5.824 1.00 92.19 331 LEU A C 1
ATOM 2442 O O . LEU A 1 331 ? 10.451 1.544 -5.757 1.00 92.19 331 LEU A O 1
ATOM 2446 N N . THR A 1 332 ? 11.837 0.101 -4.764 1.00 88.81 332 THR A N 1
ATOM 2447 C CA . THR A 1 332 ? 11.167 0.200 -3.466 1.00 88.81 332 THR A CA 1
ATOM 2448 C C . THR A 1 332 ? 11.205 1.632 -2.945 1.00 88.81 332 THR A C 1
ATOM 2450 O O . THR A 1 332 ? 10.164 2.228 -2.687 1.00 88.81 332 THR A O 1
ATOM 2453 N N . LYS A 1 333 ? 12.402 2.214 -2.828 1.00 86.81 333 LYS A N 1
ATOM 2454 C CA . LYS A 1 333 ? 12.611 3.501 -2.158 1.00 86.81 333 LYS A CA 1
ATOM 2455 C C . LYS A 1 333 ? 12.077 4.701 -2.939 1.00 86.81 333 LYS A C 1
ATOM 2457 O O . LYS A 1 333 ? 11.614 5.654 -2.321 1.00 86.81 333 LYS A O 1
ATOM 2462 N N . PHE A 1 334 ? 12.170 4.675 -4.264 1.00 90.94 334 PHE A N 1
ATOM 2463 C CA . PHE A 1 334 ? 11.885 5.833 -5.115 1.00 90.94 334 PHE A CA 1
ATOM 2464 C C . PHE A 1 334 ? 10.621 5.687 -5.962 1.00 90.94 334 PHE A C 1
ATOM 2466 O O . PHE A 1 334 ? 10.168 6.684 -6.514 1.00 90.94 334 PHE A O 1
ATOM 2473 N N . VAL A 1 335 ? 10.029 4.492 -6.048 1.00 92.12 335 VAL A N 1
ATOM 2474 C CA . VAL A 1 335 ? 8.789 4.269 -6.811 1.00 92.12 335 VAL A CA 1
ATOM 2475 C C . VAL A 1 335 ? 7.669 3.801 -5.890 1.00 92.12 335 VAL A C 1
ATOM 2477 O O . VAL A 1 335 ? 6.656 4.486 -5.759 1.00 92.12 335 VAL A O 1
ATOM 2480 N N . MET A 1 336 ? 7.855 2.677 -5.196 1.00 89.75 336 MET A N 1
ATOM 2481 C CA . MET A 1 336 ? 6.795 2.084 -4.376 1.00 89.75 336 MET A CA 1
ATOM 2482 C C . MET A 1 336 ? 6.498 2.905 -3.119 1.00 89.75 336 MET A C 1
ATOM 2484 O O . MET A 1 336 ? 5.336 3.193 -2.856 1.00 89.75 336 MET A O 1
ATOM 2488 N N . VAL A 1 337 ? 7.523 3.316 -2.364 1.00 87.56 337 VAL A N 1
ATOM 2489 C CA . VAL A 1 337 ? 7.342 4.082 -1.118 1.00 87.56 337 VAL A CA 1
ATOM 2490 C C . VAL A 1 337 ? 6.666 5.430 -1.359 1.00 87.56 337 VAL A C 1
ATOM 2492 O O . VAL A 1 337 ? 5.693 5.708 -0.665 1.00 87.56 337 VAL A O 1
ATOM 2495 N N . PRO A 1 338 ? 7.090 6.269 -2.326 1.00 89.75 338 PRO A N 1
ATOM 2496 C CA . PRO A 1 338 ? 6.411 7.540 -2.564 1.00 89.75 338 PRO A CA 1
ATOM 2497 C C . PRO A 1 338 ? 4.964 7.362 -3.038 1.00 89.75 338 PRO A C 1
ATOM 2499 O O . PRO A 1 338 ? 4.092 8.125 -2.624 1.00 89.75 338 PRO A O 1
ATOM 2502 N N . ALA A 1 339 ? 4.694 6.346 -3.866 1.00 91.06 339 ALA A N 1
ATOM 2503 C CA . ALA A 1 339 ? 3.341 6.038 -4.326 1.00 91.06 339 ALA A CA 1
ATOM 2504 C C . ALA A 1 339 ? 2.440 5.556 -3.176 1.00 91.06 339 ALA A C 1
ATOM 2506 O O . ALA A 1 339 ? 1.333 6.064 -3.014 1.00 91.06 339 ALA A O 1
ATOM 2507 N N . ALA A 1 340 ? 2.943 4.646 -2.336 1.00 87.31 340 ALA A N 1
ATOM 2508 C CA . ALA A 1 340 ? 2.268 4.205 -1.118 1.00 87.31 340 ALA A CA 1
ATOM 2509 C C . ALA A 1 340 ? 2.039 5.364 -0.146 1.00 87.31 340 ALA A C 1
ATOM 2511 O O . ALA A 1 340 ? 0.950 5.491 0.398 1.00 87.31 340 ALA A O 1
ATOM 2512 N N . ALA A 1 341 ? 3.019 6.256 0.012 1.00 85.25 341 ALA A N 1
ATOM 2513 C CA . ALA A 1 341 ? 2.897 7.402 0.899 1.00 85.25 341 ALA A CA 1
ATOM 2514 C C . ALA A 1 341 ? 1.809 8.377 0.465 1.00 85.25 341 ALA A C 1
ATOM 2516 O O . ALA A 1 341 ? 1.088 8.910 1.303 1.00 85.25 341 ALA A O 1
ATOM 2517 N N . ARG A 1 342 ? 1.691 8.620 -0.842 1.00 87.75 342 ARG A N 1
ATOM 2518 C CA . ARG A 1 342 ? 0.639 9.476 -1.385 1.00 87.75 342 ARG A CA 1
ATOM 2519 C C . ARG A 1 342 ? -0.743 8.912 -1.061 1.00 87.75 342 ARG A C 1
ATOM 2521 O O . ARG A 1 342 ? -1.552 9.624 -0.477 1.00 87.75 342 ARG A O 1
ATOM 2528 N N . ASP A 1 343 ? -0.983 7.653 -1.416 1.00 88.25 343 ASP A N 1
ATOM 2529 C CA . ASP A 1 343 ? -2.300 7.031 -1.256 1.00 88.25 343 ASP A CA 1
ATOM 2530 C C . ASP A 1 343 ? -2.648 6.801 0.224 1.00 88.25 343 ASP A C 1
ATOM 2532 O O . ASP A 1 343 ? -3.790 7.017 0.625 1.00 88.25 343 ASP A O 1
ATOM 2536 N N . SER A 1 344 ? -1.657 6.432 1.043 1.00 86.19 344 SER A N 1
ATOM 2537 C CA . SER A 1 344 ? -1.802 6.266 2.493 1.00 86.19 344 SER A CA 1
ATOM 2538 C C . SER A 1 344 ? -2.228 7.570 3.167 1.00 86.19 344 SER A C 1
ATOM 2540 O O . SER A 1 344 ? -3.230 7.596 3.871 1.00 86.19 344 SER A O 1
ATOM 2542 N N . ARG A 1 345 ? -1.561 8.696 2.869 1.00 86.94 345 ARG A N 1
ATOM 2543 C CA . ARG A 1 345 ? -1.951 10.009 3.420 1.00 86.94 345 ARG A CA 1
ATOM 2544 C C . ARG A 1 345 ? -3.378 10.382 3.054 1.00 86.94 345 ARG A C 1
ATOM 2546 O O . ARG A 1 345 ? -4.107 10.878 3.900 1.00 86.94 345 ARG A O 1
ATOM 2553 N N . THR A 1 346 ? -3.786 10.140 1.809 1.00 88.31 346 THR A N 1
ATOM 2554 C CA . THR A 1 346 ? -5.173 10.378 1.397 1.00 88.31 346 THR A CA 1
ATOM 2555 C C . THR A 1 346 ? -6.152 9.520 2.200 1.00 88.31 346 THR A C 1
ATOM 2557 O O . THR A 1 346 ? -7.186 10.037 2.612 1.00 88.31 346 THR A O 1
ATOM 2560 N N . ALA A 1 347 ? -5.830 8.250 2.458 1.00 88.00 347 ALA A N 1
ATOM 2561 C CA . ALA A 1 347 ? -6.661 7.378 3.287 1.00 88.00 347 ALA A CA 1
ATOM 2562 C C . ALA A 1 347 ? -6.744 7.858 4.748 1.00 88.00 347 ALA A C 1
ATOM 2564 O O . ALA A 1 347 ? -7.834 7.887 5.306 1.00 88.00 347 ALA A O 1
ATOM 2565 N N . GLU A 1 348 ? -5.634 8.308 5.339 1.00 89.00 348 GLU A N 1
ATOM 2566 C CA . GLU A 1 348 ? -5.604 8.876 6.699 1.00 89.00 348 GLU A CA 1
ATOM 2567 C C . GLU A 1 348 ? -6.516 10.103 6.826 1.00 89.00 348 GLU A C 1
ATOM 2569 O O . GLU A 1 348 ? -7.369 10.153 7.708 1.00 89.00 348 GLU A O 1
ATOM 2574 N N . TYR A 1 349 ? -6.405 11.059 5.896 1.00 90.94 349 TYR A N 1
ATOM 2575 C CA . TYR A 1 349 ? -7.265 12.247 5.885 1.00 90.94 349 TYR A CA 1
ATOM 2576 C C . TYR A 1 349 ? -8.747 11.896 5.687 1.00 90.94 349 TYR A C 1
ATOM 2578 O O . TYR A 1 349 ? -9.622 12.517 6.287 1.00 90.94 349 TYR A O 1
ATOM 2586 N N . GLN A 1 350 ? -9.048 10.883 4.869 1.00 90.00 350 GLN A N 1
ATOM 2587 C CA . GLN A 1 350 ? -10.416 10.389 4.686 1.00 90.00 350 GLN A CA 1
ATOM 2588 C C . GLN A 1 350 ? -10.960 9.699 5.943 1.00 90.00 350 GLN A C 1
ATOM 2590 O O . GLN A 1 350 ? -12.155 9.810 6.227 1.00 90.00 350 GLN A O 1
ATOM 2595 N N . ALA A 1 351 ? -10.113 8.989 6.687 1.00 90.56 351 ALA A N 1
ATOM 2596 C CA . ALA A 1 351 ? -10.481 8.360 7.948 1.00 90.56 351 ALA A CA 1
ATOM 2597 C C . ALA A 1 351 ? -10.743 9.395 9.048 1.00 90.56 351 ALA A C 1
ATOM 2599 O O . ALA A 1 351 ? -11.760 9.307 9.739 1.00 90.56 351 ALA A O 1
ATOM 2600 N N . ASP A 1 352 ? -9.904 10.428 9.134 1.00 93.12 352 ASP A N 1
ATOM 2601 C CA . ASP A 1 352 ? -10.099 11.583 10.017 1.00 93.12 352 ASP A CA 1
ATOM 2602 C C . ASP A 1 352 ? -11.412 12.311 9.709 1.00 93.12 352 ASP A C 1
ATOM 2604 O O . ASP A 1 352 ? -12.244 12.509 10.597 1.00 93.12 352 ASP A O 1
ATOM 2608 N N . ALA A 1 353 ? -11.654 12.621 8.432 1.00 91.94 353 ALA A N 1
ATOM 2609 C CA . ALA A 1 353 ? -12.897 13.241 7.983 1.00 91.94 353 ALA A CA 1
ATOM 2610 C C . ALA A 1 353 ? -14.127 12.366 8.273 1.00 91.94 353 ALA A C 1
ATOM 2612 O O . ALA A 1 353 ? -15.173 12.876 8.672 1.00 91.94 353 ALA A O 1
ATOM 2613 N N . GLY A 1 354 ? -14.017 11.043 8.111 1.00 91.62 354 GLY A N 1
ATOM 2614 C CA . GLY A 1 354 ? -15.093 10.104 8.431 1.00 91.62 354 GLY A CA 1
ATOM 2615 C C . GLY A 1 354 ? -15.418 10.051 9.928 1.00 91.62 354 GLY A C 1
ATOM 2616 O O . GLY A 1 354 ? -16.593 10.057 10.299 1.00 91.62 354 GLY A O 1
ATOM 2617 N N . ALA A 1 355 ? -14.402 10.069 10.795 1.00 92.75 355 ALA A N 1
ATOM 2618 C CA . ALA A 1 355 ? -14.590 10.159 12.243 1.00 92.75 355 ALA A CA 1
ATOM 2619 C C . ALA A 1 355 ? -15.192 11.515 12.660 1.00 92.75 355 ALA A C 1
ATOM 2621 O O . ALA A 1 355 ? -16.093 11.568 13.502 1.00 92.75 355 ALA A O 1
ATOM 2622 N N . ALA A 1 356 ? -14.752 12.610 12.032 1.00 92.81 356 ALA A N 1
ATOM 2623 C CA . ALA A 1 356 ? -15.306 13.946 12.245 1.00 92.81 356 ALA A CA 1
ATOM 2624 C C . ALA A 1 356 ? -16.774 14.046 11.809 1.00 92.81 356 ALA A C 1
ATOM 2626 O O . ALA A 1 356 ? -17.599 14.559 12.564 1.00 92.81 356 ALA A O 1
ATOM 2627 N N . ALA A 1 357 ? -17.127 13.487 10.648 1.00 91.50 357 ALA A N 1
ATOM 2628 C CA . ALA A 1 357 ? -18.503 13.441 10.150 1.00 91.50 357 ALA A CA 1
ATOM 2629 C C . ALA A 1 357 ? -19.441 12.625 11.055 1.00 91.50 357 ALA A C 1
ATOM 2631 O O . ALA A 1 357 ? -20.641 12.893 11.104 1.00 91.50 357 ALA A O 1
ATOM 2632 N N . ALA A 1 358 ? -18.899 11.664 11.807 1.00 91.25 358 ALA A N 1
ATOM 2633 C CA . ALA A 1 358 ? -19.620 10.938 12.848 1.00 91.25 358 ALA A CA 1
ATOM 2634 C C . ALA A 1 358 ? -19.725 11.714 14.179 1.00 91.25 358 ALA A C 1
ATOM 2636 O O . ALA A 1 358 ? -20.216 11.172 15.160 1.00 91.25 358 ALA A O 1
ATOM 2637 N N . GLY A 1 359 ? -19.251 12.961 14.259 1.00 93.19 359 GLY A N 1
ATOM 2638 C CA . GLY A 1 359 ? -19.260 13.755 15.493 1.00 93.19 359 GLY A CA 1
ATOM 2639 C C . GLY A 1 359 ? -18.182 13.357 16.509 1.00 93.19 359 GLY A C 1
ATOM 2640 O O . GLY A 1 359 ? -18.208 13.826 17.644 1.00 93.19 359 GLY A O 1
ATOM 2641 N N . LEU A 1 360 ? -17.220 12.515 16.115 1.00 94.62 360 LEU A N 1
ATOM 2642 C CA . LEU A 1 360 ? -16.162 11.988 16.990 1.00 94.62 360 LEU A CA 1
ATOM 2643 C C . LEU A 1 360 ? -14.791 12.637 16.737 1.00 94.62 360 LEU A C 1
ATOM 2645 O O . LEU A 1 360 ? -13.805 12.283 17.383 1.00 94.62 360 LEU A O 1
ATOM 2649 N N . GLY A 1 361 ? -14.736 13.638 15.851 1.00 91.88 361 GLY A N 1
ATOM 2650 C CA . GLY A 1 361 ? -13.512 14.360 15.487 1.00 91.88 361 GLY A CA 1
ATOM 2651 C C . GLY A 1 361 ? -12.831 15.050 16.671 1.00 91.88 361 GLY A C 1
ATOM 2652 O O . GLY A 1 361 ? -11.617 14.970 16.802 1.00 91.88 361 GLY A O 1
ATOM 2653 N N . GLY A 1 362 ? -13.596 15.639 17.598 1.00 92.62 362 GLY A N 1
ATOM 2654 C CA . GLY A 1 362 ? -13.016 16.293 18.778 1.00 92.62 362 GLY A CA 1
ATOM 2655 C C . GLY A 1 362 ? -12.347 15.318 19.755 1.00 92.62 362 GLY A C 1
ATOM 2656 O O . GLY A 1 362 ? -11.372 15.672 20.410 1.00 92.62 362 GLY A O 1
ATOM 2657 N N . GLY A 1 363 ? -12.852 14.082 19.861 1.00 92.94 363 GLY A N 1
ATOM 2658 C CA . GLY A 1 363 ? -12.191 13.019 20.626 1.00 92.94 363 GLY A CA 1
ATOM 2659 C C . GLY A 1 363 ? -10.909 12.551 19.941 1.00 92.94 363 GLY A C 1
ATOM 2660 O O . GLY A 1 363 ? -9.873 12.420 20.588 1.00 92.94 363 GLY A O 1
ATOM 2661 N N . LEU A 1 364 ? -10.964 12.384 18.618 1.00 93.44 364 LEU A N 1
ATOM 2662 C CA . LEU A 1 364 ? -9.806 12.016 17.806 1.00 93.44 364 LEU A CA 1
ATOM 2663 C C . LEU A 1 364 ? -8.691 13.068 17.881 1.00 93.44 364 LEU A C 1
ATOM 2665 O O . LEU A 1 364 ? -7.537 12.702 18.069 1.00 93.44 364 LEU A O 1
ATOM 2669 N N . GLN A 1 365 ? -9.027 14.358 17.809 1.0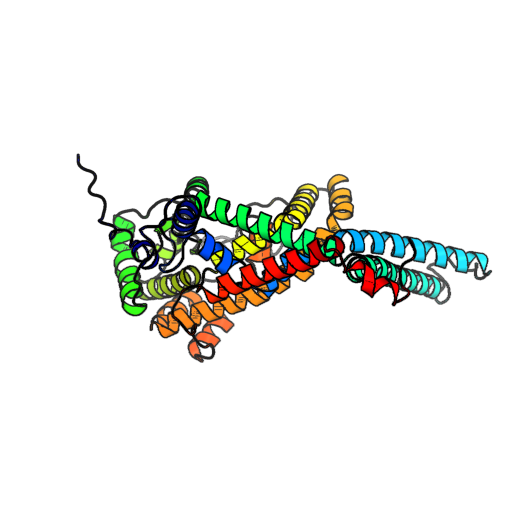0 91.62 365 GLN A N 1
ATOM 2670 C CA . GLN A 1 365 ? -8.065 15.453 17.943 1.00 91.62 365 GLN A CA 1
ATOM 2671 C C . GLN A 1 365 ? -7.304 15.379 19.274 1.00 91.62 365 GLN A C 1
ATOM 2673 O O . GLN A 1 365 ? -6.077 15.326 19.269 1.00 91.62 365 GLN A O 1
ATOM 2678 N N . ARG A 1 366 ? -8.015 15.285 20.407 1.00 91.38 366 ARG A N 1
ATOM 2679 C CA . ARG A 1 366 ? -7.371 15.154 21.729 1.00 91.38 366 ARG A CA 1
ATOM 2680 C C . ARG A 1 366 ? -6.488 13.910 21.821 1.00 91.38 366 ARG A C 1
ATOM 2682 O O . ARG A 1 366 ? -5.394 13.960 22.379 1.00 91.38 366 ARG A O 1
ATOM 2689 N N . ALA A 1 367 ? -6.928 12.803 21.222 1.00 90.94 367 ALA A N 1
ATOM 2690 C CA . ALA A 1 367 ? -6.120 11.594 21.153 1.00 90.94 367 ALA A CA 1
ATOM 2691 C C . ALA A 1 367 ? -4.824 11.820 20.350 1.00 90.94 367 ALA A C 1
ATOM 2693 O O . ALA A 1 367 ? -3.762 11.400 20.802 1.00 90.94 367 ALA A O 1
ATOM 2694 N N . LEU A 1 368 ? -4.878 12.515 19.207 1.00 87.50 368 LEU A N 1
ATOM 2695 C CA . LEU A 1 368 ? -3.702 12.850 18.390 1.00 87.50 368 LEU A CA 1
ATOM 2696 C C . LEU A 1 368 ? -2.740 13.820 19.096 1.00 87.50 368 LEU A C 1
ATOM 2698 O O . LEU A 1 368 ? -1.529 13.667 18.977 1.00 87.50 368 LEU A O 1
ATOM 2702 N N . GLU A 1 369 ? -3.249 14.778 19.871 1.00 86.62 369 GLU A N 1
ATOM 2703 C CA . GLU A 1 369 ? -2.420 15.684 20.687 1.00 86.62 369 GLU A CA 1
ATOM 2704 C C . GLU A 1 369 ? -1.660 14.929 21.790 1.00 86.62 369 GLU A C 1
ATOM 2706 O O . GLU A 1 369 ? -0.548 15.297 22.181 1.00 86.62 369 GLU A O 1
ATOM 2711 N N . ARG A 1 370 ? -2.257 13.848 22.297 1.00 82.06 370 ARG A N 1
ATOM 2712 C CA . ARG A 1 370 ? -1.725 13.053 23.407 1.00 82.06 370 ARG A CA 1
ATOM 2713 C C . ARG A 1 370 ? -0.804 11.922 22.956 1.00 82.06 370 ARG A C 1
ATOM 2715 O O . ARG A 1 370 ? 0.137 11.557 23.667 1.00 82.06 370 ARG A O 1
ATOM 2722 N N . ILE A 1 371 ? -1.081 11.337 21.797 1.00 72.56 371 ILE A N 1
ATOM 2723 C CA . ILE A 1 371 ? -0.327 10.224 21.225 1.00 72.56 371 ILE A CA 1
ATOM 2724 C C . ILE A 1 371 ? 0.715 10.817 20.278 1.00 72.56 371 ILE A C 1
ATOM 2726 O O . ILE A 1 371 ? 0.366 11.314 19.223 1.00 72.56 371 ILE A O 1
ATOM 2730 N N . ALA A 1 372 ? 2.006 10.757 20.625 1.00 55.88 372 ALA A N 1
ATOM 2731 C CA . ALA A 1 372 ? 3.070 11.187 19.703 1.00 55.88 372 ALA A CA 1
ATOM 2732 C C . ALA A 1 372 ? 3.071 10.348 18.388 1.00 55.88 372 ALA A C 1
ATOM 2734 O O . ALA A 1 372 ? 2.348 9.362 18.287 1.00 55.88 372 ALA A O 1
ATOM 2735 N N . PRO A 1 373 ? 3.870 10.663 17.353 1.00 52.75 373 PRO A N 1
ATOM 2736 C CA . PRO A 1 373 ? 3.851 9.889 16.107 1.00 52.75 373 PRO A CA 1
ATOM 2737 C C . PRO A 1 373 ? 4.394 8.459 16.331 1.00 52.75 373 PRO A C 1
ATOM 2739 O O . PRO A 1 373 ? 5.600 8.292 16.532 1.00 52.75 373 PRO A O 1
ATOM 2742 N N . TRP A 1 374 ? 3.550 7.417 16.293 1.00 54.72 374 TRP A N 1
ATOM 2743 C CA . TRP A 1 374 ? 3.981 6.021 16.518 1.00 54.72 374 TRP A CA 1
ATOM 2744 C C . TRP A 1 374 ? 3.490 5.063 15.440 1.00 54.72 374 TRP A C 1
ATOM 2746 O O . TRP A 1 374 ? 2.468 4.406 15.581 1.00 54.72 374 TRP A O 1
ATOM 2756 N N . GLU A 1 375 ? 4.303 4.900 14.404 1.00 49.19 375 GLU A N 1
ATOM 2757 C CA . GLU A 1 375 ? 4.132 3.868 13.383 1.00 49.19 375 GLU A CA 1
ATOM 2758 C C . GLU A 1 375 ? 5.491 3.199 13.145 1.00 49.19 375 GLU A C 1
ATOM 2760 O O . GLU A 1 375 ? 6.352 3.658 12.389 1.00 49.19 375 GLU A O 1
ATOM 2765 N N . GLY A 1 376 ? 5.747 2.127 13.894 1.00 45.41 376 GLY A N 1
ATOM 2766 C CA . GLY A 1 376 ? 6.877 1.238 13.655 1.00 45.41 376 GLY A CA 1
ATOM 2767 C C . GLY A 1 376 ? 6.397 0.007 12.903 1.00 45.41 376 GLY A C 1
ATOM 2768 O O . GLY A 1 376 ? 5.833 -0.893 13.522 1.00 45.41 376 GLY A O 1
ATOM 2769 N N . GLY A 1 377 ? 6.617 -0.072 11.588 1.00 42.16 377 GLY A N 1
ATOM 2770 C CA . GLY A 1 377 ? 6.256 -1.295 10.872 1.00 42.16 377 GLY A CA 1
ATOM 2771 C C . GLY A 1 377 ? 7.095 -2.495 11.321 1.00 42.16 377 GLY A C 1
ATOM 2772 O O . GLY A 1 377 ? 8.229 -2.370 11.792 1.00 42.16 377 GLY A O 1
ATOM 2773 N N . ARG A 1 378 ? 6.482 -3.678 11.242 1.00 50.03 378 ARG A N 1
ATOM 2774 C CA . ARG A 1 378 ? 6.935 -4.880 11.967 1.00 50.03 378 ARG A CA 1
ATOM 2775 C C . ARG A 1 378 ? 7.865 -5.765 11.147 1.00 50.03 378 ARG A C 1
ATOM 2777 O O . ARG A 1 378 ? 8.677 -6.493 11.709 1.00 50.03 378 ARG A O 1
ATOM 2784 N N . THR A 1 379 ? 7.759 -5.693 9.825 1.00 52.22 379 THR A N 1
ATOM 2785 C CA . THR A 1 379 ? 8.733 -6.255 8.885 1.00 52.22 379 THR A CA 1
ATOM 2786 C C . THR A 1 379 ? 9.466 -5.125 8.175 1.00 52.22 379 THR A C 1
ATOM 2788 O O . THR A 1 379 ? 8.978 -3.998 8.141 1.00 52.22 379 THR A O 1
ATOM 2791 N N . ALA A 1 380 ? 10.618 -5.421 7.568 1.00 55.72 380 ALA A N 1
ATOM 2792 C CA . ALA A 1 380 ? 11.333 -4.465 6.720 1.00 55.72 380 ALA A CA 1
ATOM 2793 C C . ALA A 1 380 ? 10.409 -3.807 5.682 1.00 55.72 380 ALA A C 1
ATOM 2795 O O . ALA A 1 380 ? 10.492 -2.610 5.450 1.00 55.72 380 ALA A O 1
ATOM 2796 N N . TRP A 1 381 ? 9.497 -4.593 5.108 1.00 58.00 381 TRP A N 1
ATOM 2797 C CA . TRP A 1 381 ? 8.545 -4.146 4.095 1.00 58.00 381 TRP A CA 1
ATOM 2798 C C . TRP A 1 381 ? 7.369 -3.372 4.642 1.00 58.00 381 TRP A C 1
ATOM 2800 O O . TRP A 1 381 ? 7.041 -2.316 4.111 1.00 58.00 381 TRP A O 1
ATOM 2810 N N . GLU A 1 382 ? 6.752 -3.872 5.710 1.00 60.19 382 GLU A N 1
ATOM 2811 C CA . GLU A 1 382 ? 5.654 -3.168 6.365 1.00 60.19 382 GLU A CA 1
ATOM 2812 C C . GLU A 1 382 ? 6.147 -1.821 6.900 1.00 60.19 382 GLU A C 1
ATOM 2814 O O . GLU A 1 382 ? 5.491 -0.822 6.667 1.00 60.19 382 GLU A O 1
ATOM 2819 N N . ALA A 1 383 ? 7.342 -1.757 7.500 1.00 61.06 383 ALA A N 1
ATOM 2820 C CA . ALA A 1 383 ? 7.946 -0.506 7.970 1.00 61.06 383 ALA A CA 1
ATOM 2821 C C . ALA A 1 383 ? 8.222 0.490 6.853 1.00 61.06 383 ALA A C 1
ATOM 2823 O O . ALA A 1 383 ? 8.139 1.692 7.068 1.00 61.06 383 ALA A O 1
ATOM 2824 N N . VAL A 1 384 ? 8.572 0.003 5.670 1.00 60.62 384 VAL A N 1
ATOM 2825 C CA . VAL A 1 384 ? 8.894 0.854 4.528 1.00 60.62 384 VAL A CA 1
ATOM 2826 C C . VAL A 1 384 ? 7.627 1.411 3.874 1.00 60.62 384 VAL A C 1
ATOM 2828 O O . VAL A 1 384 ? 7.623 2.574 3.480 1.00 60.62 384 VAL A O 1
ATOM 2831 N N . LEU A 1 385 ? 6.543 0.631 3.807 1.00 59.06 385 LEU A N 1
ATOM 2832 C CA . LEU A 1 385 ? 5.263 1.080 3.246 1.00 59.06 385 LEU A CA 1
ATOM 2833 C C . LEU A 1 385 ? 4.403 1.862 4.259 1.00 59.06 385 LEU A C 1
ATOM 2835 O O . LEU A 1 385 ? 3.738 2.821 3.869 1.00 59.06 385 LEU A O 1
ATOM 2839 N N . SER A 1 386 ? 4.447 1.502 5.549 1.00 53.31 386 SER A N 1
ATOM 2840 C CA . SER A 1 386 ? 3.620 2.104 6.609 1.00 53.31 386 SER A CA 1
ATOM 2841 C C . SER A 1 386 ? 4.240 3.334 7.280 1.00 53.31 386 SER A C 1
ATOM 2843 O O . SER A 1 386 ? 3.529 4.090 7.921 1.00 53.31 386 SER A O 1
ATOM 2845 N N . ALA A 1 387 ? 5.533 3.635 7.089 1.00 54.72 387 ALA A N 1
ATOM 2846 C CA . ALA A 1 387 ? 6.173 4.841 7.649 1.00 54.72 387 ALA A CA 1
ATOM 2847 C C . ALA A 1 387 ? 5.748 6.159 6.962 1.00 54.72 387 ALA A C 1
ATOM 2849 O O . ALA A 1 387 ? 6.549 7.084 6.811 1.00 54.72 387 ALA A O 1
ATOM 2850 N N . THR A 1 388 ? 4.507 6.240 6.488 1.00 60.91 388 THR A N 1
ATOM 2851 C CA . THR A 1 388 ? 4.054 7.254 5.540 1.00 60.91 388 THR A CA 1
ATOM 2852 C C . THR A 1 388 ? 2.865 8.085 6.021 1.00 60.91 388 THR A C 1
ATOM 2854 O O . THR A 1 388 ? 2.313 8.847 5.224 1.00 60.91 388 THR A O 1
ATOM 2857 N N . HIS A 1 389 ? 2.529 8.019 7.315 1.00 67.50 389 HIS A N 1
ATOM 2858 C CA . HIS A 1 389 ? 1.490 8.861 7.912 1.00 67.50 389 HIS A CA 1
ATOM 2859 C C . HIS A 1 389 ? 1.804 10.352 7.723 1.00 67.50 389 HIS A C 1
ATOM 2861 O O . HIS A 1 389 ? 2.975 10.758 7.790 1.00 67.50 389 HIS A O 1
ATOM 2867 N N . PRO A 1 390 ? 0.780 11.181 7.465 1.00 74.12 390 PRO A N 1
ATOM 2868 C CA . PRO A 1 390 ? 0.958 12.619 7.464 1.00 74.12 390 PRO A CA 1
ATOM 2869 C C . PRO A 1 390 ? 1.358 13.104 8.872 1.00 74.12 390 PRO A C 1
ATOM 2871 O O . PRO A 1 390 ? 0.972 12.485 9.868 1.00 74.12 390 PRO A O 1
ATOM 2874 N N . PRO A 1 391 ? 2.145 14.192 8.978 1.00 79.62 391 PRO A N 1
ATOM 2875 C CA . PRO A 1 391 ? 2.424 14.846 10.254 1.00 79.62 391 PRO A CA 1
ATOM 2876 C C . PRO A 1 391 ? 1.138 15.115 11.042 1.00 79.62 391 PRO A C 1
ATOM 2878 O O . PRO A 1 391 ? 0.151 15.562 10.462 1.00 79.62 391 PRO A O 1
ATOM 2881 N N . MET A 1 392 ? 1.160 14.868 12.354 1.00 79.88 392 MET A N 1
ATOM 2882 C CA . MET A 1 392 ? -0.041 14.969 13.194 1.00 79.88 392 MET A CA 1
ATOM 2883 C C . MET A 1 392 ? -0.629 16.379 13.211 1.00 79.88 392 MET A C 1
ATOM 2885 O O . MET A 1 392 ? -1.835 16.518 13.082 1.00 79.88 392 MET A O 1
ATOM 2889 N N . GLU A 1 393 ? 0.216 17.410 13.253 1.00 82.38 393 GLU A N 1
ATOM 2890 C CA . GLU A 1 393 ? -0.225 18.810 13.173 1.00 82.38 393 GLU A CA 1
ATOM 2891 C C . GLU A 1 393 ? -1.060 19.080 11.913 1.00 82.38 393 GLU A C 1
ATOM 2893 O O . GLU A 1 393 ? -2.097 19.722 11.990 1.00 82.38 393 GLU A O 1
ATOM 2898 N N . LEU A 1 394 ? -0.680 18.503 10.764 1.00 86.06 394 LEU A N 1
ATOM 2899 C CA . LEU A 1 394 ? -1.448 18.659 9.522 1.00 86.06 394 LEU A CA 1
ATOM 2900 C C . LEU A 1 394 ? -2.775 17.890 9.550 1.00 86.06 394 LEU A C 1
ATOM 2902 O O . LEU A 1 394 ? -3.696 18.230 8.813 1.00 86.06 394 LEU A O 1
ATOM 2906 N N . ARG A 1 395 ? -2.870 16.818 10.343 1.00 87.31 395 ARG A N 1
ATOM 2907 C CA . ARG A 1 395 ? -4.131 16.090 10.553 1.00 87.31 395 ARG A CA 1
ATOM 2908 C C . ARG A 1 395 ? -5.061 16.869 11.473 1.00 87.31 395 ARG A C 1
ATOM 2910 O O . ARG A 1 395 ? -6.247 16.959 11.182 1.00 87.31 395 ARG A O 1
ATOM 2917 N N . ILE A 1 396 ? -4.517 17.448 12.543 1.00 85.50 396 ILE A N 1
ATOM 2918 C CA . ILE A 1 396 ? -5.255 18.312 13.469 1.00 85.50 396 ILE A CA 1
ATOM 2919 C C . ILE A 1 396 ? -5.778 19.541 12.719 1.00 85.50 396 ILE A C 1
ATOM 2921 O O . ILE A 1 396 ? -6.978 19.787 12.748 1.00 85.50 396 ILE A O 1
ATOM 2925 N N . GLU A 1 397 ? -4.930 20.224 11.945 1.00 88.56 397 GLU A N 1
ATOM 2926 C CA . GLU A 1 397 ? -5.333 21.356 11.099 1.00 88.56 397 GLU A CA 1
ATOM 2927 C C . GLU A 1 397 ? -6.465 20.970 10.132 1.00 88.56 397 GLU A C 1
ATOM 2929 O O . GLU A 1 397 ? -7.478 21.661 10.051 1.00 88.56 397 GLU A O 1
ATOM 2934 N N . ALA A 1 398 ? -6.351 19.823 9.450 1.00 86.75 398 ALA A N 1
ATOM 2935 C CA . ALA A 1 398 ? -7.395 19.342 8.544 1.00 86.75 398 ALA A CA 1
ATOM 2936 C C . ALA A 1 398 ? -8.717 19.003 9.266 1.00 86.75 398 ALA A C 1
ATOM 2938 O O . ALA A 1 398 ? -9.796 19.207 8.702 1.00 86.75 398 ALA A O 1
ATOM 2939 N N . LEU A 1 399 ? -8.646 18.487 10.499 1.00 86.12 399 LEU A N 1
ATOM 2940 C CA . LEU A 1 399 ? -9.812 18.215 11.345 1.00 86.12 399 LEU A CA 1
ATOM 2941 C C . LEU A 1 399 ? -10.498 19.507 11.801 1.00 86.12 399 LEU A C 1
ATOM 2943 O O . LEU A 1 399 ? -11.727 19.571 11.762 1.00 86.12 399 LEU A O 1
ATOM 2947 N N . GLU A 1 400 ? -9.721 20.514 12.201 1.00 87.31 400 GLU A N 1
ATOM 2948 C CA . GLU A 1 400 ? -10.210 21.824 12.650 1.00 87.31 400 GLU A CA 1
ATOM 2949 C C . GLU A 1 400 ? -10.831 22.631 11.510 1.00 87.31 400 GLU A C 1
ATOM 2951 O O . GLU A 1 400 ? -11.882 23.251 11.680 1.00 87.31 400 GLU A O 1
ATOM 2956 N N . ALA A 1 401 ? -10.199 22.605 10.338 1.00 85.88 401 ALA A N 1
ATOM 2957 C CA . ALA A 1 401 ? -10.676 23.322 9.165 1.00 85.88 401 ALA A CA 1
ATOM 2958 C C . ALA A 1 401 ? -11.884 22.640 8.496 1.00 85.88 401 ALA A C 1
ATOM 2960 O O . ALA A 1 401 ? -12.614 23.281 7.742 1.00 85.88 401 ALA A O 1
ATOM 2961 N N . HIS A 1 402 ? -12.122 21.352 8.782 1.00 78.75 402 HIS A N 1
ATOM 2962 C CA . HIS A 1 402 ? -13.083 20.508 8.060 1.00 78.75 402 HIS A CA 1
ATOM 2963 C C . HIS A 1 402 ? -12.832 20.486 6.538 1.00 78.75 402 HIS A C 1
ATOM 2965 O O . HIS A 1 402 ? -13.760 20.353 5.738 1.00 78.75 402 HIS A O 1
ATOM 2971 N N . ASP A 1 403 ? -11.561 20.591 6.141 1.00 76.75 403 ASP A N 1
ATOM 2972 C CA . ASP A 1 403 ? -11.135 20.794 4.748 1.00 76.75 403 ASP A CA 1
ATOM 2973 C C . ASP A 1 403 ? -11.268 19.546 3.868 1.00 76.75 403 ASP A C 1
ATOM 2975 O O . ASP A 1 403 ? -11.206 19.618 2.637 1.00 76.75 403 ASP A O 1
ATOM 2979 N N . VAL A 1 404 ? -11.428 18.377 4.487 1.00 77.56 404 VAL A N 1
ATOM 2980 C CA . VAL A 1 404 ? -11.485 17.096 3.787 1.00 77.56 404 VAL A CA 1
ATOM 2981 C C . VAL A 1 404 ? -12.914 16.590 3.793 1.00 77.56 404 VAL A C 1
ATOM 2983 O O . VAL A 1 404 ? -13.519 16.379 4.844 1.00 77.56 404 VAL A O 1
ATOM 2986 N N . THR A 1 405 ? -13.454 16.353 2.599 1.00 75.88 405 THR A N 1
ATOM 2987 C CA . THR A 1 405 ? -14.772 15.744 2.474 1.00 75.88 405 THR A CA 1
ATOM 2988 C C . THR A 1 405 ? -14.736 14.314 3.015 1.00 75.88 405 THR A C 1
ATOM 2990 O O . THR A 1 405 ? -13.847 13.532 2.655 1.00 75.88 405 THR A O 1
ATOM 2993 N N . PRO A 1 406 ? -15.703 13.934 3.868 1.00 74.31 406 PRO A N 1
ATOM 2994 C CA . PRO A 1 406 ? -15.837 12.547 4.268 1.00 74.31 406 PRO A CA 1
ATOM 2995 C C . PRO A 1 406 ? -16.150 11.684 3.032 1.00 74.31 406 PRO A C 1
ATOM 2997 O O . PRO A 1 406 ? -16.654 12.194 2.026 1.00 74.31 406 PRO A O 1
ATOM 3000 N N . PRO A 1 407 ? -15.868 10.374 3.081 1.00 68.94 407 PRO A N 1
ATOM 3001 C CA . PRO A 1 407 ? -16.234 9.452 2.004 1.00 68.94 407 PRO A CA 1
ATOM 3002 C C . PRO A 1 407 ? -17.732 9.561 1.632 1.00 68.94 407 PRO A C 1
ATOM 3004 O O . PRO A 1 407 ? -18.586 9.551 2.517 1.00 68.94 407 PRO A O 1
ATOM 3007 N N . GLU A 1 408 ? -18.037 9.655 0.324 1.00 59.09 408 GLU A N 1
ATOM 3008 C CA . GLU A 1 408 ? -19.382 9.948 -0.232 1.00 59.09 408 GLU A CA 1
ATOM 3009 C C . GLU A 1 408 ? -20.483 8.979 0.226 1.00 59.09 408 GLU A C 1
ATOM 3011 O O . GLU A 1 408 ? -21.608 9.396 0.496 1.00 59.09 408 GLU A O 1
ATOM 3016 N N . GLU A 1 409 ? -20.161 7.690 0.349 1.00 58.56 409 GLU A N 1
ATOM 3017 C CA . GLU A 1 409 ? -20.954 6.750 1.136 1.00 58.56 409 GLU A CA 1
ATOM 3018 C C . GLU A 1 409 ? -20.132 6.350 2.362 1.00 58.56 409 GLU A C 1
ATOM 3020 O O . GLU A 1 409 ? -18.966 5.971 2.196 1.00 58.56 409 GLU A O 1
ATOM 3025 N N . PRO A 1 410 ? -20.712 6.364 3.578 1.00 45.62 410 PRO A N 1
ATOM 3026 C CA . PRO A 1 410 ? -20.091 5.764 4.745 1.00 45.62 410 PRO A CA 1
ATOM 3027 C C . PRO A 1 410 ? -19.794 4.282 4.485 1.00 45.62 410 PRO A C 1
ATOM 3029 O O . PRO A 1 410 ? -20.614 3.392 4.706 1.00 45.62 410 PRO A O 1
ATOM 3032 N N . GLY A 1 411 ? -18.581 4.017 4.016 1.00 51.12 411 GLY A N 1
ATOM 3033 C CA . GLY A 1 411 ? -17.843 2.864 4.455 1.00 51.12 411 GLY A CA 1
ATOM 3034 C C . GLY A 1 411 ? -18.121 1.511 3.810 1.00 51.12 411 GLY A C 1
ATOM 3035 O O . GLY A 1 411 ? -18.153 0.516 4.535 1.00 51.12 411 GLY A O 1
ATOM 3036 N N . THR A 1 412 ? -18.225 1.420 2.481 1.00 60.16 412 THR A N 1
ATOM 3037 C CA . THR A 1 412 ? -17.930 0.142 1.808 1.00 60.16 412 THR A CA 1
ATOM 3038 C C . THR A 1 412 ? -17.255 0.337 0.456 1.00 60.16 412 THR A C 1
ATOM 3040 O O . THR A 1 412 ? -17.730 1.081 -0.400 1.00 60.16 412 THR A O 1
ATOM 3043 N N . LEU A 1 413 ? -16.182 -0.419 0.219 1.00 69.69 413 LEU A N 1
ATOM 3044 C CA . LEU A 1 413 ? -15.841 -0.829 -1.139 1.00 69.69 413 LEU A CA 1
ATOM 3045 C C . LEU A 1 413 ? -17.095 -1.417 -1.795 1.00 69.69 413 LEU A C 1
ATOM 3047 O O . LEU A 1 413 ? -17.698 -2.354 -1.271 1.00 69.69 413 LEU A O 1
ATOM 3051 N N . ASN A 1 414 ? -17.500 -0.855 -2.929 1.00 71.50 414 ASN A N 1
ATOM 3052 C CA . ASN A 1 414 ? -18.735 -1.234 -3.605 1.00 71.50 414 ASN A CA 1
ATOM 3053 C C . ASN A 1 414 ? -18.449 -2.046 -4.883 1.00 71.50 414 ASN A C 1
ATOM 3055 O O . ASN A 1 414 ? -17.308 -2.327 -5.260 1.00 71.50 414 ASN A O 1
ATOM 3059 N N . ARG A 1 415 ? -19.512 -2.433 -5.592 1.00 77.56 415 ARG A N 1
ATOM 3060 C CA . ARG A 1 415 ? -19.392 -3.238 -6.815 1.00 77.56 415 ARG A CA 1
ATOM 3061 C C . ARG A 1 415 ? -18.746 -2.515 -7.994 1.00 77.56 415 ARG A C 1
ATOM 3063 O O . ARG A 1 415 ? -18.272 -3.201 -8.897 1.00 77.56 415 ARG A O 1
ATOM 3070 N N . THR A 1 416 ? -18.704 -1.182 -8.018 1.00 82.38 416 THR A N 1
ATOM 3071 C CA . THR A 1 416 ? -18.041 -0.472 -9.123 1.00 82.38 416 THR A CA 1
ATOM 3072 C C . THR A 1 416 ? -16.539 -0.744 -9.094 1.00 82.38 416 THR A C 1
ATOM 3074 O O . THR A 1 416 ? -15.964 -1.066 -10.130 1.00 82.38 416 THR A O 1
ATOM 3077 N N . HIS A 1 417 ? -15.938 -0.780 -7.903 1.00 82.81 417 HIS A N 1
ATOM 3078 C CA . HIS A 1 417 ? -14.534 -1.144 -7.701 1.00 82.81 417 HIS A CA 1
ATOM 3079 C C . HIS A 1 417 ? -14.241 -2.591 -8.121 1.00 82.81 417 HIS A C 1
ATOM 3081 O O . HIS A 1 417 ? -13.223 -2.864 -8.753 1.00 82.81 417 HIS A O 1
ATOM 3087 N N . VAL A 1 418 ? -15.168 -3.520 -7.861 1.00 87.00 418 VAL A N 1
ATOM 3088 C CA . VAL A 1 418 ? -15.081 -4.898 -8.385 1.00 87.00 418 VAL A CA 1
ATOM 3089 C C . VAL A 1 418 ? -15.066 -4.894 -9.919 1.00 87.00 418 VAL A C 1
ATOM 3091 O O . VAL A 1 418 ? -14.272 -5.603 -10.536 1.00 87.00 418 VAL A O 1
ATOM 3094 N N . GLY A 1 419 ? -15.920 -4.070 -10.535 1.00 86.94 419 GLY A N 1
ATOM 3095 C CA . GLY A 1 419 ? -15.986 -3.879 -11.983 1.00 86.94 419 GLY A CA 1
ATOM 3096 C C . GLY A 1 419 ? -14.695 -3.317 -12.582 1.00 86.94 419 GLY A C 1
ATOM 3097 O O . GLY A 1 419 ? -14.284 -3.773 -13.648 1.00 86.94 419 GLY A O 1
ATOM 3098 N N . VAL A 1 420 ? -14.020 -2.392 -11.891 1.00 88.06 420 VAL A N 1
ATOM 3099 C CA . VAL A 1 420 ? -12.711 -1.859 -12.311 1.00 88.06 420 VAL A CA 1
ATOM 3100 C C . VAL A 1 420 ? -11.682 -2.982 -12.392 1.00 88.06 420 VAL A C 1
ATOM 3102 O O . VAL A 1 420 ? -11.077 -3.176 -13.445 1.00 88.06 420 VAL A O 1
ATOM 3105 N N . THR A 1 421 ? -11.536 -3.779 -11.332 1.00 89.81 421 THR A N 1
ATOM 3106 C CA . THR A 1 421 ? -10.587 -4.903 -11.302 1.00 89.81 421 THR A CA 1
ATOM 3107 C C . THR A 1 421 ? -10.879 -5.924 -12.400 1.00 89.81 421 THR A C 1
ATOM 3109 O O . THR A 1 421 ? -9.964 -6.354 -13.103 1.00 89.81 421 THR A O 1
ATOM 3112 N N . TRP A 1 422 ? -12.154 -6.264 -12.617 1.00 92.69 422 TRP A N 1
ATOM 3113 C CA . TRP A 1 422 ? -12.555 -7.131 -13.729 1.00 92.69 422 TRP A CA 1
ATOM 3114 C C . TRP A 1 422 ? -12.220 -6.544 -15.094 1.00 92.69 422 TRP A C 1
ATOM 3116 O O . TRP A 1 422 ? -11.703 -7.256 -15.951 1.00 92.69 422 TRP A O 1
ATOM 3126 N N . THR A 1 423 ? -12.492 -5.257 -15.297 1.00 93.19 423 THR A N 1
ATOM 3127 C CA . THR A 1 423 ? -12.212 -4.571 -16.562 1.00 93.19 423 THR A CA 1
ATOM 3128 C C . THR A 1 423 ? -10.717 -4.589 -16.854 1.00 93.19 423 THR A C 1
ATOM 3130 O O . THR A 1 423 ? -10.321 -4.954 -17.957 1.00 93.19 423 THR A O 1
ATOM 3133 N N . VAL A 1 424 ? -9.879 -4.292 -15.856 1.00 93.44 424 VAL A N 1
ATOM 3134 C CA . VAL A 1 424 ? -8.416 -4.374 -15.977 1.00 93.44 424 VAL A CA 1
ATOM 3135 C C . VAL A 1 424 ? -7.980 -5.786 -16.371 1.00 93.44 424 VAL A C 1
ATOM 3137 O O . VAL A 1 424 ? -7.230 -5.944 -17.331 1.00 93.44 424 VAL A O 1
ATOM 3140 N N . LEU A 1 425 ? -8.483 -6.822 -15.692 1.00 95.50 425 LEU A N 1
ATOM 3141 C CA . LEU A 1 425 ? -8.153 -8.214 -16.010 1.00 95.50 425 LEU A CA 1
ATOM 3142 C C . LEU A 1 425 ? -8.569 -8.609 -17.432 1.00 95.50 425 LEU A C 1
ATOM 3144 O O . LEU A 1 425 ? -7.784 -9.233 -18.142 1.00 95.50 425 LEU A O 1
ATOM 3148 N N . VAL A 1 426 ? -9.777 -8.240 -17.864 1.00 95.62 426 VAL A N 1
ATOM 3149 C CA . VAL A 1 426 ? -10.287 -8.554 -19.208 1.00 95.62 426 VAL A CA 1
ATOM 3150 C C . VAL A 1 426 ? -9.484 -7.832 -20.285 1.00 95.62 426 VAL A C 1
ATOM 3152 O O . VAL A 1 426 ? -9.121 -8.451 -21.283 1.00 95.62 426 VAL A O 1
ATOM 3155 N N . VAL A 1 427 ? -9.171 -6.550 -20.083 1.00 95.31 427 VAL A N 1
ATOM 3156 C CA . VAL A 1 427 ? -8.356 -5.769 -21.024 1.00 95.31 427 VAL A CA 1
ATOM 3157 C C . VAL A 1 427 ? -6.955 -6.363 -21.139 1.00 95.31 427 VAL A C 1
ATOM 3159 O O . VAL A 1 427 ? -6.494 -6.612 -22.251 1.00 95.31 427 VAL A O 1
ATOM 3162 N N . LEU A 1 428 ? -6.295 -6.654 -20.013 1.00 94.75 428 LEU A N 1
ATOM 3163 C CA . LEU A 1 428 ? -4.963 -7.261 -20.018 1.00 94.75 428 LEU A CA 1
ATOM 3164 C C . LEU A 1 428 ? -4.969 -8.636 -20.688 1.00 94.75 4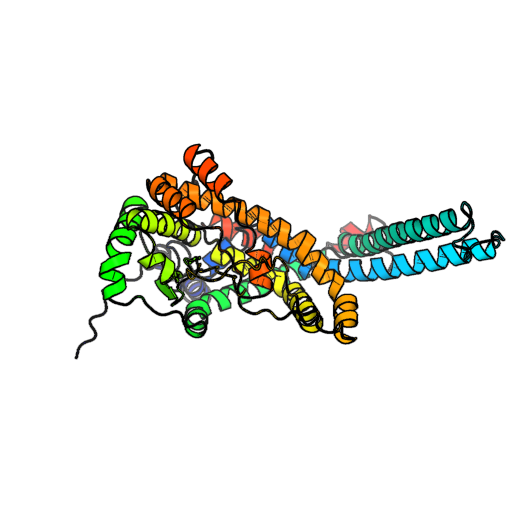28 LEU A C 1
ATOM 3166 O O . LEU A 1 428 ? -4.093 -8.916 -21.502 1.00 94.75 428 LEU A O 1
ATOM 3170 N N . LEU A 1 429 ? -5.971 -9.469 -20.402 1.00 95.38 429 LEU A N 1
ATOM 3171 C CA . LEU A 1 429 ? -6.118 -10.775 -21.039 1.00 95.38 429 LEU A CA 1
ATOM 3172 C C . LEU A 1 429 ? -6.353 -10.645 -22.550 1.00 95.38 429 LEU A C 1
ATOM 3174 O O . LEU A 1 429 ? -5.748 -11.377 -23.326 1.00 95.38 429 LEU A O 1
ATOM 3178 N N . GLY A 1 430 ? -7.192 -9.699 -22.975 1.00 93.00 430 GLY A N 1
ATOM 3179 C CA . GLY A 1 430 ? -7.447 -9.424 -24.388 1.00 93.00 430 GLY A CA 1
ATOM 3180 C C . GLY A 1 430 ? -6.185 -8.993 -25.136 1.00 93.00 430 GLY A C 1
ATOM 3181 O O . GLY A 1 430 ? -5.893 -9.534 -26.199 1.00 93.00 430 GLY A O 1
ATOM 3182 N N . VAL A 1 431 ? -5.395 -8.082 -24.558 1.00 92.12 431 VAL A N 1
ATOM 3183 C CA . VAL A 1 431 ? -4.107 -7.646 -25.131 1.00 92.12 431 VAL A CA 1
ATOM 3184 C C . VAL A 1 431 ? -3.087 -8.788 -25.142 1.00 92.12 431 VAL A C 1
ATOM 3186 O O . VAL A 1 431 ? -2.389 -8.974 -26.136 1.00 92.12 431 VAL A O 1
ATOM 3189 N N . ALA A 1 432 ? -3.022 -9.583 -24.072 1.00 91.62 432 ALA A N 1
ATOM 3190 C CA . ALA A 1 432 ? -2.129 -10.735 -23.969 1.00 91.62 432 ALA A CA 1
ATOM 3191 C C . ALA A 1 432 ? -2.435 -11.815 -25.017 1.00 91.62 432 ALA A C 1
ATOM 3193 O O . ALA A 1 432 ? -1.519 -12.424 -25.570 1.00 91.62 432 ALA A O 1
ATOM 3194 N N . LEU A 1 433 ? -3.720 -12.046 -25.300 1.00 92.06 433 LEU A N 1
ATOM 3195 C CA . LEU A 1 433 ? -4.170 -13.052 -26.259 1.00 92.06 433 LEU A CA 1
ATOM 3196 C C . LEU A 1 433 ? -4.255 -12.536 -27.700 1.00 92.06 433 LEU A C 1
ATOM 3198 O O . LEU A 1 433 ? -4.395 -13.354 -28.606 1.00 92.06 433 LEU A O 1
ATOM 3202 N N . ALA A 1 434 ? -4.139 -11.224 -27.931 1.00 89.50 434 ALA A N 1
ATOM 3203 C CA . ALA A 1 434 ? -4.271 -10.614 -29.256 1.00 89.50 434 ALA A CA 1
ATOM 3204 C C . ALA A 1 434 ? -3.418 -11.285 -30.358 1.00 89.50 434 ALA A C 1
ATOM 3206 O O . ALA A 1 434 ? -3.965 -11.520 -31.437 1.00 89.50 434 ALA A O 1
ATOM 3207 N N . PRO A 1 435 ? -2.151 -11.696 -30.117 1.00 86.94 435 PRO A N 1
ATOM 3208 C CA . PRO A 1 435 ? -1.351 -12.405 -31.123 1.00 86.94 435 PRO A CA 1
ATOM 3209 C C . PRO A 1 435 ? -1.912 -13.770 -31.545 1.00 86.94 435 PRO A C 1
ATOM 3211 O O . PRO A 1 435 ? -1.579 -14.265 -32.614 1.00 86.94 435 PRO A O 1
ATOM 3214 N N . PHE A 1 436 ? -2.757 -14.395 -30.722 1.00 85.56 436 PHE A N 1
ATOM 3215 C CA . PHE A 1 436 ? -3.347 -15.708 -31.000 1.00 85.56 436 PHE A CA 1
ATOM 3216 C C . PHE A 1 436 ? -4.721 -15.615 -31.678 1.00 85.56 436 PHE A C 1
ATOM 3218 O O . PHE A 1 436 ? -5.305 -16.646 -32.012 1.00 85.56 436 PHE A O 1
ATOM 3225 N N . ILE A 1 437 ? -5.257 -14.405 -31.880 1.00 83.00 437 ILE A N 1
ATOM 3226 C CA . ILE A 1 437 ? -6.551 -14.196 -32.533 1.00 83.00 437 ILE A CA 1
ATOM 3227 C C . ILE A 1 437 ? -6.350 -14.212 -34.060 1.00 83.00 437 ILE A C 1
ATOM 3229 O O . ILE A 1 437 ? -5.636 -13.355 -34.597 1.00 83.00 437 ILE A O 1
ATOM 3233 N N . PRO A 1 438 ? -6.991 -15.146 -34.793 1.00 74.75 438 PRO A N 1
ATOM 3234 C CA . PRO A 1 438 ? -6.918 -15.185 -36.251 1.00 74.75 438 PRO A CA 1
ATOM 3235 C C . PRO A 1 438 ? -7.358 -13.846 -36.862 1.00 74.75 438 PRO A C 1
ATOM 3237 O O . PRO A 1 438 ? -8.441 -13.352 -36.561 1.00 74.75 438 PRO A O 1
ATOM 3240 N N . GLY A 1 439 ? -6.516 -13.251 -37.712 1.00 66.75 439 GLY A N 1
ATOM 3241 C CA . GLY A 1 439 ? -6.765 -11.948 -38.349 1.00 66.75 439 GLY A CA 1
ATOM 3242 C C . GLY A 1 439 ? -5.961 -10.773 -37.776 1.00 66.75 439 GLY A C 1
ATOM 3243 O O . GLY A 1 439 ? -5.768 -9.791 -38.487 1.00 66.75 439 GLY A O 1
ATOM 3244 N N . TYR A 1 440 ? -5.390 -10.883 -36.569 1.00 59.09 440 TYR A N 1
ATOM 3245 C CA . TYR A 1 440 ? -4.517 -9.835 -36.012 1.00 59.09 440 TYR A CA 1
ATOM 3246 C C . TYR A 1 440 ? -3.252 -9.626 -36.867 1.00 59.09 440 TYR A C 1
ATOM 3248 O O . TYR A 1 440 ? -2.862 -8.501 -37.173 1.00 59.09 440 TYR A O 1
ATOM 3256 N N . HIS A 1 441 ? -2.675 -10.717 -37.381 1.00 52.44 441 HIS A N 1
ATOM 3257 C CA . HIS A 1 441 ? -1.539 -10.669 -38.306 1.00 52.44 441 HIS A CA 1
ATOM 3258 C C . HIS A 1 441 ? -1.877 -10.049 -39.676 1.00 52.44 441 HIS A C 1
ATOM 3260 O O . HIS A 1 441 ? -0.987 -9.517 -40.334 1.00 52.44 441 HIS A O 1
ATOM 3266 N N . ALA A 1 442 ? -3.145 -10.053 -40.107 1.00 49.88 442 ALA A N 1
ATOM 3267 C CA . ALA A 1 442 ? -3.532 -9.576 -41.439 1.00 49.88 442 ALA A CA 1
ATOM 3268 C C . ALA A 1 442 ? -3.493 -8.039 -41.583 1.00 49.88 442 ALA A C 1
ATOM 3270 O O . ALA A 1 442 ? -3.437 -7.536 -42.703 1.00 49.88 442 ALA A O 1
ATOM 3271 N N . HIS A 1 443 ? -3.477 -7.283 -40.479 1.00 48.66 443 HIS A N 1
ATOM 3272 C CA . HIS A 1 443 ? -3.379 -5.816 -40.513 1.00 48.66 443 HIS A CA 1
ATOM 3273 C C . HIS A 1 443 ? -1.994 -5.264 -40.157 1.00 48.66 443 HIS A C 1
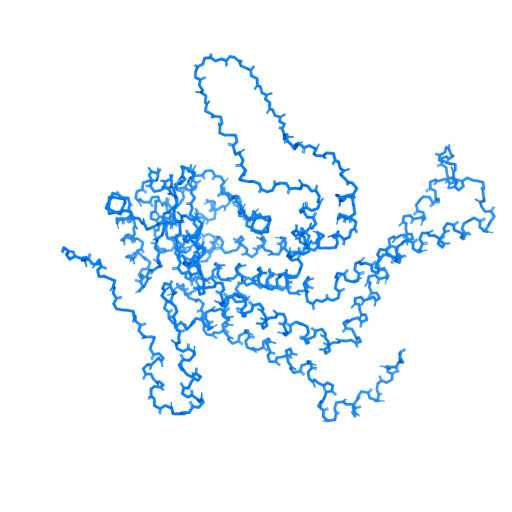ATOM 3275 O O . HIS A 1 443 ? -1.638 -4.193 -40.642 1.00 48.66 443 HIS A O 1
ATOM 3281 N N . VAL A 1 444 ? -1.172 -5.995 -39.398 1.00 48.47 444 VAL A N 1
ATOM 3282 C CA . VAL A 1 444 ? 0.167 -5.515 -38.997 1.00 48.47 444 VAL A CA 1
ATOM 3283 C C . VAL A 1 444 ? 1.200 -5.668 -40.127 1.00 48.47 444 VAL A C 1
ATOM 3285 O O . VAL A 1 444 ? 2.133 -4.874 -40.227 1.00 48.47 444 VAL A O 1
ATOM 3288 N N . HIS A 1 445 ? 1.003 -6.606 -41.061 1.00 42.97 445 HIS A N 1
ATOM 3289 C CA . HIS A 1 445 ? 1.894 -6.765 -42.222 1.00 42.97 445 HIS A CA 1
ATOM 3290 C C . HIS A 1 445 ? 1.830 -5.616 -43.248 1.00 42.97 445 HIS A C 1
ATOM 3292 O O . HIS A 1 445 ? 2.715 -5.523 -44.095 1.00 42.97 445 HIS A O 1
ATOM 3298 N N . HIS A 1 446 ? 0.855 -4.704 -43.158 1.00 44.66 446 HIS A N 1
ATOM 3299 C CA . HIS A 1 446 ? 0.836 -3.492 -43.987 1.00 44.66 446 HIS A CA 1
ATOM 3300 C C . HIS A 1 446 ? 1.626 -2.318 -43.384 1.00 44.66 446 HIS A C 1
ATOM 3302 O O . HIS A 1 446 ? 1.888 -1.345 -44.087 1.00 44.66 446 HIS A O 1
ATOM 3308 N N . SER A 1 447 ? 2.069 -2.412 -42.125 1.00 42.34 447 SER A N 1
ATOM 3309 C CA . SER A 1 447 ? 2.832 -1.368 -41.433 1.00 42.34 447 SER A CA 1
ATOM 3310 C C . SER A 1 447 ? 4.252 -1.823 -41.077 1.00 42.34 447 SER A C 1
ATOM 3312 O O . SER A 1 447 ? 4.633 -1.768 -39.918 1.00 42.34 447 SER A O 1
ATOM 3314 N N . GLY A 1 448 ? 5.012 -2.321 -42.058 1.00 41.75 448 GLY A N 1
ATOM 3315 C CA . GLY A 1 448 ? 6.477 -2.191 -42.217 1.00 41.75 448 GLY A CA 1
ATOM 3316 C C . GLY A 1 448 ? 7.474 -2.292 -41.043 1.00 41.75 448 GLY A C 1
ATOM 3317 O O . GLY A 1 448 ? 8.630 -1.947 -41.259 1.00 41.75 448 GLY A O 1
ATOM 3318 N N . TYR A 1 449 ? 7.117 -2.738 -39.841 1.00 40.06 449 TYR A N 1
ATOM 3319 C CA . TYR A 1 449 ? 8.018 -2.757 -38.685 1.00 40.06 449 TYR A CA 1
ATOM 3320 C C . TYR A 1 449 ? 8.003 -4.120 -38.002 1.00 40.06 449 TYR A C 1
ATOM 3322 O O . TYR A 1 449 ? 7.301 -4.327 -37.020 1.00 40.06 449 TYR A O 1
ATOM 3330 N N . TRP A 1 450 ? 8.810 -5.040 -38.532 1.00 39.19 450 TRP A N 1
ATOM 3331 C CA . TRP A 1 450 ? 9.443 -6.101 -37.747 1.00 39.19 450 TRP A CA 1
ATOM 3332 C C . TRP A 1 450 ? 10.691 -6.618 -38.475 1.00 39.19 450 TRP A C 1
ATOM 3334 O O . TRP A 1 450 ? 10.557 -7.245 -39.528 1.00 39.19 450 TRP A O 1
ATOM 3344 N N . PRO A 1 451 ? 11.900 -6.411 -37.933 1.00 51.09 451 PRO A N 1
ATOM 3345 C CA . PRO A 1 451 ? 12.954 -7.390 -38.111 1.00 51.09 451 PRO A CA 1
ATOM 3346 C C . PRO A 1 451 ? 13.358 -7.973 -36.753 1.00 51.09 451 PRO A C 1
ATOM 3348 O O . PRO A 1 451 ? 13.555 -7.248 -35.782 1.00 51.09 451 PRO A O 1
ATOM 3351 N N . TRP A 1 452 ? 13.389 -9.304 -36.768 1.00 42.28 452 TRP A N 1
ATOM 3352 C CA . TRP A 1 452 ? 13.923 -10.282 -35.821 1.00 42.28 452 TRP A CA 1
ATOM 3353 C C . TRP A 1 452 ? 14.953 -9.799 -34.804 1.00 42.28 452 TRP A C 1
ATOM 3355 O O . TRP A 1 452 ? 15.920 -9.119 -35.217 1.00 42.28 452 TRP A O 1
#

Radius of gyration: 27.48 Å; chains: 1; bounding box: 81×50×84 Å

Secondary structure (DSSP, 8-state):
-------PPP----HHHHHSTT--SHHHHHHHHHH---TTSPSSS-HHHHHHHHTTSSHHHHHHHHHHHHSTHHHHHHHHHHHHHHHHHHHHHHHHHTT--TTTT-TTSTTHHHHHHHHHHHHHHHHHHHHHHHHHHHHHHH-HHHHHHHHHHHHHHHHHHHHHHHHHHHHHHHHTT-BPPPHHHIIIIIHHHHHHHHHHHT-S--PEEEEE--SS--EEE-SSEEEEEHHHHHHS-HHHHHHHHHHHHHHHHHTHHHHHHHHHHHHHHHHHHHHHHHHHTT--------------SS-----------------HHHHHHHHHHHHHHHHIIIIIHHHHHHHHHHHHHHHHHHHHHTT-HHHHHHHHHHS------SSHHHHHHHTTPPPHHHHHHHHHHT-SPPPSSSS---HHHHHHHHHHHHHHHHHHHGGGSTTHHHHHTTS-----

pLDDT: mean 77.76, std 19.75, range [25.39, 96.62]

Sequence (452 aa):
MSEEAVPLPPGDVSPVARSRQGRRGVLGLYDRVLAWRCDGLPPGLGTIEWCMAGAFRMPGAATAALASAWTAVVVALWVALVSAIGSVVVTLFGITFSGHTAGVLNFSSHTAGGLTFIAAIASAVIGFGSGFAATYASSYLGALPVVAAALFVGIVLGLVIGIVATVMEPTLLRWKGYRRPSRREWELHLSDAMQTVVDNMKLRATPKLLIMDTPVPQAWTHSRTIVLSKGLIEGLDSGELAGVLAHEMVHWQQGDAIANRMILAFGWPVAALYSLGMFLSGARFGPKAQQGVVPAAGTAGTHVSGQTVVKGTTSVMAVLGWMLLWPSYLLTKFVMVPAAARDSRTAEYQADAGAAAAGLGGGLQRALERIAPWEGGRTAWEAVLSATHPPMELRIEALEAHDVTPPEEPGTLNRTHVGVTWTVLVVLLGVALAPFIPGYHAHVHHSGYWPW

Foldseek 3Di:
DDDPDPDDDPDPQAPQLVVPPDDDDPVVVVSVQFSDADAQAAGDGHLLLQLLLLLCLLVQLNCLLQCLFQACQLVLQVQLQVQLVVQLVVLLVCCCVVPVPVDCPPPPDPPSVVVNVVSSVVSSVVSNVCSSCVRRVCCVVVPLLSSLVSSLVLLVQLSVQLSVCLVCVVVVCVVVVWAADDPVLCVPFPVLLVVLLCVLLVGPDHAGETEDADLAFDWDAAQRYIYTYPVNRVVADSLLSSLVVLLSQLCNLSVVNSNVSSSCSSNVNLVVLVLQLCVQLVNDDDQPPPPPPDPPPDDDDDDPPDPPPVPDPRDPSNVVSCVSRVSSVCSLQPRNLVSLLVSVQLSSLLSLLSSVSSVSNVSNLVNLVVRDDDDQQRGPNRRSSRVRYDHSVVSSVCSVVVVDHHPPDRGHSHVVSSVVSVVSSVVSNCSNCLVVDPPSVVPVVVPPDDDD